Protein AF-0000000075451440 (afdb_homodimer)

Solvent-accessible surface area (backbone atoms only — not comparable to full-atom values): 28466 Å² total; per-residue (Å²): 116,48,69,48,60,56,72,84,57,55,41,34,73,87,39,55,70,14,28,35,45,35,38,30,69,31,52,37,37,34,33,29,46,93,91,36,79,46,77,48,39,52,34,24,33,35,48,33,70,54,26,49,61,50,36,77,77,39,72,43,95,71,46,38,40,44,34,38,32,35,49,36,70,63,54,57,70,44,51,62,97,44,70,56,54,53,53,49,43,33,53,30,50,71,45,36,69,41,84,43,51,73,69,53,34,51,53,52,49,52,44,47,49,50,50,53,60,56,57,69,38,64,91,70,43,78,40,41,70,61,31,52,41,20,50,52,33,30,42,49,36,52,49,47,33,56,47,46,63,51,39,73,67,48,78,76,79,54,66,71,57,45,56,51,49,48,49,49,44,47,41,53,50,27,51,32,47,56,50,80,50,62,59,58,54,13,55,77,67,72,47,49,46,67,53,46,38,48,49,33,26,68,36,46,71,40,54,52,61,55,56,46,43,63,55,24,48,60,34,49,50,16,48,56,57,32,70,70,47,47,67,61,53,46,18,51,55,35,56,39,96,36,56,67,58,35,35,51,50,33,23,71,74,68,72,39,41,53,66,53,48,40,43,69,46,26,73,85,71,80,84,123,118,46,70,49,59,55,72,86,56,54,40,34,74,86,39,55,70,15,27,34,46,35,38,29,69,29,53,37,37,34,33,30,46,92,92,35,80,45,78,49,35,52,35,24,35,33,49,33,70,56,26,50,62,51,37,76,77,40,72,45,94,71,46,36,40,44,34,39,33,35,48,35,70,62,55,57,70,44,49,62,97,46,68,55,54,54,53,48,42,32,54,30,50,71,45,35,70,42,84,44,50,72,68,53,33,51,52,52,49,52,42,47,50,50,50,53,60,56,56,69,38,63,92,70,42,79,41,40,68,61,31,52,40,20,51,50,33,30,43,48,37,53,50,48,34,57,48,47,62,50,39,75,68,49,78,76,79,55,66,70,56,44,56,50,48,48,49,48,50,46,42,56,52,33,51,33,52,55,51,79,50,62,58,59,55,13,55,75,66,72,45,49,45,68,53,45,38,49,51,32,26,68,38,48,71,41,55,52,60,56,55,47,42,64,55,24,48,61,40,48,50,15,47,57,54,28,62,66,48,47,68,61,52,46,18,53,60,35,58,39,95,37,54,69,57,35,36,51,51,33,23,69,75,67,72,40,40,54,66,51,48,40,42,70,41,23,66,87,72,78,83,124

InterPro domains:
  IPR009057 Homedomain-like superfamily [SSF46689] (222-265)
  IPR018060 AraC-like, DNA binding HTH domain [PF12833] (185-263)
  IPR018060 AraC-like, DNA binding HTH domain [PS01124] (165-264)
  IPR018060 AraC-like, DNA binding HTH domain [SM00342] (179-262)

Foldseek 3Di:
DDKDFDPVCQQPPVLAQKKKKKAKQAAWKWWAAPNDIDIDGHQKIFIGRGSNRIHDIGDDPPITMIMDMDHNVLLLVLDDPDLLVQLVLLVCLVPRIQRFDPVLSVVLVVLRVVLVVLVVCPPPDPCSSVVSSVSSNVNVVSVSVSVCVVVVVVVDPDPLSVLSSVLLVCLLVVVLLADQDLCVSCVVSVHHSVVSQVSCCSRRVDGPNVSSLSSHVVVVVVLLCPPVDDLQNSCVRSNHPGSVRSQVVCCVNVVHGSVVSSVVVPDPDDDD/DDKDFDPVCQQPPVLAQKKKKKAWQAAKKWWAAPNDIDIDGHQKIFIGRGSNRIHDIGDDPPITMIMDMDHNVLLLVLDDPDPLVQLVLLVCLVPRIQRFDPVLSVVLVVLRVVLVVLVVCPPPDPCSSVVSSVSSNVNVVSVSVSVCVVVVVVVDPDPLSVLSSVLLVCLLVVVLLADQDLCVSCVVSVHHSVVSQVSCCSRRVDGPNVSSLSSHVVVVVVLLCPPVDDLQNSCVSSNHPGSVRSQVVCCVNVVHGSVVVSCVVPDPDDDD

Organism: Prevotella dentalis (strain ATCC 49559 / DSM 3688 / JCM 13448 / NCTC 12043 / ES 2772) (NCBI:txid908937)

pLDDT: mean 83.05, std 14.93, range [23.64, 98.62]

Secondary structure (DSSP, 8-state):
-EEES-GGGTT-GGGTTEEEEEEEEESEEEEEETTEEEEEETTEEEEES-GGG-EEEEE-TT-EEEEEEEEHHHHHTTS-SSHHHHHHHHHHHH--EEE--HHHHHHHHHHHHHHHHHHTTTTTSTTHHHHHHHHHHHHHHHHHHHHHHHHSS-----HHHHHHHHHHHHHHTTGGGT---HHHHHHHTTS-HHHHHHHHHHHHSS-HHHHHHHHHHHHHHHHHT-TTS-HHHHHHHTT-S-HHHHHHHHHHHHSS-HHHHHHHTS------/-EEES-GGGTT-GGGTTEEEEEEEEESEEEEEETTEEEEEETTEEEEES-GGG-EEEEE-TT-EEEEEEEEHHHHHTTS-SSHHHHHHHHHHHH--EEE--HHHHHHHHHHHHHHHHHHTTTTTSTTHHHHHHHHHHHHHHHHHHHHHHHHSS-----HHHHHHHHHHHHHHTTGGGT---HHHHHHHTTS-HHHHHHHHHHHHSS-HHHHHHHHHHHHHHHHHT-TTS-HHHHHHHTT-S-HHHHHHHHHHHHSS-HHHHHHHSS------

Nearest PDB structures (foldseek):
  6swi-assembly1_A  TM=7.761E-01  e=3.011E-04  Geobacillus stearothermophilus
  3oio-assembly1_A  TM=7.410E-01  e=1.279E-03  Chromobacterium violaceum
  3w6v-assembly1_A  TM=6.916E-01  e=1.486E-03  Streptomyces griseus
  1sq4-assembly1_A  TM=7.205E-01  e=6.922E-02  Pseudomonas aeruginosa
  1sq4-assembly1_B  TM=7.138E-01  e=7.648E-02  Pseudomonas aeruginosa

Structure (mmCIF, N/CA/C/O backbone):
data_AF-0000000075451440-model_v1
#
loop_
_entity.id
_entity.type
_entity.pdbx_description
1 polymer 'DNA-binding domain-containing protein, AraC-type'
#
loop_
_atom_site.group_PDB
_atom_site.id
_atom_site.type_symbol
_atom_site.label_atom_id
_atom_site.label_alt_id
_atom_site.label_comp_id
_atom_site.label_asym_id
_atom_site.label_entity_id
_atom_site.label_seq_id
_atom_site.pdbx_PDB_ins_code
_atom_site.Cartn_x
_atom_site.Cartn_y
_atom_site.Cartn_z
_atom_site.occupancy
_atom_site.B_iso_or_equiv
_atom_site.auth_seq_id
_atom_site.auth_comp_id
_atom_site.auth_asym_id
_atom_site.auth_atom_id
_atom_site.pdbx_PDB_model_num
ATOM 1 N N . MET A 1 1 ? -11.086 -13.219 5.102 1 92.38 1 MET A N 1
ATOM 2 C CA . MET A 1 1 ? -9.68 -13.414 5.434 1 92.38 1 MET A CA 1
ATOM 3 C C . MET A 1 1 ? -9.531 -14.344 6.633 1 92.38 1 MET A C 1
ATOM 5 O O . MET A 1 1 ? -10.32 -14.281 7.578 1 92.38 1 MET A O 1
ATOM 9 N N . VAL A 1 2 ? -8.531 -15.305 6.535 1 93.62 2 VAL A N 1
ATOM 10 C CA . VAL A 1 2 ? -8.422 -16.344 7.559 1 93.62 2 VAL A CA 1
ATOM 11 C C . VAL A 1 2 ? -6.965 -16.484 8 1 93.62 2 VAL A C 1
ATOM 13 O O . VAL A 1 2 ? -6.051 -16.422 7.176 1 93.62 2 VAL A O 1
ATOM 16 N N . TYR A 1 3 ? -6.785 -16.547 9.305 1 97.06 3 TYR A N 1
ATOM 17 C CA . TYR A 1 3 ? -5.551 -17.047 9.914 1 97.06 3 TYR A CA 1
ATOM 18 C C . TYR A 1 3 ? -5.766 -18.406 10.555 1 97.06 3 TYR A C 1
ATOM 20 O O . TYR A 1 3 ? -6.773 -18.641 11.227 1 97.06 3 TYR A O 1
ATOM 28 N N . SER A 1 4 ? -4.848 -19.344 10.312 1 97.06 4 SER A N 1
ATOM 29 C CA . SER A 1 4 ? -5.027 -20.672 10.875 1 97.06 4 SER A CA 1
ATOM 30 C C . SER A 1 4 ? -3.686 -21.359 11.125 1 97.06 4 SER A C 1
ATOM 32 O O . SER A 1 4 ? -2.664 -20.953 10.562 1 97.06 4 SER A O 1
ATOM 34 N N . THR A 1 5 ? -3.699 -22.281 12.016 1 97 5 THR A N 1
ATOM 35 C CA . THR A 1 5 ? -2.543 -23.125 12.297 1 97 5 THR A CA 1
ATOM 36 C C . THR A 1 5 ? -2.822 -24.578 11.906 1 97 5 THR A C 1
ATOM 38 O O . THR A 1 5 ? -2.016 -25.469 12.18 1 97 5 THR A O 1
ATOM 41 N N . ASP A 1 6 ? -3.979 -24.797 11.305 1 95.56 6 ASP A N 1
ATOM 42 C CA . ASP A 1 6 ? -4.398 -26.125 10.906 1 95.56 6 ASP A CA 1
ATOM 43 C C . ASP A 1 6 ? -4.133 -26.375 9.422 1 95.56 6 ASP A C 1
ATOM 45 O O . ASP A 1 6 ? -4.938 -25.984 8.57 1 95.56 6 ASP A O 1
ATOM 49 N N . PHE A 1 7 ? -3.105 -27.188 9.148 1 95.5 7 PHE A N 1
ATOM 50 C CA . PHE A 1 7 ? -2.721 -27.469 7.77 1 95.5 7 PHE A CA 1
ATOM 51 C C . PHE A 1 7 ? -3.838 -28.203 7.035 1 95.5 7 PHE A C 1
ATOM 53 O O . PHE A 1 7 ? -4.047 -28 5.84 1 95.5 7 PHE A O 1
ATOM 60 N N . GLN A 1 8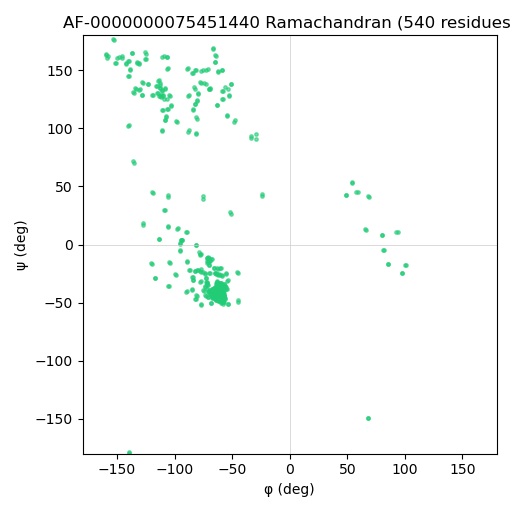 ? -4.547 -28.984 7.711 1 93.44 8 GLN A N 1
ATOM 61 C CA . GLN A 1 8 ? -5.566 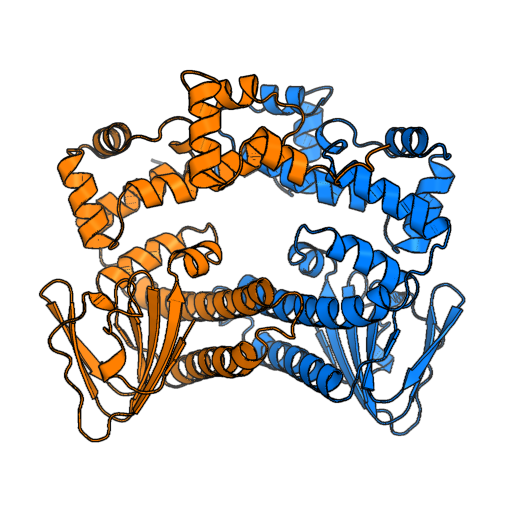-29.812 7.086 1 93.44 8 GLN A CA 1
ATOM 62 C C . GLN A 1 8 ? -6.746 -28.984 6.602 1 93.44 8 GLN A C 1
ATOM 64 O O . GLN A 1 8 ? -7.547 -29.438 5.789 1 93.44 8 GLN A O 1
ATOM 69 N N . SER A 1 9 ? -6.805 -27.781 7.047 1 93.62 9 SER A N 1
ATOM 70 C CA . SER A 1 9 ? -7.926 -26.938 6.664 1 93.62 9 SER A CA 1
ATOM 71 C C . SER A 1 9 ? -7.57 -26.078 5.453 1 93.62 9 SER A C 1
ATOM 73 O O . SER A 1 9 ? -8.398 -25.281 4.984 1 93.62 9 SER A O 1
ATOM 75 N N . ILE A 1 10 ? -6.398 -26.266 4.891 1 93.38 10 ILE A N 1
ATOM 76 C CA . ILE A 1 10 ? -5.867 -25.328 3.91 1 93.38 10 ILE A CA 1
ATOM 77 C C . ILE A 1 10 ? -6.625 -25.469 2.592 1 93.38 10 ILE A C 1
ATOM 79 O O . ILE A 1 10 ? -6.715 -24.516 1.813 1 93.38 10 ILE A O 1
ATOM 83 N N . ASN A 1 11 ? -7.137 -26.656 2.303 1 89.31 11 ASN A N 1
ATOM 84 C CA . ASN A 1 11 ? -7.848 -26.844 1.043 1 89.31 11 ASN A CA 1
ATOM 85 C C . ASN A 1 11 ? -9.359 -26.922 1.256 1 89.31 11 ASN A C 1
ATOM 87 O O . ASN A 1 11 ? -10.086 -27.438 0.406 1 89.31 11 ASN A O 1
ATOM 91 N N . HIS A 1 12 ? -9.797 -26.516 2.41 1 89.94 12 HIS A N 1
ATOM 92 C CA . HIS A 1 12 ? -11.227 -26.484 2.691 1 89.94 12 HIS A CA 1
ATOM 93 C C . HIS A 1 12 ? -11.969 -25.594 1.697 1 89.94 12 HIS A C 1
ATOM 95 O O . HIS A 1 12 ? -11.422 -24.594 1.229 1 89.94 12 HIS A O 1
ATOM 101 N N . ALA A 1 13 ? -13.219 -25.938 1.447 1 85.25 13 ALA A N 1
ATOM 102 C CA . ALA A 1 13 ? -14.055 -25.281 0.45 1 85.25 13 ALA A CA 1
ATOM 103 C C . ALA A 1 13 ? -14.242 -23.797 0.79 1 85.25 13 ALA A C 1
ATOM 105 O O . ALA A 1 13 ? -14.422 -22.969 -0.103 1 85.25 13 ALA A O 1
ATOM 106 N N . ARG A 1 14 ? -14.125 -23.484 2.027 1 85.44 14 ARG A N 1
ATOM 107 C CA . ARG A 1 14 ? -14.305 -22.094 2.467 1 85.44 14 ARG A CA 1
ATOM 108 C C . ARG A 1 14 ? -13.211 -21.203 1.91 1 85.44 14 ARG A C 1
ATOM 110 O O . ARG A 1 14 ? -13.367 -19.969 1.86 1 85.44 14 ARG A O 1
ATOM 117 N N . LEU A 1 15 ? -12.094 -21.812 1.508 1 89.69 15 LEU A N 1
ATOM 118 C CA . LEU A 1 15 ? -10.992 -21.016 0.987 1 89.69 15 LEU A CA 1
ATOM 119 C C . LEU A 1 15 ? -11.016 -20.984 -0.538 1 89.69 15 LEU A C 1
ATOM 121 O O . LEU A 1 15 ? -10.031 -20.594 -1.171 1 89.69 15 LEU A O 1
ATOM 125 N N . HIS A 1 16 ? -12.172 -21.422 -1.059 1 85.25 16 HIS A N 1
ATOM 126 C CA . HIS A 1 16 ? -12.336 -21.312 -2.504 1 85.25 16 HIS A CA 1
ATOM 127 C C . HIS A 1 16 ? -12.203 -19.859 -2.967 1 85.25 16 HIS A C 1
ATOM 129 O O . HIS A 1 16 ? -12.805 -18.969 -2.371 1 85.25 16 HIS A O 1
ATOM 135 N N . GLY A 1 17 ? -11.398 -19.625 -4.031 1 83.94 17 GLY A N 1
ATOM 136 C CA . GLY A 1 17 ? -11.195 -18.297 -4.562 1 83.94 17 GLY A CA 1
ATOM 137 C C . GLY A 1 17 ? -10.188 -17.484 -3.77 1 83.94 17 GLY A C 1
ATOM 138 O O . GLY A 1 17 ? -10.031 -16.281 -4.004 1 83.94 17 GLY A O 1
ATOM 139 N N . SER A 1 18 ? -9.547 -18.156 -2.838 1 90.12 18 SER A N 1
ATOM 140 C CA . SER A 1 18 ? -8.562 -17.469 -2.004 1 90.12 18 SER A CA 1
ATOM 141 C C . SER A 1 18 ? -7.141 -17.859 -2.383 1 90.12 18 SER A C 1
ATOM 143 O O . SER A 1 18 ? -6.938 -18.766 -3.186 1 90.12 18 SER A O 1
ATOM 145 N N . CYS A 1 19 ? -6.223 -17.078 -2.004 1 91.69 19 CYS A N 1
ATOM 146 C CA . CYS A 1 19 ? -4.805 -17.406 -1.999 1 91.69 19 CYS A CA 1
ATOM 147 C C . CYS A 1 19 ? -4.277 -17.531 -0.574 1 91.69 19 CYS A C 1
ATOM 149 O O . CYS A 1 19 ? -4.617 -16.719 0.29 1 91.69 19 CYS A O 1
ATOM 151 N N . ALA A 1 20 ? -3.549 -18.609 -0.349 1 94.94 20 ALA A N 1
ATOM 152 C CA . ALA A 1 20 ? -3.021 -18.844 0.993 1 94.94 20 ALA A CA 1
ATOM 153 C C . ALA A 1 20 ? -1.501 -18.719 1.015 1 94.94 20 ALA A C 1
ATOM 155 O O . ALA A 1 20 ? -0.822 -19.141 0.08 1 94.94 20 ALA A O 1
ATOM 156 N N . HIS A 1 21 ? -0.993 -18.031 1.996 1 96.75 21 HIS A N 1
ATOM 157 C CA . HIS A 1 21 ? 0.432 -17.938 2.289 1 96.75 21 HIS A CA 1
ATOM 158 C C . HIS A 1 21 ? 0.783 -18.656 3.58 1 96.75 21 HIS A C 1
ATOM 160 O O . HIS A 1 21 ? 0.363 -18.25 4.664 1 96.75 21 HIS A O 1
ATOM 166 N N . LEU A 1 22 ? 1.605 -19.734 3.434 1 97.56 22 LEU A N 1
ATOM 167 C CA . LEU A 1 22 ? 1.82 -20.656 4.547 1 97.56 22 LEU A CA 1
ATOM 168 C C . LEU A 1 22 ? 3.303 -20.766 4.879 1 97.56 22 LEU A C 1
ATOM 170 O O . LEU A 1 22 ? 4.141 -20.844 3.98 1 97.56 22 LEU A O 1
ATOM 174 N N . LEU A 1 23 ? 3.6 -20.781 6.203 1 98.62 23 LEU A N 1
ATOM 175 C CA . LEU A 1 23 ? 4.934 -21.109 6.695 1 98.62 23 LEU A CA 1
ATOM 176 C C . LEU A 1 23 ? 4.922 -22.422 7.461 1 98.62 23 LEU A C 1
ATOM 178 O O . LEU A 1 23 ? 4.094 -22.625 8.352 1 98.62 23 LEU A O 1
ATOM 182 N N . CYS A 1 24 ? 5.801 -23.328 7.09 1 98.5 24 CYS A N 1
ATOM 183 C CA . CYS A 1 24 ? 6.027 -24.531 7.891 1 98.5 24 CYS A CA 1
ATOM 184 C C . CYS A 1 24 ? 7.016 -24.266 9.016 1 98.5 24 CYS A C 1
ATOM 186 O O . CYS A 1 24 ? 8.188 -23.984 8.758 1 98.5 24 CYS A O 1
ATOM 188 N N . LEU A 1 25 ? 6.539 -24.375 10.227 1 98.06 25 LEU A N 1
ATOM 189 C CA . LEU A 1 25 ? 7.355 -24.031 11.383 1 98.06 25 LEU A CA 1
ATOM 190 C C . LEU A 1 25 ? 8.141 -25.234 11.875 1 98.06 25 LEU A C 1
ATOM 192 O O . LEU A 1 25 ? 9.273 -25.094 12.352 1 98.06 25 LEU A O 1
ATOM 196 N N . GLU A 1 26 ? 7.488 -26.359 11.859 1 97.31 26 GLU A N 1
ATOM 197 C CA . GLU A 1 26 ? 8.102 -27.578 12.352 1 97.31 26 GLU A CA 1
ATOM 198 C C . GLU A 1 26 ? 7.738 -28.766 11.461 1 97.31 26 GLU A C 1
ATOM 200 O O . GLU A 1 26 ? 6.633 -28.844 10.93 1 97.31 26 GLU A O 1
ATOM 205 N N . SER A 1 27 ? 8.688 -29.672 11.312 1 95.81 27 SER A N 1
ATOM 206 C CA . SER A 1 27 ? 8.516 -30.969 10.648 1 95.81 27 SER A CA 1
ATOM 207 C C . SER A 1 27 ? 8.289 -30.781 9.148 1 95.81 27 SER A C 1
ATOM 209 O O . SER A 1 27 ? 8.938 -29.938 8.516 1 95.81 27 SER A O 1
ATOM 211 N N . GLU A 1 28 ? 7.52 -31.688 8.531 1 96.19 28 GLU A N 1
ATOM 212 C CA . GLU A 1 28 ? 7.422 -31.703 7.074 1 96.19 28 GLU A CA 1
ATOM 213 C C . GLU A 1 28 ? 6.031 -32.125 6.617 1 96.19 28 GLU A C 1
ATOM 215 O O . GLU A 1 28 ? 5.246 -32.656 7.406 1 96.19 28 GLU A O 1
ATOM 220 N N . GLY A 1 29 ? 5.758 -31.781 5.379 1 96.75 29 GLY A N 1
ATOM 221 C CA . GLY A 1 29 ? 4.496 -32.156 4.758 1 96.75 29 GLY A CA 1
ATOM 222 C C . GLY A 1 29 ? 4.586 -32.281 3.25 1 96.75 29 GLY A C 1
ATOM 223 O O . GLY A 1 29 ? 5.672 -32.188 2.678 1 96.75 29 GLY A O 1
ATOM 224 N N . SER A 1 30 ? 3.508 -32.688 2.686 1 95.56 30 SER A N 1
ATOM 225 C CA . SER A 1 30 ? 3.43 -32.844 1.238 1 95.56 30 SER A CA 1
ATOM 226 C C . SER A 1 30 ? 2.018 -32.562 0.727 1 95.56 30 SER A C 1
ATOM 228 O O . SER A 1 30 ? 1.066 -32.531 1.51 1 95.56 30 SER A O 1
ATOM 230 N N . PHE A 1 31 ? 1.943 -32.312 -0.5 1 94.69 31 PHE A N 1
ATOM 231 C CA . PHE A 1 31 ? 0.66 -32.156 -1.178 1 94.69 31 PHE A CA 1
ATOM 232 C C . PHE A 1 31 ? 0.812 -32.375 -2.678 1 94.69 31 PHE A C 1
ATOM 234 O O . PHE A 1 31 ? 1.932 -32.438 -3.191 1 94.69 31 PHE A O 1
ATOM 241 N N . VAL A 1 32 ? -0.264 -32.656 -3.322 1 91.06 32 VAL A N 1
ATOM 242 C CA . VAL A 1 32 ? -0.302 -32.781 -4.777 1 91.06 32 VAL A CA 1
ATOM 243 C C . VAL A 1 32 ? -1.011 -31.562 -5.383 1 91.06 32 VAL A C 1
ATOM 245 O O . VAL A 1 32 ? -2.08 -31.156 -4.914 1 91.06 32 VAL A O 1
ATOM 248 N N . PHE A 1 33 ? -0.328 -30.953 -6.25 1 85.06 33 PHE A N 1
ATOM 249 C CA . PHE A 1 33 ? -0.854 -29.812 -6.977 1 85.06 33 PHE A CA 1
ATOM 250 C C . PHE A 1 33 ? -0.532 -29.906 -8.461 1 85.06 33 PHE A C 1
ATOM 252 O O . PHE A 1 33 ? 0.616 -30.156 -8.836 1 85.06 33 PHE A O 1
ATOM 259 N N . ASN A 1 34 ? -1.524 -29.719 -9.266 1 75.44 34 ASN A N 1
ATOM 260 C CA . ASN A 1 34 ? -1.361 -29.859 -10.711 1 75.44 34 ASN A CA 1
ATOM 261 C C . ASN A 1 34 ? -0.651 -31.172 -11.07 1 75.44 34 ASN A C 1
ATOM 263 O O . ASN A 1 34 ? 0.321 -31.156 -11.828 1 75.44 34 ASN A O 1
ATOM 267 N N . ASP A 1 35 ? -1.035 -32.219 -10.414 1 77.94 35 ASP A N 1
ATOM 268 C CA . ASP A 1 35 ? -0.586 -33.594 -10.664 1 77.94 35 ASP A CA 1
ATOM 269 C C . ASP A 1 35 ? 0.9 -33.75 -10.352 1 77.94 35 ASP A C 1
ATOM 271 O O . ASP A 1 35 ? 1.548 -34.656 -10.828 1 77.94 35 ASP A O 1
ATOM 275 N N . LYS A 1 36 ? 1.438 -32.812 -9.727 1 82.88 36 LYS A N 1
ATOM 276 C CA . LYS A 1 36 ? 2.807 -32.906 -9.227 1 82.88 36 LYS A CA 1
ATOM 277 C C . LYS A 1 36 ? 2.834 -32.938 -7.699 1 82.88 36 LYS A C 1
ATOM 279 O O . LYS A 1 36 ? 2.062 -32.219 -7.043 1 82.88 36 LYS A O 1
ATOM 284 N N . CYS A 1 37 ? 3.68 -33.781 -7.238 1 89.5 37 CYS A N 1
ATOM 285 C CA . CYS A 1 37 ? 3.826 -33.906 -5.789 1 89.5 37 CYS A CA 1
ATOM 286 C C . CYS A 1 37 ? 4.863 -32.906 -5.273 1 89.5 37 CYS A C 1
ATOM 288 O O . CYS A 1 37 ? 5.977 -32.844 -5.797 1 89.5 37 CYS A O 1
ATOM 290 N N . PHE A 1 38 ? 4.488 -32.156 -4.297 1 92.38 38 PHE A N 1
ATOM 291 C CA . PHE A 1 38 ? 5.395 -31.203 -3.664 1 92.38 38 PHE A CA 1
ATOM 292 C C . PHE A 1 38 ? 5.645 -31.578 -2.209 1 92.38 38 PHE A C 1
ATOM 294 O O . PHE A 1 38 ? 4.727 -32 -1.506 1 92.38 38 PHE A O 1
ATOM 301 N N . HIS A 1 39 ? 6.902 -31.484 -1.854 1 94.5 39 HIS A N 1
ATOM 302 C CA . HIS A 1 39 ? 7.32 -31.703 -0.472 1 94.5 39 HIS A CA 1
ATOM 303 C C . HIS A 1 39 ? 7.871 -30.422 0.143 1 94.5 39 HIS A C 1
ATOM 305 O O . HIS A 1 39 ? 8.508 -29.625 -0.546 1 94.5 39 HIS A O 1
ATOM 311 N N . PHE A 1 40 ? 7.527 -30.234 1.418 1 96.38 40 PHE A N 1
ATOM 312 C CA . PHE A 1 40 ? 8.055 -29.062 2.113 1 96.38 40 PHE A CA 1
ATOM 313 C C . PHE A 1 40 ? 8.453 -29.422 3.541 1 96.38 40 PHE A C 1
ATOM 315 O O . PHE A 1 40 ? 8.039 -30.453 4.066 1 96.38 40 PHE A O 1
ATOM 322 N N . CYS A 1 41 ? 9.336 -28.609 4.129 1 96.56 41 CYS A N 1
ATOM 323 C CA . CYS A 1 41 ? 9.82 -28.828 5.484 1 96.56 41 CYS A CA 1
ATOM 324 C C . CYS A 1 41 ? 9.938 -27.516 6.246 1 96.56 41 CYS A C 1
ATOM 326 O O . CYS A 1 41 ? 9.562 -26.453 5.734 1 96.56 41 CYS A O 1
ATOM 328 N N . ALA A 1 42 ? 10.398 -27.641 7.52 1 96.94 42 ALA A N 1
ATOM 329 C CA . ALA A 1 42 ? 10.523 -26.469 8.383 1 96.94 42 ALA A CA 1
ATOM 330 C C . ALA A 1 42 ? 11.336 -25.375 7.695 1 96.94 42 ALA A C 1
ATOM 332 O O . ALA A 1 42 ? 12.414 -25.625 7.156 1 96.94 42 ALA A O 1
ATOM 333 N N . GLY A 1 43 ? 10.719 -24.188 7.684 1 96.44 43 GLY A N 1
ATOM 334 C CA . GLY A 1 43 ? 11.383 -23.047 7.059 1 96.44 43 GLY A CA 1
ATOM 335 C C . GLY A 1 43 ? 10.859 -22.734 5.668 1 96.44 43 GLY A C 1
ATOM 336 O O . GLY A 1 43 ? 11.094 -21.656 5.141 1 96.44 43 GLY A O 1
ATOM 337 N N . ASP A 1 44 ? 10.164 -23.672 5.043 1 96.81 44 ASP A N 1
ATOM 338 C CA . ASP A 1 44 ? 9.641 -23.469 3.695 1 96.81 44 ASP A CA 1
ATOM 339 C C . ASP A 1 44 ? 8.391 -22.594 3.719 1 96.81 44 ASP A C 1
ATOM 341 O O . ASP A 1 44 ? 7.555 -22.719 4.621 1 96.81 44 ASP A O 1
ATOM 345 N N . ILE A 1 45 ? 8.328 -21.703 2.738 1 97.12 45 ILE A N 1
ATOM 346 C CA . ILE A 1 45 ? 7.168 -20.844 2.51 1 97.12 45 ILE A CA 1
ATOM 347 C C . ILE A 1 45 ? 6.375 -21.359 1.312 1 97.12 45 ILE A C 1
ATOM 349 O O . ILE A 1 45 ? 6.953 -21.672 0.266 1 97.12 45 ILE A O 1
ATOM 353 N N . LEU A 1 46 ? 5.098 -21.547 1.526 1 95.12 46 LEU A N 1
ATOM 354 C CA . LEU A 1 46 ? 4.234 -21.969 0.429 1 95.12 46 LEU A CA 1
ATOM 355 C C . LEU A 1 46 ? 3.291 -20.844 0.017 1 95.12 46 LEU A C 1
ATOM 357 O O . LEU A 1 46 ? 2.648 -20.219 0.868 1 95.12 46 LEU A O 1
ATOM 361 N N . ILE A 1 47 ? 3.264 -20.547 -1.239 1 92.75 47 ILE A N 1
ATOM 362 C CA . ILE A 1 47 ? 2.293 -19.625 -1.819 1 92.75 47 ILE A CA 1
ATOM 363 C C . ILE A 1 47 ? 1.285 -20.391 -2.664 1 92.75 47 ILE A C 1
ATOM 365 O O . ILE A 1 47 ? 1.594 -20.812 -3.783 1 92.75 47 ILE A O 1
ATOM 369 N N . LEU A 1 48 ? 0.106 -20.484 -2.139 1 89.75 48 LEU A N 1
ATOM 370 C CA . LEU A 1 48 ? -0.895 -21.375 -2.727 1 89.75 48 LEU A CA 1
ATOM 371 C C . LEU A 1 48 ? -2.029 -20.562 -3.354 1 89.75 48 LEU A C 1
ATOM 373 O O . LEU A 1 48 ? -2.945 -20.125 -2.654 1 89.75 48 LEU A O 1
ATOM 377 N N . THR A 1 49 ? -2.045 -20.328 -4.609 1 80.81 49 THR A N 1
ATOM 378 C CA . THR A 1 49 ? -2.992 -19.469 -5.328 1 80.81 49 THR A CA 1
ATOM 379 C C . THR A 1 49 ? -4.332 -20.188 -5.496 1 80.81 49 THR A C 1
ATOM 381 O O . THR A 1 49 ? -5.371 -19.531 -5.641 1 80.81 49 THR A O 1
ATOM 384 N N . LEU A 1 50 ? -4.43 -21.484 -5.465 1 79.19 50 LEU A N 1
ATOM 385 C CA . LEU A 1 50 ? -5.641 -22.281 -5.57 1 79.19 50 LEU A CA 1
ATOM 386 C C . LEU A 1 50 ? -5.633 -23.406 -4.539 1 79.19 50 LEU A C 1
ATOM 388 O O . LEU A 1 50 ? -5.594 -24.594 -4.902 1 79.19 50 LEU A O 1
ATOM 392 N N . PRO A 1 51 ? -5.816 -22.906 -3.303 1 86.56 51 PRO A N 1
ATOM 393 C CA . PRO A 1 51 ? -5.656 -23.906 -2.25 1 86.56 51 PRO A CA 1
ATOM 394 C C . PRO A 1 51 ? -6.699 -25.016 -2.332 1 86.56 51 PRO A C 1
ATOM 396 O O . PRO A 1 51 ? -6.441 -26.141 -1.891 1 86.56 51 PRO A O 1
ATOM 399 N N . ASP A 1 52 ? -7.816 -24.719 -2.898 1 82.19 52 ASP A N 1
ATOM 400 C CA . ASP A 1 52 ? -8.875 -25.703 -3.021 1 82.19 52 ASP A CA 1
ATOM 401 C C . ASP A 1 52 ? -8.484 -26.812 -3.996 1 82.19 52 ASP A C 1
ATOM 403 O O . ASP A 1 52 ? -9.109 -27.875 -4.027 1 82.19 52 ASP A O 1
ATOM 407 N N . ARG A 1 53 ? -7.434 -26.688 -4.781 1 82.19 53 ARG A N 1
ATOM 408 C CA . ARG A 1 53 ? -6.988 -27.672 -5.766 1 82.19 53 ARG A CA 1
ATOM 409 C C . ARG A 1 53 ? -5.906 -28.578 -5.184 1 82.19 53 ARG A C 1
ATOM 411 O O . ARG A 1 53 ? -5.441 -29.5 -5.852 1 82.19 53 ARG A O 1
ATOM 418 N N . LEU A 1 54 ? -5.516 -28.25 -4.012 1 90 54 LEU A N 1
ATOM 419 C CA . LEU A 1 54 ? -4.539 -29.125 -3.361 1 90 54 LEU A CA 1
ATOM 420 C C . LEU A 1 54 ? -5.168 -30.469 -2.996 1 90 54 LEU A C 1
ATOM 422 O O . LEU A 1 54 ? -6.305 -30.516 -2.523 1 90 54 LEU A O 1
ATOM 426 N N . LYS A 1 55 ? -4.426 -31.5 -3.322 1 91.38 55 LYS A N 1
ATOM 427 C CA . LYS A 1 55 ? -4.891 -32.844 -3.035 1 91.38 55 LYS A CA 1
ATOM 428 C C . LYS A 1 55 ? -3.855 -33.625 -2.221 1 91.38 55 LYS A C 1
ATOM 430 O O . LYS A 1 55 ? -2.697 -33.219 -2.127 1 91.38 55 LYS A O 1
ATOM 435 N N . ASN A 1 56 ? -4.355 -34.688 -1.552 1 93.88 56 ASN A N 1
ATOM 436 C CA . ASN A 1 56 ? -3.516 -35.656 -0.845 1 93.88 56 ASN A CA 1
ATOM 437 C C . ASN A 1 56 ? -2.594 -34.938 0.157 1 93.88 56 ASN A C 1
ATOM 439 O O . ASN A 1 56 ? -1.379 -35.156 0.131 1 93.88 56 ASN A O 1
ATOM 443 N N . LEU A 1 57 ? -3.182 -34.156 0.995 1 95.62 57 LEU A N 1
ATOM 444 C CA . LEU A 1 57 ? -2.402 -33.469 2.012 1 95.62 57 LEU A CA 1
ATOM 445 C C . LEU A 1 57 ? -1.751 -34.469 2.971 1 95.62 57 LEU A C 1
ATOM 447 O O . LEU A 1 57 ? -2.436 -35.281 3.568 1 95.62 57 LEU A O 1
ATOM 451 N N . GLY A 1 58 ? -0.49 -34.406 2.992 1 96.19 58 GLY A N 1
ATOM 452 C CA . GLY A 1 58 ? 0.283 -35.188 3.943 1 96.19 58 GLY A CA 1
ATOM 453 C C . GLY A 1 58 ? 0.973 -34.344 4.992 1 96.19 58 GLY A C 1
ATOM 454 O O . GLY A 1 58 ? 1.618 -33.344 4.664 1 96.19 58 GLY A O 1
ATOM 455 N N . ALA A 1 59 ? 0.754 -34.688 6.297 1 95.12 59 ALA A N 1
ATOM 456 C CA . ALA A 1 59 ? 1.393 -33.969 7.391 1 95.12 59 ALA A CA 1
ATOM 457 C C . ALA A 1 59 ? 2.066 -34.938 8.367 1 95.12 59 ALA A C 1
ATOM 459 O O . ALA A 1 59 ? 1.472 -35.938 8.773 1 95.12 59 ALA A O 1
ATOM 460 N N . SER A 1 60 ? 3.242 -34.594 8.703 1 94.19 60 SER A N 1
ATOM 461 C CA . SER A 1 60 ? 3.912 -35.344 9.758 1 94.19 60 SER A CA 1
ATOM 462 C C . SER A 1 60 ? 3.307 -35.031 11.125 1 94.19 60 SER A C 1
ATOM 464 O O . SER A 1 60 ? 2.74 -33.969 11.328 1 94.19 60 SER A O 1
ATOM 466 N N . PRO A 1 61 ? 3.297 -35.969 12.133 1 91.56 61 PRO A N 1
ATOM 467 C CA . PRO A 1 61 ? 2.627 -35.812 13.422 1 91.56 61 PRO A CA 1
ATOM 468 C C . PRO A 1 61 ? 3.031 -34.531 14.156 1 91.56 61 PRO A C 1
ATOM 470 O O . PRO A 1 61 ? 2.203 -33.906 14.82 1 91.56 61 PRO A O 1
ATOM 473 N N . ASN A 1 62 ? 4.227 -33.969 14.039 1 93.62 62 ASN A N 1
ATOM 474 C CA . ASN A 1 62 ? 4.672 -32.812 14.797 1 93.62 62 ASN A CA 1
ATOM 475 C C . ASN A 1 62 ? 4.773 -31.578 13.914 1 93.62 62 ASN A C 1
ATOM 477 O O . ASN A 1 62 ? 5.473 -30.625 14.25 1 93.62 62 ASN A O 1
ATOM 481 N N . MET A 1 63 ? 3.881 -31.656 12.938 1 95.75 63 MET A N 1
ATOM 482 C CA . MET A 1 63 ? 3.967 -30.531 12.016 1 95.75 63 MET A CA 1
ATOM 483 C C . MET A 1 63 ? 3.262 -29.312 12.594 1 95.75 63 MET A C 1
ATOM 485 O O . MET A 1 63 ? 2.176 -29.422 13.164 1 95.75 63 MET A O 1
ATOM 489 N N . LYS A 1 64 ? 3.926 -28.188 12.594 1 97.88 64 LYS A N 1
ATOM 490 C CA . LYS A 1 64 ? 3.322 -26.891 12.93 1 97.88 64 LYS A CA 1
ATOM 491 C C . LYS A 1 64 ? 3.406 -25.922 11.758 1 97.88 64 LYS A C 1
ATOM 493 O O . LYS A 1 64 ? 4.461 -25.781 11.133 1 97.88 64 LYS A O 1
ATOM 498 N N . VAL A 1 65 ? 2.268 -25.359 11.438 1 98.19 65 VAL A N 1
ATOM 499 C CA . VAL A 1 65 ? 2.232 -24.375 10.359 1 98.19 65 VAL A CA 1
ATOM 500 C C . VAL A 1 65 ? 1.447 -23.141 10.805 1 98.19 65 VAL A C 1
ATOM 502 O O . VAL A 1 65 ? 0.693 -23.203 11.781 1 98.19 65 VAL A O 1
ATOM 505 N N . GLU A 1 66 ? 1.666 -22.031 10.242 1 98.5 66 GLU A N 1
ATOM 506 C CA . GLU A 1 66 ? 0.824 -20.828 10.281 1 98.5 66 GLU A CA 1
ATOM 507 C C . GLU A 1 66 ? 0.541 -20.312 8.883 1 98.5 66 GLU A C 1
ATOM 509 O O . GLU A 1 66 ? 1.427 -20.312 8.023 1 98.5 66 GLU A O 1
ATOM 514 N N . TYR A 1 67 ? -0.672 -20.094 8.602 1 97.56 67 TYR A N 1
ATOM 515 C CA . TYR A 1 67 ? -0.924 -19.547 7.273 1 97.56 67 TYR A CA 1
ATOM 516 C C . TYR A 1 67 ? -1.995 -18.453 7.324 1 97.56 67 TYR A C 1
ATOM 518 O O . TYR A 1 67 ? -2.781 -18.406 8.273 1 97.56 67 TYR A O 1
ATOM 526 N N . PHE A 1 68 ? -1.904 -17.516 6.398 1 97.69 68 PHE A N 1
ATOM 527 C CA . PHE A 1 68 ? -2.869 -16.453 6.117 1 97.69 68 PHE A CA 1
ATOM 528 C C . PHE A 1 68 ? -3.473 -16.625 4.73 1 97.69 68 PHE A C 1
ATOM 530 O O . PHE A 1 68 ? -2.762 -16.922 3.771 1 97.69 68 PHE A O 1
ATOM 537 N N . ALA A 1 69 ? -4.805 -16.562 4.68 1 96.19 69 ALA A N 1
ATOM 538 C CA . ALA A 1 69 ? -5.504 -16.656 3.398 1 96.19 69 ALA A CA 1
ATOM 539 C C . ALA A 1 69 ? -6.48 -15.492 3.227 1 96.19 69 ALA A C 1
ATOM 541 O O . ALA A 1 69 ? -7.121 -15.062 4.191 1 96.19 69 ALA A O 1
ATOM 542 N N . ALA A 1 70 ? -6.559 -14.961 2.088 1 94.44 70 ALA A N 1
ATOM 543 C CA . ALA A 1 70 ? -7.488 -13.898 1.716 1 94.44 70 ALA A CA 1
ATOM 544 C C . ALA A 1 70 ? -8.008 -14.094 0.293 1 94.44 70 ALA A C 1
ATOM 546 O O . ALA A 1 70 ? -7.395 -14.812 -0.502 1 94.44 70 ALA A O 1
ATOM 547 N N . PRO A 1 71 ? -9.188 -13.531 -0.003 1 87.88 71 PRO A N 1
ATOM 548 C CA . PRO A 1 71 ? -9.695 -13.633 -1.374 1 87.88 71 PRO A CA 1
ATOM 549 C C . PRO A 1 71 ? -8.672 -13.195 -2.416 1 87.88 71 PRO A C 1
ATOM 551 O O . PRO A 1 71 ? -7.969 -12.195 -2.217 1 87.88 71 PRO A O 1
ATOM 554 N N . TYR A 1 72 ? -8.594 -13.922 -3.459 1 81.56 72 TYR A N 1
ATOM 555 C CA . TYR A 1 72 ? -7.602 -13.688 -4.504 1 81.56 72 TYR A CA 1
ATOM 556 C C . TYR A 1 72 ? -7.719 -12.273 -5.059 1 81.56 72 TYR A C 1
ATOM 558 O O . TYR A 1 72 ? -6.707 -11.594 -5.262 1 81.56 72 TYR A O 1
ATOM 566 N N . ASN A 1 73 ? -8.922 -11.883 -5.277 1 74.12 73 ASN A N 1
ATOM 567 C CA . ASN A 1 73 ? -9.141 -10.555 -5.848 1 74.12 73 ASN A CA 1
ATOM 568 C C . ASN A 1 73 ? -8.617 -9.453 -4.93 1 74.12 73 ASN A C 1
ATOM 570 O O . ASN A 1 73 ? -8.062 -8.461 -5.398 1 74.12 73 ASN A O 1
ATOM 574 N N . PHE A 1 74 ? -8.766 -9.625 -3.666 1 84.38 74 PHE A N 1
ATOM 575 C CA . PHE A 1 74 ? -8.266 -8.672 -2.684 1 84.38 74 PHE A CA 1
ATOM 576 C C . PHE A 1 74 ? -6.742 -8.594 -2.738 1 84.38 74 PHE A C 1
ATOM 578 O O . PHE A 1 74 ? -6.172 -7.5 -2.799 1 84.38 74 PHE A O 1
ATOM 585 N N . LEU A 1 75 ? -6.086 -9.703 -2.756 1 86.31 75 LEU A N 1
ATOM 586 C CA . LEU A 1 75 ? -4.629 -9.758 -2.771 1 86.31 75 LEU A CA 1
ATOM 587 C C . LEU A 1 75 ? -4.078 -9.234 -4.094 1 86.31 75 LEU A C 1
ATOM 589 O O . LEU A 1 75 ? -3.078 -8.516 -4.117 1 86.31 75 LEU A O 1
ATOM 593 N N . ASN A 1 76 ? -4.746 -9.609 -5.117 1 74.25 76 ASN A N 1
ATOM 594 C CA . ASN A 1 76 ? -4.32 -9.172 -6.441 1 74.25 76 ASN A CA 1
ATOM 595 C C . ASN A 1 76 ? -4.336 -7.648 -6.559 1 74.25 76 ASN A C 1
ATOM 597 O O . ASN A 1 76 ? -3.496 -7.07 -7.25 1 74.25 76 ASN A O 1
ATOM 601 N N . ASN A 1 77 ? -5.23 -7.066 -5.934 1 72 77 ASN A N 1
ATOM 602 C CA . ASN A 1 77 ? -5.363 -5.613 -5.953 1 72 77 ASN A CA 1
ATOM 603 C C . ASN A 1 77 ? -4.227 -4.941 -5.188 1 72 77 ASN A C 1
ATOM 605 O O . ASN A 1 77 ? -3.996 -3.738 -5.344 1 72 77 ASN A O 1
ATOM 609 N N . GLN A 1 78 ? -3.574 -5.715 -4.367 1 78.88 78 GLN A N 1
ATOM 610 C CA . GLN A 1 78 ? -2.467 -5.16 -3.596 1 78.88 78 GLN A CA 1
ATOM 611 C C . GLN A 1 78 ? -1.151 -5.281 -4.359 1 78.88 78 GLN A C 1
ATOM 613 O O . GLN A 1 78 ? -0.162 -4.633 -4.008 1 78.88 78 GLN A O 1
ATOM 618 N N . LEU A 1 79 ? -1.139 -6.082 -5.395 1 74.12 79 LEU A N 1
ATOM 619 C CA . LEU A 1 79 ? 0.089 -6.324 -6.145 1 74.12 79 LEU A CA 1
ATOM 620 C C . LEU A 1 79 ? 0.504 -5.082 -6.926 1 74.12 79 LEU A C 1
ATOM 622 O O . LEU A 1 79 ? -0.344 -4.383 -7.484 1 74.12 79 LEU A O 1
ATOM 626 N N . PRO A 1 80 ? 1.78 -4.832 -6.773 1 59.75 80 PRO A N 1
ATOM 627 C CA . PRO A 1 80 ? 2.238 -3.738 -7.637 1 59.75 80 PRO A CA 1
ATOM 628 C C . PRO A 1 80 ? 2.078 -4.051 -9.125 1 59.75 80 PRO A C 1
ATOM 630 O O . PRO A 1 80 ? 2.072 -5.223 -9.516 1 59.75 80 PRO A O 1
ATOM 633 N N . SER A 1 81 ? 1.861 -3.062 -9.797 1 50.06 81 SER A N 1
ATOM 634 C CA . SER A 1 81 ? 1.737 -3.209 -11.242 1 50.06 81 SER A CA 1
ATOM 635 C C . SER A 1 81 ? 3.102 -3.408 -11.898 1 50.06 81 SER A C 1
ATOM 637 O O . SER A 1 81 ? 3.43 -2.736 -12.875 1 50.06 81 SER A O 1
ATOM 639 N N . ASN A 1 82 ? 3.932 -4.234 -11.219 1 50.91 82 ASN A N 1
ATOM 640 C CA . ASN A 1 82 ? 5.25 -4.414 -11.82 1 50.91 82 ASN A CA 1
ATOM 641 C C . ASN A 1 82 ? 5.426 -5.832 -12.367 1 50.91 82 ASN A C 1
ATOM 643 O O . ASN A 1 82 ? 4.625 -6.719 -12.078 1 50.91 82 ASN A O 1
ATOM 647 N N . SER A 1 83 ? 6.375 -5.984 -13.219 1 49.91 83 SER A N 1
ATOM 648 C CA . SER A 1 83 ? 6.68 -7.219 -13.93 1 49.91 83 SER A CA 1
ATOM 649 C C . SER A 1 83 ? 6.984 -8.359 -12.969 1 49.91 83 SER A C 1
ATOM 651 O O . SER A 1 83 ? 6.73 -9.523 -13.273 1 49.91 83 SER A O 1
ATOM 653 N N . PHE A 1 84 ? 7.414 -7.973 -11.891 1 53.91 84 PHE A N 1
ATOM 654 C CA . PHE A 1 84 ? 7.797 -9.023 -10.961 1 53.91 84 PHE A CA 1
ATOM 655 C C . PHE A 1 84 ? 6.57 -9.75 -10.43 1 53.91 84 PHE A C 1
ATOM 657 O O . PHE A 1 84 ? 6.586 -10.977 -10.266 1 53.91 84 PHE A O 1
ATOM 664 N N . ALA A 1 85 ? 5.602 -8.898 -10.164 1 59.47 85 ALA A N 1
ATOM 665 C CA . ALA A 1 85 ? 4.387 -9.531 -9.656 1 59.47 85 ALA A CA 1
ATOM 666 C 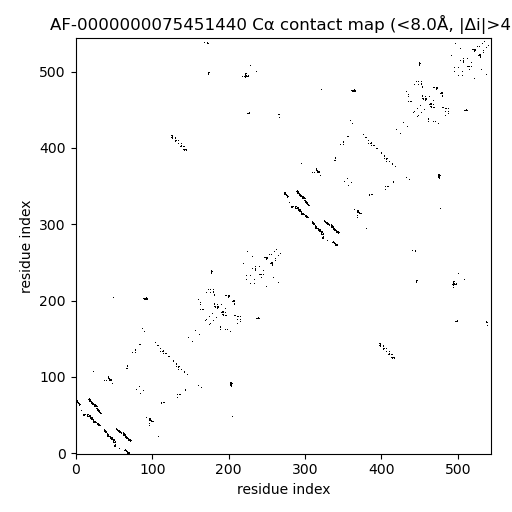C . ALA A 1 85 ? 3.863 -10.586 -10.625 1 59.47 85 ALA A C 1
ATOM 668 O O . ALA A 1 85 ? 3.449 -11.664 -10.211 1 59.47 85 ALA A O 1
ATOM 669 N N . ILE A 1 86 ? 4.039 -10.266 -11.773 1 56.16 86 ILE A N 1
ATOM 670 C CA . ILE A 1 86 ? 3.531 -11.164 -12.797 1 56.16 86 ILE A CA 1
ATOM 671 C C . ILE A 1 86 ? 4.465 -12.367 -12.938 1 56.16 86 ILE A C 1
ATOM 673 O O . ILE A 1 86 ? 4.016 -13.516 -12.906 1 56.16 86 ILE A O 1
ATOM 677 N N . GLY A 1 87 ? 5.773 -12.062 -13.125 1 60.94 87 GLY A N 1
ATOM 678 C CA . GLY A 1 87 ? 6.738 -13.141 -13.227 1 60.94 87 GLY A CA 1
ATOM 679 C C . GLY A 1 87 ? 6.75 -14.047 -12.016 1 60.94 87 GLY A C 1
ATOM 680 O O . GLY A 1 87 ? 6.82 -15.273 -12.148 1 60.94 87 GLY A O 1
ATOM 681 N N . GLY A 1 88 ? 6.68 -13.383 -10.906 1 64.75 88 GLY A N 1
ATOM 682 C CA . GLY A 1 88 ? 6.621 -14.141 -9.664 1 64.75 88 GLY A CA 1
ATOM 683 C C . GLY A 1 88 ? 5.41 -15.047 -9.578 1 64.75 88 GLY A C 1
ATOM 684 O O . GLY A 1 88 ? 5.516 -16.188 -9.125 1 64.75 88 GLY A O 1
ATOM 685 N N . GLY A 1 89 ? 4.352 -14.508 -10.031 1 65.31 89 GLY A N 1
ATOM 686 C CA . GLY A 1 89 ? 3.139 -15.312 -10.039 1 65.31 89 GLY A CA 1
ATOM 687 C C . GLY A 1 89 ? 3.264 -16.578 -10.867 1 65.31 89 GLY A C 1
ATOM 688 O O . GLY A 1 89 ? 2.822 -17.641 -10.453 1 65.31 89 GLY A O 1
ATOM 689 N N . ILE A 1 90 ? 3.936 -16.438 -11.922 1 59.06 90 ILE A N 1
ATOM 690 C CA . ILE A 1 90 ? 4.145 -17.562 -12.828 1 59.06 90 ILE A CA 1
ATOM 691 C C . ILE A 1 90 ? 5.043 -18.594 -12.156 1 59.06 90 ILE A C 1
ATOM 693 O O . ILE A 1 90 ? 4.73 -19.797 -12.164 1 59.06 90 ILE A O 1
ATOM 697 N N . SER A 1 91 ? 6.113 -18.109 -11.664 1 65.69 91 SER A N 1
ATOM 698 C CA . SER A 1 91 ? 7.078 -19 -11.023 1 65.69 91 SER A CA 1
ATOM 699 C C . SER A 1 91 ? 6.453 -19.734 -9.844 1 65.69 91 SER A C 1
ATOM 701 O O . SER A 1 91 ? 6.691 -20.922 -9.648 1 65.69 91 SER A O 1
ATOM 703 N N . LEU A 1 92 ? 5.574 -19.031 -9.234 1 69.25 92 LEU A N 1
ATOM 704 C CA . LEU A 1 92 ? 5 -19.594 -8.008 1 69.25 92 LEU A CA 1
ATOM 705 C C . LEU A 1 92 ? 3.879 -20.562 -8.328 1 69.25 92 LEU A C 1
ATOM 707 O O . LEU A 1 92 ? 3.588 -21.469 -7.531 1 69.25 92 LEU A O 1
ATOM 711 N N . TYR A 1 93 ? 3.336 -20.375 -9.484 1 65 93 TYR A N 1
ATOM 712 C CA . TYR A 1 93 ? 2.342 -21.359 -9.93 1 65 93 TYR A CA 1
ATOM 713 C C . TYR A 1 93 ? 3 -22.688 -10.289 1 65 93 TYR A C 1
ATOM 715 O O . TYR A 1 93 ? 2.451 -23.75 -10.008 1 65 93 TYR A O 1
ATOM 723 N N . ALA A 1 94 ? 4.191 -22.531 -10.82 1 66.81 94 ALA A N 1
ATOM 724 C CA . ALA A 1 94 ? 4.934 -23.734 -11.195 1 66.81 94 ALA A CA 1
ATOM 725 C C . ALA A 1 94 ? 5.5 -24.438 -9.961 1 66.81 94 ALA A C 1
ATOM 727 O O . ALA A 1 94 ? 5.512 -25.672 -9.883 1 66.81 94 ALA A O 1
ATOM 728 N N . ASP A 1 95 ? 5.941 -23.672 -9.094 1 78.06 95 ASP A N 1
ATOM 729 C CA . ASP A 1 95 ? 6.508 -24.172 -7.848 1 78.06 95 ASP A CA 1
ATOM 730 C C . ASP A 1 95 ? 6.094 -23.297 -6.668 1 78.06 95 ASP A C 1
ATOM 732 O O . ASP A 1 95 ? 6.707 -22.25 -6.418 1 78.06 95 ASP A O 1
ATOM 736 N N . PRO A 1 96 ? 5.113 -23.828 -5.922 1 87.81 96 PRO A N 1
ATOM 737 C CA . PRO A 1 96 ? 4.559 -23 -4.848 1 87.81 96 PRO A CA 1
ATOM 738 C C . PRO A 1 96 ? 5.418 -23.016 -3.586 1 87.81 96 PRO A C 1
ATOM 740 O O . PRO A 1 96 ? 5.07 -22.391 -2.586 1 87.81 96 PRO A O 1
ATOM 743 N N . VAL A 1 97 ? 6.547 -23.781 -3.602 1 91.19 97 VAL A N 1
ATOM 744 C CA . VAL A 1 97 ? 7.379 -23.922 -2.412 1 91.19 97 VAL A CA 1
ATOM 745 C C . VAL A 1 97 ? 8.625 -23.047 -2.539 1 91.19 97 VAL A C 1
ATOM 747 O O . VAL A 1 97 ? 9.398 -23.188 -3.488 1 91.19 97 VAL A O 1
ATOM 750 N N . VAL A 1 98 ? 8.773 -22.156 -1.662 1 91.19 98 VAL A N 1
ATOM 751 C CA . VAL A 1 98 ? 9.961 -21.297 -1.58 1 91.19 98 VAL A CA 1
ATOM 752 C C . VAL A 1 98 ? 10.828 -21.734 -0.397 1 91.19 98 VAL A C 1
ATOM 754 O O . VAL A 1 98 ? 10.391 -21.672 0.754 1 91.19 98 VAL A O 1
ATOM 757 N N . HIS A 1 99 ? 12.023 -22.188 -0.654 1 91.5 99 HIS A N 1
ATOM 758 C CA . HIS A 1 99 ? 12.953 -22.578 0.399 1 91.5 99 HIS A CA 1
ATOM 759 C C . HIS A 1 99 ? 13.664 -21.359 0.99 1 91.5 99 HIS A C 1
ATOM 761 O O . HIS A 1 99 ? 14.719 -20.953 0.499 1 91.5 99 HIS A O 1
ATOM 767 N N . ALA A 1 100 ? 13.164 -20.875 2.043 1 93.44 100 ALA A N 1
ATOM 768 C CA . ALA A 1 100 ? 13.664 -19.641 2.641 1 93.44 100 ALA A CA 1
ATOM 769 C C . ALA A 1 100 ? 14.789 -19.922 3.629 1 93.44 100 ALA A C 1
ATOM 771 O O . ALA A 1 100 ? 14.875 -21.031 4.184 1 93.44 100 ALA A O 1
ATOM 772 N N . THR A 1 101 ? 15.703 -18.984 3.791 1 93.12 101 THR A N 1
ATOM 773 C CA . THR A 1 101 ? 16.656 -19.031 4.898 1 93.12 101 THR A CA 1
ATOM 774 C C . THR A 1 101 ? 15.938 -18.844 6.234 1 93.12 101 THR A C 1
ATOM 776 O O . THR A 1 101 ? 14.758 -18.469 6.266 1 93.12 101 THR A O 1
ATOM 779 N N . THR A 1 102 ? 16.641 -19.094 7.301 1 94.56 102 THR A N 1
ATOM 780 C CA . THR A 1 102 ? 16.062 -18.922 8.625 1 94.56 102 THR A CA 1
ATOM 781 C C . THR A 1 102 ? 15.578 -17.484 8.828 1 94.56 102 THR A C 1
ATOM 783 O O . THR A 1 102 ? 14.477 -17.25 9.336 1 94.56 102 THR A O 1
ATOM 786 N N . HIS A 1 103 ? 16.391 -16.562 8.398 1 94.31 103 HIS A N 1
ATOM 787 C CA . HIS A 1 103 ? 16.047 -15.148 8.531 1 94.31 103 HIS A CA 1
ATOM 788 C C . HIS A 1 103 ? 14.82 -14.797 7.703 1 94.31 103 HIS A C 1
ATOM 790 O O . HIS A 1 103 ? 13.914 -14.117 8.188 1 94.31 103 HIS A O 1
ATOM 796 N N . GLU A 1 104 ? 14.766 -15.305 6.523 1 94.75 104 GLU A N 1
ATOM 797 C CA . GLU A 1 104 ? 13.641 -15.039 5.629 1 94.75 104 GLU A CA 1
ATOM 798 C C . GLU A 1 104 ? 12.352 -15.641 6.172 1 94.75 104 GLU A C 1
ATOM 800 O O . GLU A 1 104 ? 11.289 -15.008 6.117 1 94.75 104 GLU A O 1
ATOM 805 N N . ALA A 1 105 ? 12.484 -16.781 6.711 1 96.81 105 ALA A N 1
ATOM 806 C CA . ALA A 1 105 ? 11.32 -17.438 7.312 1 96.81 105 ALA A CA 1
ATOM 807 C C . ALA A 1 105 ? 10.797 -16.641 8.5 1 96.81 105 ALA A C 1
ATOM 809 O O . ALA A 1 105 ? 9.578 -16.531 8.688 1 96.81 105 ALA A O 1
ATOM 810 N N . GLN A 1 106 ? 11.68 -16.109 9.266 1 96.75 106 GLN A N 1
ATOM 811 C CA . GLN A 1 106 ? 11.281 -15.312 10.43 1 96.75 106 GLN A CA 1
ATOM 812 C C . GLN A 1 106 ? 10.594 -14.023 9.992 1 96.75 106 GLN A C 1
ATOM 814 O O . GLN A 1 106 ? 9.633 -13.586 10.633 1 96.75 106 GLN A O 1
ATOM 819 N N . LEU A 1 107 ? 11.094 -13.453 8.938 1 96.25 107 LEU A N 1
ATOM 820 C CA . LEU A 1 107 ? 10.477 -12.25 8.391 1 96.25 107 LEU A CA 1
ATOM 821 C C . LEU A 1 107 ? 9.055 -12.539 7.922 1 96.25 107 LEU A C 1
ATOM 823 O O . LEU A 1 107 ? 8.133 -11.773 8.219 1 96.25 107 LEU A O 1
ATOM 827 N N . PHE A 1 108 ? 8.914 -13.586 7.207 1 97.5 108 PHE A N 1
ATOM 828 C CA . PHE A 1 108 ? 7.602 -13.977 6.715 1 97.5 108 PHE A CA 1
ATOM 829 C C . PHE A 1 108 ? 6.664 -14.305 7.867 1 97.5 108 PHE A C 1
ATOM 831 O O . PHE A 1 108 ? 5.488 -13.938 7.844 1 97.5 108 PHE A O 1
ATOM 838 N N . LEU A 1 109 ? 7.176 -14.953 8.891 1 98.12 109 LEU A N 1
ATOM 839 C CA . LEU A 1 109 ? 6.383 -15.266 10.07 1 98.12 109 LEU A CA 1
ATOM 840 C C . LEU A 1 109 ? 5.891 -13.984 10.742 1 98.12 109 LEU A C 1
ATOM 842 O O . LEU A 1 109 ? 4.734 -13.914 11.172 1 98.12 109 LEU A O 1
ATOM 846 N N . ALA A 1 110 ? 6.762 -13.047 10.852 1 97.69 110 ALA A N 1
ATOM 847 C CA . ALA A 1 110 ? 6.391 -11.766 11.445 1 97.69 110 ALA A CA 1
ATOM 848 C C . ALA A 1 110 ? 5.254 -11.109 10.664 1 97.69 110 ALA A C 1
ATOM 850 O O . ALA A 1 110 ? 4.34 -10.523 11.258 1 97.69 110 ALA A O 1
ATOM 851 N N . ASP A 1 111 ? 5.285 -11.195 9.336 1 97.88 111 ASP A N 1
ATOM 852 C CA . ASP A 1 111 ? 4.219 -10.648 8.5 1 97.88 111 ASP A CA 1
ATOM 853 C C . ASP A 1 111 ? 2.887 -11.344 8.781 1 97.88 111 ASP A C 1
ATOM 855 O O . ASP A 1 111 ? 1.863 -10.688 8.969 1 97.88 111 ASP A O 1
ATOM 859 N N . ILE A 1 112 ? 2.922 -12.641 8.859 1 97.94 112 ILE A N 1
ATOM 860 C CA . ILE A 1 112 ? 1.716 -13.43 9.078 1 97.94 112 ILE A CA 1
ATOM 861 C C . ILE A 1 112 ? 1.122 -13.094 10.445 1 97.94 112 ILE A C 1
ATOM 863 O O . ILE A 1 112 ? -0.092 -12.93 10.578 1 97.94 112 ILE A O 1
ATOM 867 N N . ARG A 1 113 ? 1.909 -12.992 11.328 1 97.88 113 ARG A N 1
ATOM 868 C CA . ARG A 1 113 ? 1.423 -12.758 12.688 1 97.88 113 ARG A CA 1
ATOM 869 C C . ARG A 1 113 ? 0.928 -11.32 12.852 1 97.88 113 ARG A C 1
ATOM 871 O O . ARG A 1 113 ? -0.021 -11.07 13.594 1 97.88 113 ARG A O 1
ATOM 878 N N . LEU A 1 114 ? 1.611 -10.422 12.18 1 97.81 114 LEU A N 1
ATOM 879 C CA . LEU A 1 114 ? 1.075 -9.07 12.133 1 97.81 114 LEU A CA 1
ATOM 880 C C . LEU A 1 114 ? -0.332 -9.062 11.547 1 97.81 114 LEU A C 1
ATOM 882 O O . LEU A 1 114 ? -1.233 -8.422 12.094 1 97.81 114 LEU A O 1
ATOM 886 N N . LEU A 1 115 ? -0.545 -9.766 10.453 1 97.81 115 LEU A N 1
ATOM 887 C CA . LEU A 1 115 ? -1.861 -9.883 9.836 1 97.81 115 LEU A CA 1
ATOM 888 C C . LEU A 1 115 ? -2.865 -10.492 10.812 1 97.81 115 LEU A C 1
ATOM 890 O O . LEU A 1 115 ? -3.973 -9.977 10.969 1 97.81 115 LEU A O 1
ATOM 894 N N . SER A 1 116 ? -2.424 -11.547 11.469 1 97.5 116 SER A N 1
ATOM 895 C CA . SER A 1 116 ? -3.283 -12.219 12.438 1 97.5 116 SER A CA 1
ATOM 896 C C . SER A 1 116 ? -3.736 -11.25 13.531 1 97.5 116 SER A C 1
ATOM 898 O O . SER A 1 116 ? -4.918 -11.203 13.875 1 97.5 116 SER A O 1
ATOM 900 N N . ASP A 1 117 ? -2.842 -10.516 14.031 1 97 117 ASP A N 1
ATOM 901 C CA . ASP A 1 117 ? -3.135 -9.594 15.125 1 97 117 ASP A CA 1
ATOM 902 C C . ASP A 1 117 ? -4.07 -8.477 14.664 1 97 117 ASP A C 1
ATOM 904 O O . ASP A 1 117 ? -5.043 -8.156 15.344 1 97 117 ASP A O 1
ATOM 908 N N . ARG A 1 118 ? -3.791 -7.969 13.523 1 96.81 118 ARG A N 1
ATOM 909 C CA . ARG A 1 118 ? -4.512 -6.785 13.062 1 96.81 118 ARG A CA 1
ATOM 910 C C . ARG A 1 118 ? -5.879 -7.16 12.5 1 96.81 118 ARG A C 1
ATOM 912 O O . ARG A 1 118 ? -6.781 -6.32 12.445 1 96.81 118 ARG A O 1
ATOM 919 N N . MET A 1 119 ? -6.059 -8.383 12.102 1 95.38 119 MET A N 1
ATOM 920 C CA . MET A 1 119 ? -7.355 -8.836 11.617 1 95.38 119 MET A CA 1
ATOM 921 C C . MET A 1 119 ? -8.414 -8.758 12.711 1 95.38 119 MET A C 1
ATOM 923 O O . MET A 1 119 ? -9.609 -8.68 12.43 1 95.38 119 MET A O 1
ATOM 927 N N . LYS A 1 120 ? -7.949 -8.719 13.93 1 94.38 120 LYS A N 1
ATOM 928 C CA . LYS A 1 120 ? -8.867 -8.648 15.062 1 94.38 120 LYS A CA 1
ATOM 929 C C . LYS A 1 120 ? -9.516 -7.273 15.148 1 94.38 120 LYS A C 1
ATOM 931 O O . LYS A 1 120 ? -10.5 -7.09 15.875 1 94.38 120 LYS A O 1
ATOM 936 N N . GLU A 1 121 ? -9.008 -6.379 14.414 1 93 121 GLU A N 1
ATOM 937 C CA . GLU A 1 121 ? -9.516 -5.008 14.453 1 93 121 GLU A CA 1
ATOM 938 C C . GLU A 1 121 ? -10.641 -4.809 13.438 1 93 121 GLU A C 1
ATOM 940 O O . GLU A 1 121 ? -11.062 -3.678 13.188 1 93 121 GLU A O 1
ATOM 945 N N . ALA A 1 122 ? -11.094 -5.949 12.898 1 88.38 122 ALA A N 1
ATOM 946 C CA . ALA A 1 122 ? -12.234 -5.879 11.992 1 88.38 122 ALA A CA 1
ATOM 947 C C . ALA A 1 122 ? -13.445 -5.254 12.68 1 88.38 122 ALA A C 1
ATOM 949 O O . ALA A 1 122 ? -13.805 -5.637 13.797 1 88.38 122 ALA A O 1
ATOM 950 N N . GLY A 1 123 ? -14.055 -4.168 12.109 1 82.38 123 GLY A N 1
ATOM 951 C CA . GLY A 1 123 ? -15.219 -3.512 12.68 1 82.38 123 GLY A CA 1
ATOM 952 C C . GLY A 1 123 ? -14.867 -2.281 13.492 1 82.38 123 GLY A C 1
ATOM 953 O O . GLY A 1 123 ? -15.703 -1.394 13.68 1 82.38 123 GLY A O 1
ATOM 954 N N . SER A 1 124 ? -13.656 -2.193 14.008 1 86.56 124 SER A N 1
ATOM 955 C CA . SER A 1 124 ? -13.273 -1.064 14.852 1 86.56 124 SER A CA 1
ATOM 956 C C . SER A 1 124 ? -12.367 -0.098 14.102 1 86.56 124 SER A C 1
ATOM 958 O O . SER A 1 124 ? -12.445 1.116 14.297 1 86.56 124 SER A O 1
ATOM 960 N N . HIS A 1 125 ? -11.555 -0.628 13.297 1 89.62 125 HIS A N 1
ATOM 961 C CA . HIS A 1 125 ? -10.664 0.22 12.508 1 89.62 125 HIS A CA 1
ATOM 962 C C . HIS A 1 125 ? -11.383 0.8 11.297 1 89.62 125 HIS A C 1
ATOM 964 O O . HIS A 1 125 ? -11.844 0.056 10.43 1 89.62 125 HIS A O 1
ATOM 970 N N . LEU A 1 126 ? -11.398 2.062 11.156 1 83 126 LEU A N 1
ATOM 971 C CA . LEU A 1 126 ? -12.211 2.74 10.156 1 83 126 LEU A CA 1
ATOM 972 C C . LEU A 1 126 ? -11.688 2.463 8.75 1 83 126 LEU A C 1
ATOM 974 O O . LEU A 1 126 ? -12.438 2.549 7.773 1 83 126 LEU A O 1
ATOM 978 N N . PHE A 1 127 ? -10.461 2.143 8.586 1 86.31 127 PHE A N 1
ATOM 979 C CA . PHE A 1 127 ? -9.828 1.833 7.309 1 86.31 127 PHE A CA 1
ATOM 980 C C . PHE A 1 127 ? -9.266 0.414 7.312 1 86.31 127 PHE A C 1
ATOM 982 O O . PHE A 1 127 ? -8.148 0.182 6.859 1 86.31 127 PHE A O 1
ATOM 989 N N . PHE A 1 128 ? -10.078 -0.485 7.816 1 89.94 128 PHE A N 1
ATOM 990 C CA . PHE A 1 128 ? -9.633 -1.853 8.062 1 89.94 128 PHE A CA 1
ATOM 991 C C . PHE A 1 128 ? -9.133 -2.496 6.773 1 89.94 128 PHE A C 1
ATOM 993 O O . PHE A 1 128 ? -8.039 -3.064 6.742 1 89.94 128 PHE A O 1
ATOM 1000 N N . GLN A 1 129 ? -9.875 -2.412 5.719 1 88.06 129 GLN A N 1
ATOM 1001 C CA . GLN A 1 129 ? -9.516 -3.0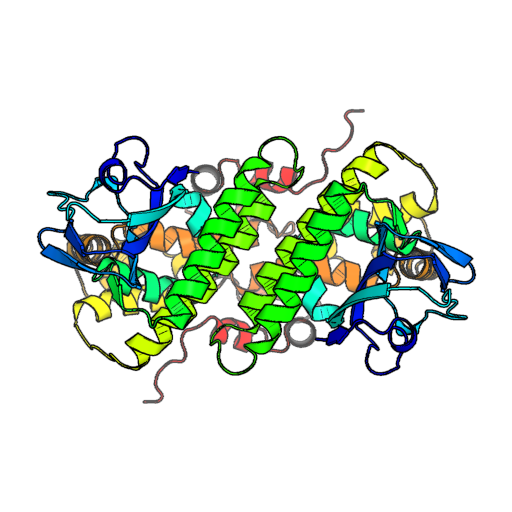72 4.469 1 88.06 129 GLN A CA 1
ATOM 1002 C C . GLN A 1 129 ? -8.219 -2.504 3.9 1 88.06 129 GLN A C 1
ATOM 1004 O O . GLN A 1 129 ? -7.348 -3.256 3.463 1 88.06 129 GLN A O 1
ATOM 1009 N N . GLU A 1 130 ? -8.133 -1.214 3.949 1 87.38 130 GLU A N 1
ATOM 1010 C CA . GLU A 1 130 ? -6.941 -0.55 3.43 1 87.38 130 GLU A CA 1
ATOM 1011 C C . GLU A 1 130 ? -5.723 -0.854 4.293 1 87.38 130 GLU A C 1
ATOM 1013 O O . GLU A 1 130 ? -4.629 -1.087 3.773 1 87.38 130 GLU A O 1
ATOM 1018 N N . MET A 1 131 ? -5.977 -0.86 5.555 1 92.44 131 MET A N 1
ATOM 1019 C CA . MET A 1 131 ? -4.91 -1.165 6.504 1 92.44 131 MET A CA 1
ATOM 1020 C C . MET A 1 131 ? -4.402 -2.59 6.309 1 92.44 131 MET A C 1
ATOM 1022 O O . MET A 1 131 ? -3.195 -2.812 6.191 1 92.44 131 MET A O 1
ATOM 1026 N N . ILE A 1 132 ? -5.289 -3.51 6.203 1 94.94 132 ILE A N 1
ATOM 1027 C CA . ILE A 1 132 ? -4.918 -4.898 5.965 1 94.94 132 ILE A CA 1
ATOM 1028 C C . ILE A 1 132 ? -4.215 -5.023 4.613 1 94.94 132 ILE A C 1
ATOM 1030 O O . ILE A 1 132 ? -3.238 -5.762 4.48 1 94.94 132 ILE A O 1
ATOM 1034 N N . GLY A 1 133 ? -4.711 -4.316 3.656 1 93.69 133 GLY A N 1
ATOM 1035 C CA . GLY A 1 133 ? -4.07 -4.285 2.352 1 93.69 133 GLY A CA 1
ATOM 1036 C C . GLY A 1 133 ? -2.621 -3.842 2.406 1 93.69 133 GLY A C 1
ATOM 1037 O O . GLY A 1 133 ? -1.773 -4.383 1.694 1 93.69 133 GLY A O 1
ATOM 1038 N N . SER A 1 134 ? -2.332 -2.914 3.225 1 93.94 134 SER A N 1
ATOM 1039 C CA . SER A 1 134 ? -0.964 -2.432 3.377 1 93.94 134 SER A CA 1
ATOM 1040 C C . SER A 1 134 ? -0.056 -3.514 3.949 1 93.94 134 SER A C 1
ATOM 1042 O O . SER A 1 134 ? 1.101 -3.641 3.543 1 93.94 134 SER A O 1
ATOM 1044 N N . ILE A 1 135 ? -0.563 -4.25 4.859 1 96.69 135 ILE A N 1
ATOM 1045 C CA . ILE A 1 135 ? 0.216 -5.332 5.453 1 96.69 135 ILE A CA 1
ATOM 1046 C C . ILE A 1 135 ? 0.418 -6.445 4.426 1 96.69 135 ILE A C 1
ATOM 1048 O O . ILE A 1 135 ? 1.504 -7.023 4.332 1 96.69 135 ILE A O 1
ATOM 1052 N N . CYS A 1 136 ? -0.637 -6.719 3.672 1 95.44 136 CYS A N 1
ATOM 1053 C CA . CYS A 1 136 ? -0.498 -7.699 2.602 1 95.44 136 CYS A CA 1
ATOM 1054 C C . CYS A 1 136 ? 0.574 -7.273 1.606 1 95.44 136 CYS A C 1
ATOM 1056 O O . CYS A 1 136 ? 1.375 -8.094 1.158 1 95.44 136 CYS A O 1
ATOM 1058 N N . ARG A 1 137 ? 0.582 -6.035 1.287 1 92.88 137 ARG A N 1
ATOM 1059 C CA . ARG A 1 137 ? 1.612 -5.516 0.394 1 92.88 137 ARG A CA 1
ATOM 1060 C C . ARG A 1 137 ? 3.002 -5.711 0.991 1 92.88 137 ARG A C 1
ATOM 1062 O O . ARG A 1 137 ? 3.939 -6.09 0.284 1 92.88 137 ARG A O 1
ATOM 1069 N N . LEU A 1 138 ? 3.094 -5.379 2.262 1 95 138 LEU A N 1
ATOM 1070 C CA . LEU A 1 138 ? 4.352 -5.605 2.967 1 95 138 LEU A CA 1
ATOM 1071 C C . LEU A 1 138 ? 4.793 -7.059 2.826 1 95 138 LEU A C 1
ATOM 1073 O O . LEU A 1 138 ? 5.934 -7.328 2.438 1 95 138 LEU A O 1
ATOM 1077 N N . MET A 1 139 ? 3.912 -7.93 3.119 1 95.19 139 MET A N 1
ATOM 1078 C CA . MET A 1 139 ? 4.184 -9.359 3.023 1 95.19 139 MET A CA 1
ATOM 1079 C C . MET A 1 139 ? 4.617 -9.734 1.61 1 95.19 139 MET A C 1
ATOM 1081 O O . MET A 1 139 ? 5.578 -10.492 1.431 1 95.19 139 MET A O 1
ATOM 1085 N N . MET A 1 140 ? 3.951 -9.242 0.608 1 91.25 140 MET A N 1
ATOM 1086 C CA . MET A 1 140 ? 4.223 -9.586 -0.786 1 91.25 140 MET A CA 1
ATOM 1087 C C . MET A 1 140 ? 5.594 -9.062 -1.213 1 91.25 140 MET A C 1
ATOM 1089 O O . MET A 1 140 ? 6.336 -9.766 -1.904 1 91.25 140 MET A O 1
ATOM 1093 N N . TYR A 1 141 ? 5.93 -7.898 -0.799 1 90.56 141 TYR A N 1
ATOM 1094 C CA . TYR A 1 141 ? 7.246 -7.379 -1.155 1 90.56 141 TYR A CA 1
ATOM 1095 C C . TYR A 1 141 ? 8.352 -8.203 -0.501 1 90.56 141 TYR A C 1
ATOM 1097 O O . TYR A 1 141 ? 9.422 -8.391 -1.085 1 90.56 141 TYR A O 1
ATOM 1105 N N . ASP A 1 142 ? 8.109 -8.625 0.715 1 92.69 142 ASP A N 1
ATOM 1106 C CA . ASP A 1 142 ? 9.062 -9.531 1.356 1 92.69 142 ASP A CA 1
ATOM 1107 C C . ASP A 1 142 ? 9.211 -10.828 0.564 1 92.69 142 ASP A C 1
ATOM 1109 O O . ASP A 1 142 ? 10.328 -11.273 0.297 1 92.69 142 ASP A O 1
ATOM 1113 N N . LEU A 1 143 ? 8.102 -11.336 0.177 1 91 143 LEU A N 1
ATOM 1114 C CA . LEU A 1 143 ? 8.102 -12.578 -0.586 1 91 143 LEU A CA 1
ATOM 1115 C C . LEU A 1 143 ? 8.773 -12.383 -1.944 1 91 143 LEU A C 1
ATOM 1117 O O . LEU A 1 143 ? 9.508 -13.25 -2.412 1 91 143 LEU A O 1
ATOM 1121 N N . PHE A 1 144 ? 8.523 -11.242 -2.572 1 84.81 144 PHE A N 1
ATOM 1122 C CA . PHE A 1 144 ? 9.156 -10.93 -3.848 1 84.81 144 PHE A CA 1
ATOM 1123 C C . PHE A 1 144 ? 10.672 -10.867 -3.699 1 84.81 144 PHE A C 1
ATOM 1125 O O . PHE A 1 144 ? 11.406 -11.375 -4.551 1 84.81 144 PHE A O 1
ATOM 1132 N N . SER A 1 145 ? 11.047 -10.227 -2.664 1 87.19 145 SER A N 1
ATOM 1133 C CA . SER A 1 145 ? 12.477 -10.109 -2.418 1 87.19 145 SER A CA 1
ATOM 1134 C C . SER A 1 145 ? 13.117 -11.484 -2.229 1 87.19 145 SER A C 1
ATOM 1136 O O . SER A 1 145 ? 14.195 -11.75 -2.77 1 87.19 145 SER A O 1
ATOM 1138 N N . ILE A 1 146 ? 12.492 -12.383 -1.509 1 87.88 146 ILE A N 1
ATOM 1139 C CA . ILE A 1 146 ? 12.977 -13.734 -1.248 1 87.88 146 ILE A CA 1
ATOM 1140 C C . ILE A 1 146 ? 13.047 -14.516 -2.555 1 87.88 146 ILE A C 1
ATOM 1142 O O . ILE A 1 146 ? 14.047 -15.172 -2.844 1 87.88 146 ILE A O 1
ATOM 1146 N N . HIS A 1 147 ? 12 -14.398 -3.285 1 82.62 147 HIS A N 1
ATOM 1147 C CA . HIS A 1 147 ? 11.891 -15.141 -4.535 1 82.62 147 HIS A CA 1
ATOM 1148 C C . HIS A 1 147 ? 12.898 -14.641 -5.566 1 82.62 147 HIS A C 1
ATOM 1150 O O . HIS A 1 147 ? 13.523 -15.438 -6.266 1 82.62 147 HIS A O 1
ATOM 1156 N N . ALA A 1 148 ? 12.984 -13.383 -5.68 1 74.69 148 ALA A N 1
ATOM 1157 C CA . ALA A 1 148 ? 13.883 -12.773 -6.652 1 74.69 148 ALA A CA 1
ATOM 1158 C C . ALA A 1 148 ? 15.328 -13.18 -6.383 1 74.69 148 ALA A C 1
ATOM 1160 O O . ALA A 1 148 ? 16.109 -13.398 -7.32 1 74.69 148 ALA A O 1
ATOM 1161 N N . ARG A 1 149 ? 15.68 -13.227 -5.266 1 75.75 149 ARG A N 1
ATOM 1162 C CA . ARG A 1 149 ? 17.047 -13.602 -4.902 1 75.75 149 ARG A CA 1
ATOM 1163 C C . ARG A 1 149 ? 17.344 -15.039 -5.328 1 75.75 149 ARG A C 1
ATOM 1165 O O . ARG A 1 149 ? 18.469 -15.344 -5.754 1 75.75 149 ARG A O 1
ATOM 1172 N N . ARG A 1 150 ? 16.391 -15.797 -5.281 1 73.06 150 ARG A N 1
ATOM 1173 C CA . ARG A 1 150 ? 16.547 -17.2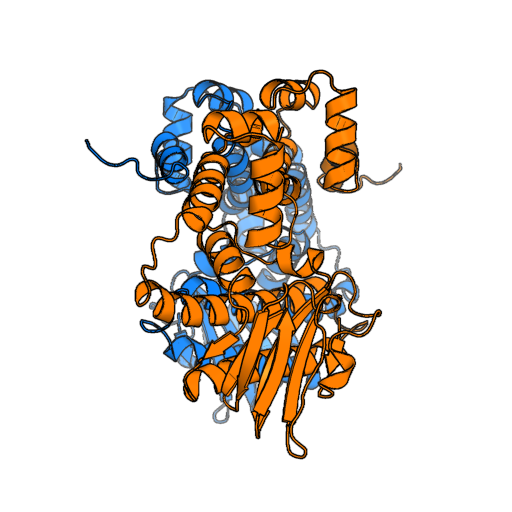03 -5.621 1 73.06 150 ARG A CA 1
ATOM 1174 C C . ARG A 1 150 ? 16.5 -17.406 -7.133 1 73.06 150 ARG A C 1
ATOM 1176 O O . ARG A 1 150 ? 17.25 -18.234 -7.672 1 73.06 150 ARG A O 1
ATOM 1183 N N . ASN A 1 151 ? 15.523 -16.781 -7.766 1 64.5 151 ASN A N 1
ATOM 1184 C CA . ASN A 1 151 ? 15.367 -16.953 -9.203 1 64.5 151 ASN A CA 1
ATOM 1185 C C . ASN A 1 151 ? 16.438 -16.203 -9.984 1 64.5 151 ASN A C 1
ATOM 1187 O O . ASN A 1 151 ? 16.75 -16.547 -11.125 1 64.5 151 ASN A O 1
ATOM 1191 N N . GLN A 1 152 ? 16.703 -15.023 -9.602 1 54.88 152 GLN A N 1
ATOM 1192 C CA . GLN A 1 152 ? 17.906 -14.484 -10.211 1 54.88 152 GLN A CA 1
ATOM 1193 C C . GLN A 1 152 ? 19.047 -15.5 -10.18 1 54.88 152 GLN A C 1
ATOM 1195 O O . GLN A 1 152 ? 19.844 -15.57 -11.117 1 54.88 152 GLN A O 1
ATOM 1200 N N . ALA A 1 153 ? 18.844 -16.312 -9.258 1 48.19 153 ALA A N 1
ATOM 1201 C CA . ALA A 1 153 ? 19.859 -17.359 -9.164 1 48.19 153 ALA A CA 1
ATOM 1202 C C . ALA A 1 153 ? 19.547 -18.516 -10.117 1 48.19 153 ALA A C 1
ATOM 1204 O O . ALA A 1 153 ? 20.453 -19.219 -10.57 1 48.19 153 ALA A O 1
ATOM 1205 N N . GLN A 1 154 ? 18.109 -18.672 -10.391 1 48.5 154 GLN A N 1
ATOM 1206 C CA . GLN A 1 154 ? 17.719 -19.797 -11.234 1 48.5 154 GLN A CA 1
ATOM 1207 C C . GLN A 1 154 ? 17.328 -19.344 -12.633 1 48.5 154 GLN A C 1
ATOM 1209 O O . GLN A 1 154 ? 16.234 -18.828 -12.836 1 48.5 154 GLN A O 1
ATOM 1214 N N . HIS A 1 155 ? 17.781 -18.547 -13.445 1 44.84 155 HIS A N 1
ATOM 1215 C CA . HIS A 1 155 ? 17.5 -18.219 -14.836 1 44.84 155 HIS A CA 1
ATOM 1216 C C . HIS A 1 155 ? 16.859 -19.406 -15.555 1 44.84 155 HIS A C 1
ATOM 1218 O O . HIS A 1 155 ? 17.562 -20.172 -16.234 1 44.84 155 HIS A O 1
ATOM 1224 N N . SER A 1 156 ? 15.922 -20.141 -15.062 1 40.44 156 SER A N 1
ATOM 1225 C CA . SER A 1 156 ? 15.57 -21.297 -15.875 1 40.44 156 SER A CA 1
ATOM 1226 C C . SER A 1 156 ? 14.648 -20.906 -17.016 1 40.44 156 SER A C 1
ATOM 1228 O O . SER A 1 156 ? 13.648 -20.219 -16.812 1 40.44 156 SER A O 1
ATOM 1230 N N . THR A 1 157 ? 15 -20.859 -18.312 1 42.22 157 THR A N 1
ATOM 1231 C CA . THR A 1 157 ? 14.688 -20.734 -19.734 1 42.22 157 THR A CA 1
ATOM 1232 C C . THR A 1 157 ? 13.586 -21.703 -20.125 1 42.22 157 THR A C 1
ATOM 1234 O O . THR A 1 157 ? 13.43 -22.031 -21.312 1 42.22 157 THR A O 1
ATOM 1237 N N . ASP A 1 158 ? 12.688 -22.172 -19.344 1 47.91 158 ASP A N 1
ATOM 1238 C CA . ASP A 1 158 ? 11.812 -23.141 -20.016 1 47.91 158 ASP A CA 1
ATOM 1239 C C . ASP A 1 158 ? 10.836 -22.422 -20.953 1 47.91 158 ASP A C 1
ATOM 1241 O O . ASP A 1 158 ? 10.492 -21.266 -20.75 1 47.91 158 ASP A O 1
ATOM 1245 N N . ARG A 1 159 ? 10.617 -22.984 -22.109 1 51.94 159 ARG A N 1
ATOM 1246 C CA . ARG A 1 159 ? 9.828 -22.531 -23.25 1 51.94 159 ARG A CA 1
ATOM 1247 C C . ARG A 1 159 ? 8.477 -21.984 -22.797 1 51.94 159 ARG A C 1
ATOM 1249 O O . ARG A 1 159 ? 8.016 -20.953 -23.297 1 51.94 159 ARG A O 1
ATOM 1256 N N . ARG A 1 160 ? 7.707 -22.688 -21.922 1 54.66 160 ARG A N 1
ATOM 1257 C CA . ARG A 1 160 ? 6.387 -22.281 -21.438 1 54.66 160 ARG A CA 1
ATOM 1258 C C . ARG A 1 160 ? 6.453 -20.953 -20.688 1 54.66 160 ARG A C 1
ATOM 1260 O O . ARG A 1 160 ? 5.594 -20.094 -20.859 1 54.66 160 ARG A O 1
ATOM 1267 N N . SER A 1 161 ? 7.484 -20.859 -20.109 1 61.72 161 SER A N 1
ATOM 1268 C CA . SER A 1 161 ? 7.73 -19.625 -19.375 1 61.72 161 SER A CA 1
ATOM 1269 C C . SER A 1 161 ? 7.996 -18.453 -20.312 1 61.72 161 SER A C 1
ATOM 1271 O O . SER A 1 161 ? 7.586 -17.328 -20.047 1 61.72 161 SER A O 1
ATOM 1273 N N . HIS A 1 162 ? 8.266 -18.969 -21.516 1 70.75 162 HIS A N 1
ATOM 1274 C CA . HIS A 1 162 ? 8.594 -17.938 -22.5 1 70.75 162 HIS A CA 1
ATOM 1275 C C . HIS A 1 162 ? 7.332 -17.281 -23.047 1 70.75 162 HIS A C 1
ATOM 1277 O O . HIS A 1 162 ? 7.262 -16.062 -23.172 1 70.75 162 HIS A O 1
ATOM 1283 N N . VAL A 1 163 ? 6.328 -18.188 -23.359 1 79.62 163 VAL A N 1
ATOM 1284 C CA . VAL A 1 163 ? 5.082 -17.672 -23.922 1 79.62 163 VAL A CA 1
ATOM 1285 C C . VAL A 1 163 ? 4.406 -16.734 -22.938 1 79.62 163 VAL A C 1
ATOM 1287 O O . VAL A 1 163 ? 3.963 -15.641 -23.312 1 79.62 163 VAL A O 1
ATOM 1290 N N . VAL A 1 164 ? 4.34 -17.141 -21.766 1 78.56 164 VAL A N 1
ATOM 1291 C CA . VAL A 1 164 ? 3.674 -16.328 -20.75 1 78.56 164 VAL A CA 1
ATOM 1292 C C . VAL A 1 164 ? 4.469 -15.047 -20.5 1 78.56 164 VAL A C 1
ATOM 1294 O O . VAL A 1 164 ? 3.891 -13.969 -20.359 1 78.56 164 VAL A O 1
ATOM 1297 N N . LYS A 1 165 ? 5.742 -15.219 -20.516 1 72 165 LYS A N 1
ATOM 1298 C CA . LYS A 1 165 ? 6.594 -14.047 -20.359 1 72 165 LYS A CA 1
ATOM 1299 C C . LYS A 1 165 ? 6.363 -13.055 -21.5 1 72 165 LYS A C 1
ATOM 1301 O O . LYS A 1 165 ? 6.297 -11.844 -21.266 1 72 165 LYS A O 1
ATOM 1306 N N . GLU A 1 166 ? 6.234 -13.609 -22.594 1 79.5 166 GLU A N 1
ATOM 1307 C CA . GLU A 1 166 ? 5.996 -12.758 -23.766 1 79.5 166 GLU A CA 1
ATOM 1308 C C . GLU A 1 166 ? 4.613 -12.117 -23.703 1 79.5 166 GLU A C 1
ATOM 1310 O O . GLU A 1 166 ? 4.445 -10.961 -24.094 1 79.5 166 GLU A O 1
ATOM 1315 N N . LEU A 1 167 ? 3.67 -12.922 -23.281 1 85.06 167 LEU A N 1
ATOM 1316 C CA . LEU A 1 167 ? 2.332 -12.367 -23.109 1 85.06 167 LEU A CA 1
ATOM 1317 C C . LEU A 1 167 ? 2.363 -11.172 -22.156 1 85.06 167 LEU A C 1
ATOM 1319 O O . LEU A 1 167 ? 1.817 -10.117 -22.469 1 85.06 167 LEU A O 1
ATOM 1323 N N . ILE A 1 168 ? 3.008 -11.367 -21.141 1 77.56 168 ILE A N 1
ATOM 1324 C CA . ILE A 1 168 ? 3.107 -10.32 -20.125 1 77.56 168 ILE A CA 1
ATOM 1325 C C . ILE A 1 168 ? 3.785 -9.086 -20.719 1 77.56 168 ILE A C 1
ATOM 1327 O O . ILE A 1 168 ? 3.354 -7.957 -20.484 1 77.56 168 ILE A O 1
ATOM 1331 N N . SER A 1 169 ? 4.762 -9.367 -21.438 1 74.56 169 SER A N 1
ATOM 1332 C CA . SER A 1 169 ? 5.461 -8.266 -22.094 1 74.56 169 SER A CA 1
ATOM 1333 C C . SER A 1 169 ? 4.523 -7.488 -23.016 1 74.56 169 SER A C 1
ATOM 1335 O O . SER A 1 169 ? 4.551 -6.254 -23.031 1 74.56 169 SER A O 1
ATOM 1337 N N . LEU A 1 170 ? 3.73 -8.188 -23.703 1 81.31 170 LEU A N 1
ATOM 1338 C CA . LEU A 1 170 ? 2.775 -7.555 -24.609 1 81.31 170 LEU A CA 1
ATOM 1339 C C . LEU A 1 170 ? 1.742 -6.746 -23.844 1 81.31 170 LEU A C 1
ATOM 1341 O O . LEU A 1 170 ? 1.396 -5.629 -24.234 1 81.31 170 LEU A O 1
ATOM 1345 N N . LEU A 1 171 ? 1.287 -7.277 -22.781 1 82.31 171 LEU A N 1
ATOM 1346 C CA . LEU A 1 171 ? 0.28 -6.605 -21.969 1 82.31 171 LEU A CA 1
ATOM 1347 C C . LEU A 1 171 ? 0.867 -5.379 -21.281 1 82.31 171 LEU A C 1
ATOM 1349 O O . LEU A 1 171 ? 0.241 -4.316 -21.25 1 82.31 171 LEU A O 1
ATOM 1353 N N . ALA A 1 172 ? 2.004 -5.555 -20.844 1 72.44 172 ALA A N 1
ATOM 1354 C CA . ALA A 1 172 ? 2.684 -4.457 -20.156 1 72.44 172 ALA A CA 1
ATOM 1355 C C . ALA A 1 172 ? 2.949 -3.297 -21.109 1 72.44 172 ALA A C 1
ATOM 1357 O O . ALA A 1 172 ? 3.006 -2.139 -20.688 1 72.44 172 ALA A O 1
ATOM 1358 N N . ALA A 1 173 ? 3.004 -3.641 -22.328 1 72 173 ALA A N 1
ATOM 1359 C CA . ALA A 1 173 ? 3.242 -2.631 -23.359 1 72 173 ALA A CA 1
ATOM 1360 C C . ALA A 1 173 ? 1.97 -1.843 -23.656 1 72 173 ALA A C 1
ATOM 1362 O O . ALA A 1 173 ? 2.002 -0.858 -24.406 1 72 173 ALA A O 1
ATOM 1363 N N . GLY A 1 174 ? 0.813 -2.271 -23.094 1 77.88 174 GLY A N 1
ATOM 1364 C CA . GLY A 1 174 ? -0.424 -1.513 -23.188 1 77.88 174 GLY A CA 1
ATOM 1365 C C . GLY A 1 174 ? -1.283 -1.919 -24.375 1 77.88 174 GLY A C 1
ATOM 1366 O O . GLY A 1 174 ? -2.246 -1.229 -24.719 1 77.88 174 GLY A O 1
ATOM 1367 N N . ARG A 1 175 ? -0.94 -2.998 -25 1 80.5 175 ARG A N 1
ATOM 1368 C CA . ARG A 1 175 ? -1.7 -3.463 -26.156 1 80.5 175 ARG A CA 1
ATOM 1369 C C . ARG A 1 175 ? -3.148 -3.752 -25.781 1 80.5 175 ARG A C 1
ATOM 1371 O O . ARG A 1 175 ? -4.051 -3.609 -26.609 1 80.5 175 ARG A O 1
ATOM 1378 N N . CYS A 1 176 ? -3.342 -3.941 -24.547 1 87.5 176 CYS A N 1
ATOM 1379 C CA . CYS A 1 176 ? -4.66 -4.348 -24.062 1 87.5 176 CYS A CA 1
ATOM 1380 C C . CYS A 1 176 ? -5.613 -3.16 -24.031 1 87.5 176 CYS A C 1
ATOM 1382 O O . CYS A 1 176 ? -6.816 -3.332 -23.828 1 87.5 176 CYS A O 1
ATOM 1384 N N . ARG A 1 177 ? -5.168 -2.035 -24.25 1 87.69 177 ARG A N 1
ATOM 1385 C CA . ARG A 1 177 ? -6.031 -0.864 -24.375 1 87.69 177 ARG A CA 1
ATOM 1386 C C . ARG A 1 177 ? -7.055 -1.054 -25.484 1 87.69 177 ARG A C 1
ATOM 1388 O O . ARG A 1 177 ? -8.219 -0.697 -25.328 1 87.69 177 ARG A O 1
ATOM 1395 N N . THR A 1 178 ? -6.527 -1.619 -26.531 1 90.81 178 THR A N 1
ATOM 1396 C CA . THR A 1 178 ? -7.402 -1.77 -27.688 1 90.81 178 THR A CA 1
ATOM 1397 C C . THR A 1 178 ? -7.609 -3.244 -28.016 1 90.81 178 THR A C 1
ATOM 1399 O O . THR A 1 178 ? -8.562 -3.602 -28.703 1 90.81 178 THR A O 1
ATOM 1402 N N . GLU A 1 179 ? -6.707 -4.016 -27.719 1 92.75 179 GLU A N 1
ATOM 1403 C CA . GLU A 1 179 ? -6.77 -5.441 -28.016 1 92.75 179 GLU A CA 1
ATOM 1404 C C . GLU A 1 179 ? -7 -6.266 -26.75 1 92.75 179 GLU A C 1
ATOM 1406 O O . GLU A 1 179 ? -6.086 -6.441 -25.938 1 92.75 179 GLU A O 1
ATOM 1411 N N . ARG A 1 180 ? -8.195 -6.82 -26.672 1 92.06 180 ARG A N 1
ATOM 1412 C CA . ARG A 1 180 ? -8.531 -7.434 -25.391 1 92.06 180 ARG A CA 1
ATOM 1413 C C . ARG A 1 180 ? -8.992 -8.875 -25.578 1 92.06 180 ARG A C 1
ATOM 1415 O O . ARG A 1 180 ? -9.641 -9.445 -24.688 1 92.06 180 ARG A O 1
ATOM 1422 N N . THR A 1 181 ? -8.672 -9.422 -26.766 1 91.75 181 THR A N 1
ATOM 1423 C CA . THR A 1 181 ? -9.094 -10.797 -27.016 1 91.75 181 THR A CA 1
ATOM 1424 C C . THR A 1 181 ? -7.914 -11.75 -26.922 1 91.75 181 THR A C 1
ATOM 1426 O O . THR A 1 181 ? -6.777 -11.383 -27.234 1 91.75 181 THR A O 1
ATOM 1429 N N . VAL A 1 182 ? -8.227 -12.93 -26.562 1 93.56 182 VAL A N 1
ATOM 1430 C CA . VAL A 1 182 ? -7.215 -13.977 -26.484 1 93.56 182 VAL A CA 1
ATOM 1431 C C . VAL A 1 182 ? -6.637 -14.25 -27.875 1 93.56 182 VAL A C 1
ATOM 1433 O O . VAL A 1 182 ? -5.438 -14.492 -28.016 1 93.56 182 VAL A O 1
ATOM 1436 N N . GLU A 1 183 ? -7.52 -14.133 -28.891 1 94 183 GLU A N 1
ATOM 1437 C CA . GLU A 1 183 ? -7.129 -14.406 -30.266 1 94 183 GLU A CA 1
ATOM 1438 C C . GLU A 1 183 ? -6.008 -13.469 -30.719 1 94 183 GLU A C 1
ATOM 1440 O O . GLU A 1 183 ? -5.066 -13.898 -31.375 1 94 183 GLU A O 1
ATOM 1445 N N . TYR A 1 184 ? -6.078 -12.258 -30.359 1 94.62 184 TYR A N 1
ATOM 1446 C CA . TYR A 1 184 ? -5.059 -11.289 -30.734 1 94.62 184 TYR A CA 1
ATOM 1447 C C . TYR A 1 184 ? -3.697 -11.672 -30.172 1 94.62 184 TYR A C 1
ATOM 1449 O O . TYR A 1 184 ? -2.707 -11.719 -30.906 1 94.62 184 TYR A O 1
ATOM 1457 N N . TYR A 1 185 ? -3.652 -12 -28.891 1 94.06 185 TYR A N 1
ATOM 1458 C CA . TYR A 1 185 ? -2.379 -12.281 -28.25 1 94.06 185 TYR A CA 1
ATOM 1459 C C . TYR A 1 185 ? -1.819 -13.625 -28.688 1 94.06 185 TYR A C 1
ATOM 1461 O O . TYR A 1 185 ? -0.603 -13.789 -28.797 1 94.06 185 TYR A O 1
ATOM 1469 N N . ALA A 1 186 ? -2.699 -14.516 -28.953 1 93.25 186 ALA A N 1
ATOM 1470 C CA . ALA A 1 186 ? -2.254 -15.797 -29.5 1 93.25 186 ALA A CA 1
ATOM 1471 C C . ALA A 1 186 ? -1.556 -15.609 -30.844 1 93.25 186 ALA A C 1
ATOM 1473 O O . ALA A 1 186 ? -0.501 -16.203 -31.078 1 93.25 186 ALA A O 1
ATOM 1474 N N . ARG A 1 187 ? -2.123 -14.789 -31.656 1 92.75 187 ARG A N 1
ATOM 1475 C CA . ARG A 1 187 ? -1.535 -14.492 -32.969 1 92.75 187 ARG A CA 1
ATOM 1476 C C . ARG A 1 187 ? -0.173 -13.82 -32.812 1 92.75 187 ARG A C 1
ATOM 1478 O O . ARG A 1 187 ? 0.792 -14.203 -33.469 1 92.75 187 ARG A O 1
ATOM 1485 N N . GLU A 1 188 ? -0.081 -12.898 -31.938 1 92.12 188 GLU A N 1
ATOM 1486 C CA . GLU A 1 188 ? 1.171 -12.18 -31.703 1 92.12 188 GLU A CA 1
ATOM 1487 C C . GLU A 1 188 ? 2.26 -13.125 -31.203 1 92.12 188 GLU A C 1
ATOM 1489 O O . GLU A 1 188 ? 3.443 -12.914 -31.469 1 92.12 188 GLU A O 1
ATOM 1494 N N . LEU A 1 189 ? 1.83 -14.109 -30.484 1 89.62 189 LEU A N 1
ATOM 1495 C CA . LEU A 1 189 ? 2.771 -15.039 -29.875 1 89.62 189 LEU A CA 1
ATOM 1496 C C . LEU A 1 189 ? 2.971 -16.266 -30.75 1 89.62 189 LEU A C 1
ATOM 1498 O O . LEU A 1 189 ? 3.723 -17.172 -30.391 1 89.62 189 LEU A O 1
ATOM 1502 N N . ASN A 1 190 ? 2.287 -16.266 -31.906 1 91.94 190 ASN A N 1
ATOM 1503 C CA . ASN A 1 190 ? 2.369 -17.344 -32.875 1 91.94 190 ASN A CA 1
ATOM 1504 C C . ASN A 1 190 ? 1.974 -18.688 -32.281 1 91.94 190 ASN A C 1
ATOM 1506 O O . ASN A 1 190 ? 2.686 -19.672 -32.438 1 91.94 190 ASN A O 1
ATOM 1510 N N . VAL A 1 191 ? 0.847 -18.656 -31.531 1 92.31 191 VAL A N 1
ATOM 1511 C CA . VAL A 1 191 ? 0.255 -19.859 -30.953 1 92.31 191 VAL A CA 1
ATOM 1512 C C . VAL A 1 191 ? -1.26 -19.828 -31.141 1 92.31 191 VAL A C 1
ATOM 1514 O O . VAL A 1 191 ? -1.82 -18.812 -31.578 1 92.31 191 VAL A O 1
ATOM 1517 N N . SER A 1 192 ? -1.901 -20.969 -30.953 1 92 192 SER A N 1
ATOM 1518 C CA . SER A 1 192 ? -3.359 -21 -31.031 1 92 192 SER A CA 1
ATOM 1519 C C . SER A 1 192 ? -3.984 -20.422 -29.766 1 92 192 SER A C 1
ATOM 1521 O O . SER A 1 192 ? -3.385 -20.469 -28.688 1 92 192 SER A O 1
ATOM 1523 N N . PRO A 1 193 ? -5.176 -19.797 -29.859 1 93.81 193 PRO A N 1
ATOM 1524 C CA . PRO A 1 193 ? -5.871 -19.312 -28.656 1 93.81 193 PRO A CA 1
ATOM 1525 C C . PRO A 1 193 ? -6.07 -20.391 -27.609 1 93.81 193 PRO A C 1
ATOM 1527 O O . PRO A 1 193 ? -5.949 -20.125 -26.406 1 93.81 193 PRO A O 1
ATOM 1530 N N . LYS A 1 194 ? -6.367 -21.562 -28.141 1 91.81 194 LYS A N 1
ATOM 1531 C CA . LYS A 1 194 ? -6.543 -22.688 -27.219 1 91.81 194 LYS A CA 1
ATOM 1532 C C . LYS A 1 194 ? -5.25 -22.984 -26.469 1 91.81 194 LYS A C 1
ATOM 1534 O O . LYS A 1 194 ? -5.27 -23.203 -25.25 1 91.81 194 LYS A O 1
ATOM 1539 N N . TYR A 1 195 ? -4.168 -23.031 -27.172 1 89.88 195 TYR A N 1
ATOM 1540 C CA . TYR A 1 195 ? -2.867 -23.266 -26.562 1 89.88 195 TYR A CA 1
ATOM 1541 C C . TYR A 1 195 ? -2.51 -22.172 -25.562 1 89.88 195 TYR A C 1
ATOM 1543 O O . TYR A 1 195 ? -2.057 -22.438 -24.453 1 89.88 195 TYR A O 1
ATOM 1551 N N . LEU A 1 196 ? -2.686 -20.953 -25.938 1 91.06 196 LEU A N 1
ATOM 1552 C CA . LEU A 1 196 ? -2.391 -19.828 -25.062 1 91.06 196 LEU A CA 1
ATOM 1553 C C . LEU A 1 196 ? -3.188 -19.922 -23.766 1 91.06 196 LEU A C 1
ATOM 1555 O O . LEU A 1 196 ? -2.629 -19.781 -22.672 1 91.06 196 LEU A O 1
ATOM 1559 N N . SER A 1 197 ? -4.457 -20.141 -23.922 1 89.56 197 SER A N 1
ATOM 1560 C CA . SER A 1 197 ? -5.32 -20.281 -22.766 1 89.56 197 SER A CA 1
ATOM 1561 C C . SER A 1 197 ? -4.859 -21.406 -21.844 1 89.56 197 SER A C 1
ATOM 1563 O O . SER A 1 197 ? -4.809 -21.25 -20.625 1 89.56 197 SER A O 1
ATOM 1565 N N . LYS A 1 198 ? -4.516 -22.516 -22.5 1 84.56 198 LYS A N 1
ATOM 1566 C CA . LYS A 1 198 ? -4.066 -23.688 -21.75 1 84.56 198 LYS A CA 1
ATOM 1567 C C . LYS A 1 198 ? -2.754 -23.406 -21.031 1 84.56 198 LYS A C 1
ATOM 1569 O O . LYS A 1 198 ? -2.615 -23.719 -19.844 1 84.56 198 LYS A O 1
ATOM 1574 N N . VAL A 1 199 ? -1.833 -22.828 -21.75 1 80.5 199 VAL A N 1
ATOM 1575 C CA . VAL A 1 199 ? -0.502 -22.578 -21.203 1 80.5 199 VAL A CA 1
ATOM 1576 C C . VAL A 1 199 ? -0.59 -21.578 -20.062 1 80.5 199 VAL A C 1
ATOM 1578 O O . VAL A 1 199 ? 0.072 -21.734 -19.031 1 80.5 199 VAL A O 1
ATOM 1581 N N . VAL A 1 200 ? -1.355 -20.516 -20.266 1 81.31 200 VAL A N 1
ATOM 1582 C CA . VAL A 1 200 ? -1.518 -19.5 -19.234 1 81.31 200 VAL A CA 1
ATOM 1583 C C . VAL A 1 200 ? -2.156 -20.125 -18 1 81.31 200 VAL A C 1
ATOM 1585 O O . VAL A 1 200 ? -1.667 -19.938 -16.875 1 81.31 200 VAL A O 1
ATOM 1588 N N . LYS A 1 201 ? -3.195 -20.875 -18.234 1 75.69 201 LYS A N 1
ATOM 1589 C CA . LYS A 1 201 ? -3.885 -21.516 -17.109 1 75.69 201 LYS A CA 1
ATOM 1590 C C . LYS A 1 201 ? -2.961 -22.484 -16.375 1 75.69 201 LYS A C 1
ATOM 1592 O O . LYS A 1 201 ? -2.934 -22.516 -15.141 1 75.69 201 LYS A O 1
ATOM 1597 N N . ARG A 1 202 ? -2.279 -23.25 -17.141 1 67.19 202 ARG A N 1
ATOM 1598 C CA . ARG A 1 202 ? -1.381 -24.25 -16.578 1 67.19 202 ARG A CA 1
ATOM 1599 C C . ARG A 1 202 ? -0.235 -23.594 -15.812 1 67.19 202 ARG A C 1
ATOM 1601 O O . ARG A 1 202 ? 0.192 -24.094 -14.766 1 67.19 202 ARG A O 1
ATOM 1608 N N . THR A 1 203 ? 0.266 -22.484 -16.406 1 65.69 203 THR A N 1
ATOM 1609 C CA . THR A 1 203 ? 1.467 -21.844 -15.891 1 65.69 203 THR A CA 1
ATOM 1610 C C . THR A 1 203 ? 1.12 -20.891 -14.742 1 65.69 203 THR A C 1
ATOM 1612 O O . THR A 1 203 ? 1.929 -20.688 -13.836 1 65.69 203 THR A O 1
ATOM 1615 N N . THR A 1 204 ? -0.081 -20.328 -14.82 1 67.12 204 THR A N 1
ATOM 1616 C CA . THR A 1 204 ? -0.358 -19.234 -13.883 1 67.12 204 THR A CA 1
ATOM 1617 C C . THR A 1 204 ? -1.551 -19.578 -13 1 67.12 204 THR A C 1
ATOM 1619 O O . THR A 1 204 ? -1.784 -18.922 -11.984 1 67.12 204 THR A O 1
ATOM 1622 N N . GLY A 1 205 ? -2.361 -20.594 -13.367 1 63.75 205 GLY A N 1
ATOM 1623 C CA . GLY A 1 205 ? -3.555 -20.969 -12.633 1 63.75 205 GLY A CA 1
ATOM 1624 C C . GLY A 1 205 ? -4.754 -20.094 -12.945 1 63.75 205 GLY A C 1
ATOM 1625 O O . GLY A 1 205 ? -5.848 -20.328 -12.422 1 63.75 205 GLY A O 1
ATOM 1626 N N . THR A 1 206 ? -4.551 -19.156 -13.688 1 71.06 206 THR A N 1
ATOM 1627 C CA . THR A 1 206 ? -5.656 -18.25 -14.008 1 71.06 206 THR A CA 1
ATOM 1628 C C . THR A 1 206 ? -5.844 -18.141 -15.516 1 71.06 206 THR A C 1
ATOM 1630 O O . THR A 1 206 ? -5.004 -18.609 -16.281 1 71.06 206 THR A O 1
ATOM 1633 N N . ASN A 1 207 ? -6.949 -17.656 -15.812 1 79.75 207 ASN A N 1
ATOM 1634 C CA . ASN A 1 207 ? -7.258 -17.578 -17.234 1 79.75 207 ASN A CA 1
ATOM 1635 C C . ASN A 1 207 ? -6.609 -16.344 -17.875 1 79.75 207 ASN A C 1
ATOM 1637 O O . ASN A 1 207 ? -6.301 -15.375 -17.188 1 79.75 207 ASN A O 1
ATOM 1641 N N . VAL A 1 208 ? -6.301 -16.516 -19.141 1 85.75 208 VAL A N 1
ATOM 1642 C CA . VAL A 1 208 ? -5.633 -15.477 -19.938 1 85.75 208 VAL A CA 1
ATOM 1643 C C . VAL A 1 208 ? -6.438 -14.18 -19.875 1 85.75 208 VAL A C 1
ATOM 1645 O O . VAL A 1 208 ? -5.867 -13.094 -19.844 1 85.75 208 VAL A O 1
ATOM 1648 N N . PHE A 1 209 ? -7.672 -14.227 -19.625 1 84.88 209 PHE A N 1
ATOM 1649 C CA . PHE A 1 209 ? -8.523 -13.039 -19.578 1 84.88 209 PHE A CA 1
ATOM 1650 C C . PHE A 1 209 ? -8.211 -12.211 -18.328 1 84.88 209 PHE A C 1
ATOM 1652 O O . PHE A 1 209 ? -8.211 -10.977 -18.391 1 84.88 209 PHE A O 1
ATOM 1659 N N . SER A 1 210 ? -7.988 -12.938 -17.359 1 79 210 SER A N 1
ATOM 1660 C CA . SER A 1 210 ? -7.676 -12.242 -16.125 1 79 210 SER A CA 1
ATOM 1661 C C . SER A 1 210 ? -6.43 -11.375 -16.266 1 79 210 SER A C 1
ATOM 1663 O O . SER A 1 210 ? -6.371 -10.266 -15.742 1 79 210 SER A O 1
ATOM 1665 N N . PHE A 1 211 ? -5.48 -11.93 -16.969 1 78.5 211 PHE A N 1
ATOM 1666 C CA . PHE A 1 211 ? -4.266 -11.164 -17.219 1 78.5 211 PHE A CA 1
ATOM 1667 C C . PHE A 1 211 ? -4.562 -9.945 -18.078 1 78.5 211 PHE A C 1
ATOM 1669 O O . PHE A 1 211 ? -4.094 -8.844 -17.781 1 78.5 211 PHE A O 1
ATOM 1676 N N . ILE A 1 212 ? -5.316 -10.172 -19.062 1 85.88 212 ILE A N 1
ATOM 1677 C CA . ILE A 1 212 ? -5.668 -9.07 -19.938 1 85.88 212 ILE A CA 1
ATOM 1678 C C . ILE A 1 212 ? -6.406 -7.988 -19.156 1 85.88 212 ILE A C 1
ATOM 1680 O O . ILE A 1 212 ? -6.078 -6.805 -19.266 1 85.88 212 ILE A O 1
ATOM 1684 N N . ASP A 1 213 ? -7.238 -8.414 -18.266 1 80.81 213 ASP A N 1
ATOM 1685 C CA . ASP A 1 213 ? -8.031 -7.477 -17.469 1 80.81 213 ASP A CA 1
ATOM 1686 C C . ASP A 1 213 ? -7.145 -6.707 -16.484 1 80.81 213 ASP A C 1
ATOM 1688 O O . ASP A 1 213 ? -7.32 -5.504 -16.297 1 80.81 213 ASP A O 1
ATOM 1692 N N . ARG A 1 214 ? -6.328 -7.43 -15.945 1 75.44 214 ARG A N 1
ATOM 1693 C CA . ARG A 1 214 ? -5.457 -6.848 -14.93 1 75.44 214 ARG A CA 1
ATOM 1694 C C . ARG A 1 214 ? -4.652 -5.684 -15.5 1 75.44 214 ARG A C 1
ATOM 1696 O O . ARG A 1 214 ? -4.375 -4.711 -14.789 1 75.44 214 ARG A O 1
ATOM 1703 N N . TYR A 1 215 ? -4.312 -5.863 -16.703 1 77 215 TYR A N 1
ATOM 1704 C CA . TYR A 1 215 ? -3.543 -4.797 -17.328 1 77 215 TYR A CA 1
ATOM 1705 C C . TYR A 1 215 ? -4.461 -3.744 -17.938 1 77 215 TYR A C 1
ATOM 1707 O O . TYR A 1 215 ? -4.094 -2.572 -18.047 1 77 215 TYR A O 1
ATOM 1715 N N . THR A 1 216 ? -5.719 -4.121 -18.234 1 84.25 216 THR A N 1
ATOM 1716 C CA . THR A 1 216 ? -6.637 -3.229 -18.938 1 84.25 216 THR A CA 1
ATOM 1717 C C . THR A 1 216 ? -7.336 -2.299 -17.938 1 84.25 216 THR A C 1
ATOM 1719 O O . THR A 1 216 ? -7.547 -1.119 -18.234 1 84.25 216 THR A O 1
ATOM 1722 N N . VAL A 1 217 ? -7.688 -2.793 -16.828 1 80.25 217 VAL A N 1
ATOM 1723 C CA . VAL A 1 217 ? -8.555 -2.086 -15.883 1 80.25 217 VAL A CA 1
ATOM 1724 C C . VAL A 1 217 ? -7.863 -0.81 -15.406 1 80.25 217 VAL A C 1
ATOM 1726 O O . VAL A 1 217 ? -8.477 0.26 -15.375 1 80.25 217 VAL A O 1
ATOM 1729 N N . PRO A 1 218 ? -6.672 -0.943 -15.055 1 72.38 218 PRO A N 1
ATOM 1730 C CA . PRO A 1 218 ? -6.012 0.314 -14.695 1 72.38 218 PRO A CA 1
ATOM 1731 C C . PRO A 1 218 ? -6.051 1.346 -15.82 1 72.38 218 PRO A C 1
ATOM 1733 O O . PRO A 1 218 ? -6.23 2.539 -15.562 1 72.38 218 PRO A O 1
ATOM 1736 N N . ILE A 1 219 ? -5.984 0.869 -17 1 77.38 219 ILE A N 1
ATOM 1737 C CA . ILE A 1 219 ? -6.066 1.748 -18.172 1 77.38 219 ILE A CA 1
ATOM 1738 C C . ILE A 1 219 ? -7.465 2.346 -18.266 1 77.38 219 ILE A C 1
ATOM 1740 O O . ILE A 1 219 ? -7.621 3.551 -18.484 1 77.38 219 ILE A O 1
ATOM 1744 N N . LEU A 1 220 ? -8.406 1.511 -18.047 1 82.94 220 LEU A N 1
ATOM 1745 C CA . LEU A 1 220 ? -9.805 1.916 -18.062 1 82.94 220 LEU A CA 1
ATOM 1746 C C . LEU A 1 220 ? -10.062 2.996 -17 1 82.94 220 LEU A C 1
ATOM 1748 O O . LEU A 1 220 ? -10.672 4.023 -17.312 1 82.94 220 LEU A O 1
ATOM 1752 N N . LYS A 1 221 ? -9.641 2.719 -15.875 1 77.19 221 LYS A N 1
ATOM 1753 C CA . LYS A 1 221 ? -9.828 3.666 -14.781 1 77.19 221 LYS A CA 1
ATOM 1754 C C . LYS A 1 221 ? -9.148 5 -15.078 1 77.19 221 LYS A C 1
ATOM 1756 O O . LYS A 1 221 ? -9.695 6.062 -14.789 1 77.19 221 LYS A O 1
ATOM 1761 N N . ASP A 1 222 ? -8.133 4.812 -15.703 1 71.19 222 ASP A N 1
ATOM 1762 C CA . ASP A 1 222 ? -7.406 6.02 -16.094 1 71.19 222 ASP A CA 1
ATOM 1763 C C . ASP A 1 222 ? -8.227 6.879 -17.047 1 71.19 222 ASP A C 1
ATOM 1765 O O 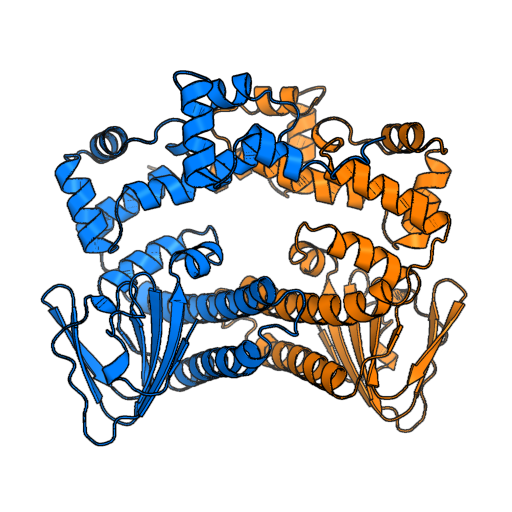. ASP A 1 222 ? -8.305 8.094 -16.891 1 71.19 222 ASP A O 1
ATOM 1769 N N . TYR A 1 223 ? -8.82 6.215 -17.938 1 79.56 223 TYR A N 1
ATOM 1770 C CA . TYR A 1 223 ? -9.68 6.906 -18.891 1 79.56 223 TYR A CA 1
ATOM 1771 C C . TYR A 1 223 ? -10.891 7.52 -18.188 1 79.56 223 TYR A C 1
ATOM 1773 O O . TYR A 1 223 ? -11.25 8.672 -18.453 1 79.56 223 TYR A O 1
ATOM 1781 N N . LEU A 1 224 ? -11.445 6.84 -17.297 1 79.06 224 LEU A N 1
ATOM 1782 C CA . LEU A 1 224 ? -12.664 7.285 -16.625 1 79.06 224 LEU A CA 1
ATOM 1783 C C . LEU A 1 224 ? -12.367 8.438 -15.672 1 79.06 224 LEU A C 1
ATOM 1785 O O . LEU A 1 224 ? -13.227 9.281 -15.43 1 79.06 224 LEU A O 1
ATOM 1789 N N . ASN A 1 225 ? -11.305 8.336 -15.219 1 67.44 225 ASN A N 1
ATOM 1790 C CA . ASN A 1 225 ? -10.891 9.391 -14.312 1 67.44 225 ASN A CA 1
ATOM 1791 C C . ASN A 1 225 ? -10.648 10.703 -15.055 1 67.44 225 ASN A C 1
ATOM 1793 O O . ASN A 1 225 ? -10.586 11.773 -14.43 1 67.44 225 ASN A O 1
ATOM 1797 N N . ASP A 1 226 ? -10.57 10.523 -16.375 1 67.25 226 ASP A N 1
ATOM 1798 C CA . ASP A 1 226 ? -10.383 11.695 -17.219 1 67.25 226 ASP A CA 1
ATOM 1799 C C . ASP A 1 226 ? -11.727 12.312 -17.594 1 67.25 226 ASP A C 1
ATOM 1801 O O . ASP A 1 226 ? -12.375 11.867 -18.547 1 67.25 226 ASP A O 1
ATOM 1805 N N . SER A 1 227 ? -12.102 13.352 -16.875 1 63.94 227 SER A N 1
ATOM 1806 C CA . SER A 1 227 ? -13.43 13.938 -17.047 1 63.94 227 SER A CA 1
ATOM 1807 C C . SER A 1 227 ? -13.539 14.672 -18.375 1 63.94 227 SER A C 1
ATOM 1809 O O . SER A 1 227 ? -14.641 15.031 -18.797 1 63.94 227 SER A O 1
ATOM 1811 N N . ARG A 1 228 ? -12.617 14.914 -19.078 1 67.88 228 ARG A N 1
ATOM 1812 C CA . ARG A 1 228 ? -12.648 15.609 -20.359 1 67.88 228 ARG A CA 1
ATOM 1813 C C . ARG A 1 228 ? -13.133 14.68 -21.469 1 67.88 228 ARG A C 1
ATOM 1815 O O . ARG A 1 228 ? -13.547 15.141 -22.547 1 67.88 228 ARG A O 1
ATOM 1822 N N . LEU A 1 229 ? -12.812 13.531 -21.281 1 80.62 229 LEU A N 1
ATOM 1823 C CA . LEU A 1 229 ? -13.266 12.555 -22.266 1 80.62 229 LEU A CA 1
ATOM 1824 C C . LEU A 1 229 ? -14.703 12.117 -21.984 1 80.62 229 LEU A C 1
ATOM 1826 O O . LEU A 1 229 ? -15.047 11.781 -20.844 1 80.62 229 LEU A O 1
ATOM 1830 N N . SER A 1 230 ? -15.406 12.367 -22.953 1 85.62 230 SER A N 1
ATOM 1831 C CA . SER A 1 230 ? -16.734 11.773 -22.812 1 85.62 230 SER A CA 1
ATOM 1832 C C . SER A 1 230 ? -16.672 10.25 -22.797 1 85.62 230 SER A C 1
ATOM 1834 O O . SER A 1 230 ? -15.656 9.664 -23.188 1 85.62 230 SER A O 1
ATOM 1836 N N . LEU A 1 231 ? -17.656 9.742 -22.375 1 89.88 231 LEU A N 1
ATOM 1837 C CA . LEU A 1 231 ? -17.719 8.281 -22.359 1 89.88 231 LEU A CA 1
ATOM 1838 C C . LEU A 1 231 ? -17.609 7.723 -23.766 1 89.88 231 LEU A C 1
ATOM 1840 O O . LEU A 1 231 ? -17 6.668 -23.984 1 89.88 231 LEU A O 1
ATOM 1844 N N . THR A 1 232 ? -18.172 8.539 -24.688 1 89.5 232 THR A N 1
ATOM 1845 C CA . THR A 1 232 ? -18.109 8.117 -26.078 1 89.5 232 THR A CA 1
ATOM 1846 C C . THR A 1 232 ? -16.656 8.164 -26.578 1 89.5 232 THR A C 1
ATOM 1848 O O . THR A 1 232 ? -16.219 7.266 -27.297 1 89.5 232 THR A O 1
ATOM 1851 N N . GLN A 1 233 ? -15.914 9.109 -26.219 1 88.94 233 GLN A N 1
ATOM 1852 C CA . GLN A 1 233 ? -14.516 9.25 -26.609 1 88.94 233 GLN A CA 1
ATOM 1853 C C . GLN A 1 233 ? -13.664 8.133 -26.016 1 88.94 233 GLN A C 1
ATOM 1855 O O . GLN A 1 233 ? -12.758 7.613 -26.672 1 88.94 233 GLN A O 1
ATOM 1860 N N . ILE A 1 234 ? -13.945 7.824 -24.781 1 91.19 234 ILE A N 1
ATOM 1861 C CA . ILE A 1 234 ? -13.227 6.742 -24.125 1 91.19 234 ILE A CA 1
ATOM 1862 C C . ILE A 1 234 ? -13.508 5.422 -24.844 1 91.19 234 ILE A C 1
ATOM 1864 O O . ILE A 1 234 ? -12.586 4.656 -25.125 1 91.19 234 ILE A O 1
ATOM 1868 N N . ALA A 1 235 ? -14.734 5.273 -25.125 1 92.56 235 ALA A N 1
ATOM 1869 C CA . ALA A 1 235 ? -15.125 4.055 -25.828 1 92.56 235 ALA A CA 1
ATOM 1870 C C . ALA A 1 235 ? -14.391 3.922 -27.156 1 92.56 235 ALA A C 1
ATOM 1872 O O . ALA A 1 235 ? -13.891 2.844 -27.484 1 92.56 235 ALA A O 1
ATOM 1873 N N . ASP A 1 236 ? -14.25 5 -27.844 1 89.19 236 ASP A N 1
ATOM 1874 C CA . ASP A 1 236 ? -13.57 5.016 -29.141 1 89.19 236 ASP A CA 1
ATOM 1875 C C . ASP A 1 236 ? -12.07 4.797 -28.969 1 89.19 236 ASP A C 1
ATOM 1877 O O . ASP A 1 236 ? -11.469 4.004 -29.703 1 89.19 236 ASP A O 1
ATOM 1881 N N . ALA A 1 237 ? -11.5 5.445 -28.047 1 88.75 237 ALA A N 1
ATOM 1882 C CA . ALA A 1 237 ? -10.062 5.367 -27.797 1 88.75 237 ALA A CA 1
ATOM 1883 C C . ALA A 1 237 ? -9.641 3.949 -27.438 1 88.75 237 ALA A C 1
ATOM 1885 O O . ALA A 1 237 ? -8.539 3.51 -27.781 1 88.75 237 ALA A O 1
ATOM 1886 N N . MET A 1 238 ? -10.531 3.301 -26.766 1 91.94 238 MET A N 1
ATOM 1887 C CA . MET A 1 238 ? -10.227 1.942 -26.328 1 91.94 238 MET A CA 1
ATOM 1888 C C . MET A 1 238 ? -10.75 0.917 -27.328 1 91.94 238 MET A C 1
ATOM 1890 O O . MET A 1 238 ? -10.695 -0.287 -27.062 1 91.94 238 MET A O 1
ATOM 1894 N N . ASN A 1 239 ? -11.266 1.396 -28.375 1 92.56 239 ASN A N 1
ATOM 1895 C CA . ASN A 1 239 ? -11.664 0.58 -29.516 1 92.56 239 ASN A CA 1
ATOM 1896 C C . ASN A 1 239 ? -12.859 -0.305 -29.188 1 92.56 239 ASN A C 1
ATOM 1898 O O . ASN A 1 239 ? -12.891 -1.484 -29.531 1 92.56 239 ASN A O 1
ATOM 1902 N N . PHE A 1 240 ? -13.734 0.303 -28.484 1 92.69 240 PHE A N 1
ATOM 1903 C CA . PHE A 1 240 ? -15.016 -0.378 -28.312 1 92.69 240 PHE A CA 1
ATOM 1904 C C . PHE A 1 240 ? -15.93 -0.109 -29.5 1 92.69 240 PHE A C 1
ATOM 1906 O O . PHE A 1 240 ? -15.938 0.994 -30.047 1 92.69 240 PHE A O 1
ATOM 1913 N N . SER A 1 241 ? -16.766 -1.116 -29.828 1 88.62 241 SER A N 1
ATOM 1914 C CA . SER A 1 241 ? -17.641 -1.018 -31 1 88.62 241 SER A CA 1
ATOM 1915 C C . SER A 1 241 ? -18.797 -0.06 -30.75 1 88.62 241 SER A C 1
ATOM 1917 O O . SER A 1 241 ? -19.391 0.461 -31.703 1 88.62 241 SER A O 1
ATOM 1919 N N . SER A 1 242 ? -19.141 0.115 -29.453 1 89.56 242 SER A N 1
ATOM 1920 C CA . SER A 1 242 ? -20.25 1.005 -29.109 1 89.56 242 SER A CA 1
ATOM 1921 C C . SER A 1 242 ? -20.156 1.441 -27.641 1 89.56 242 SER A C 1
ATOM 1923 O O . SER A 1 242 ? -19.453 0.818 -26.844 1 89.56 242 SER A O 1
ATOM 1925 N N . LEU A 1 243 ? -20.859 2.475 -27.312 1 89.62 243 LEU A N 1
ATOM 1926 C CA . LEU A 1 243 ? -20.922 2.957 -25.938 1 89.62 243 LEU A CA 1
ATOM 1927 C C . LEU A 1 243 ? -21.578 1.922 -25.031 1 89.62 243 LEU A C 1
ATOM 1929 O O . LEU A 1 243 ? -21.203 1.793 -23.859 1 89.62 243 LEU A O 1
ATOM 1933 N N . SER A 1 244 ? -22.578 1.271 -25.641 1 90.06 244 SER A N 1
ATOM 1934 C CA . SER A 1 244 ? -23.266 0.23 -24.875 1 90.06 244 SER A CA 1
ATOM 1935 C C . SER A 1 244 ? -22.281 -0.871 -24.453 1 90.06 244 SER A C 1
ATOM 1937 O O . SER A 1 244 ? -22.312 -1.326 -23.312 1 90.06 244 SER A O 1
ATOM 1939 N N . TYR A 1 245 ? -21.5 -1.252 -25.422 1 90.25 245 TYR A N 1
ATOM 1940 C CA . TYR A 1 245 ? -20.531 -2.301 -25.125 1 90.25 245 TYR A CA 1
ATOM 1941 C C . TYR A 1 245 ? -19.484 -1.811 -24.141 1 90.25 245 TYR A C 1
ATOM 1943 O O . TYR A 1 245 ? -19.062 -2.561 -23.25 1 90.25 245 TYR A O 1
ATOM 1951 N N . PHE A 1 246 ? -19.047 -0.611 -24.297 1 94.12 246 PHE A N 1
ATOM 1952 C CA . PHE A 1 246 ? -18.109 0.004 -23.359 1 94.12 246 PHE A CA 1
ATOM 1953 C C . PHE A 1 246 ? -18.703 0.034 -21.953 1 94.12 246 PHE A C 1
ATOM 1955 O O . PHE A 1 246 ? -18.031 -0.349 -21 1 94.12 246 PHE A O 1
ATOM 1962 N N . SER A 1 247 ? -19.891 0.462 -21.844 1 90.06 247 SER A N 1
ATOM 1963 C CA . SER A 1 247 ? -20.547 0.562 -20.531 1 90.06 247 SER A CA 1
ATOM 1964 C C . SER A 1 247 ? -20.672 -0.804 -19.875 1 90.06 247 SER A C 1
ATOM 1966 O O . SER A 1 247 ? -20.484 -0.927 -18.656 1 90.06 247 SER A O 1
ATOM 1968 N N . ARG A 1 248 ? -21.016 -1.784 -20.641 1 89.12 248 ARG A N 1
ATOM 1969 C CA . ARG A 1 248 ? -21.109 -3.141 -20.109 1 89.12 248 ARG A CA 1
ATOM 1970 C C . ARG A 1 248 ? -19.766 -3.637 -19.609 1 89.12 248 ARG A C 1
ATOM 1972 O O . ARG A 1 248 ? -19.688 -4.289 -18.562 1 89.12 248 ARG A O 1
ATOM 1979 N N . TYR A 1 249 ? -18.781 -3.342 -20.359 1 89.75 249 TYR A N 1
ATOM 1980 C CA . TYR A 1 249 ? -17.422 -3.736 -19.984 1 89.75 249 TYR A CA 1
ATOM 1981 C C . TYR A 1 249 ? -17.016 -3.092 -18.656 1 89.75 249 TYR A C 1
ATOM 1983 O O . TYR A 1 249 ? -16.469 -3.76 -17.781 1 89.75 249 TYR A O 1
ATOM 1991 N N . CYS A 1 250 ? -17.281 -1.849 -18.562 1 88.56 250 CYS A N 1
ATOM 1992 C CA . CYS A 1 250 ? -16.953 -1.108 -17.344 1 88.56 250 CYS A CA 1
ATOM 1993 C C . CYS A 1 250 ? -17.703 -1.677 -16.141 1 88.56 250 CYS A C 1
ATOM 1995 O O . CYS A 1 250 ? -17.109 -1.919 -15.094 1 88.56 250 CYS A O 1
ATOM 1997 N N . THR A 1 251 ? -18.922 -1.868 -16.359 1 84.88 251 THR A N 1
ATOM 1998 C CA . THR A 1 251 ? -19.734 -2.391 -15.281 1 84.88 251 THR A CA 1
ATOM 1999 C C . THR A 1 251 ? -19.25 -3.766 -14.836 1 84.88 251 THR A C 1
ATOM 2001 O O . THR A 1 251 ? -19.203 -4.059 -13.641 1 84.88 251 THR A O 1
ATOM 2004 N N . LYS A 1 252 ? -18.906 -4.5 -15.727 1 80.44 252 LYS A N 1
ATOM 2005 C CA . LYS A 1 252 ? -18.406 -5.848 -15.445 1 80.44 252 LYS A CA 1
ATOM 2006 C C . LYS A 1 252 ? -17.125 -5.805 -14.617 1 80.44 252 LYS A C 1
ATOM 2008 O O . LYS A 1 252 ? -16.969 -6.59 -13.68 1 80.44 252 LYS A O 1
ATOM 2013 N N . HIS A 1 253 ? -16.297 -4.895 -14.906 1 80.44 253 HIS A N 1
ATOM 2014 C CA . HIS A 1 253 ? -14.961 -4.941 -14.336 1 80.44 253 HIS A CA 1
ATOM 2015 C C . HIS A 1 253 ? -14.836 -4.016 -13.125 1 80.44 253 HIS A C 1
ATOM 2017 O O . HIS A 1 253 ? -14.047 -4.273 -12.219 1 80.44 253 HIS A O 1
ATOM 2023 N N . LEU A 1 254 ? -15.672 -3.004 -13.156 1 77.5 254 LEU A N 1
ATOM 2024 C CA . LEU A 1 254 ? -15.602 -2.039 -12.062 1 77.5 254 LEU A CA 1
ATOM 2025 C C . LEU A 1 254 ? -16.75 -2.244 -11.078 1 77.5 254 LEU A C 1
ATOM 2027 O O . LEU A 1 254 ? -16.703 -1.729 -9.961 1 77.5 254 LEU A O 1
ATOM 2031 N N . GLY A 1 255 ? -17.75 -2.973 -11.508 1 74.12 255 GLY A N 1
ATOM 2032 C CA . GLY A 1 255 ? -18.922 -3.215 -10.68 1 74.12 255 GLY A CA 1
ATOM 2033 C C . GLY A 1 255 ? -19.953 -2.113 -10.789 1 74.12 255 GLY A C 1
ATOM 2034 O O . GLY A 1 255 ? -21.094 -2.27 -10.312 1 74.12 255 GLY A O 1
ATOM 2035 N N . ILE A 1 256 ? -19.594 -0.963 -11.297 1 75.88 256 ILE A N 1
ATOM 2036 C CA . ILE A 1 256 ? -20.484 0.17 -11.5 1 75.88 256 ILE A CA 1
ATOM 2037 C C . ILE A 1 256 ? -20.328 0.706 -12.922 1 75.88 256 ILE A C 1
ATOM 2039 O O . ILE A 1 256 ? -19.312 0.462 -13.57 1 75.88 256 ILE A O 1
ATOM 2043 N N . SER A 1 257 ? -21.422 1.375 -13.367 1 84.12 257 SER A N 1
ATOM 2044 C CA . SER A 1 257 ? -21.375 1.935 -14.719 1 84.12 257 SER A CA 1
ATOM 2045 C C . SER A 1 257 ? -20.312 3.035 -14.82 1 84.12 257 SER A C 1
ATOM 2047 O O . SER A 1 257 ? -19.906 3.6 -13.805 1 84.12 257 SER A O 1
ATOM 2049 N N . PRO A 1 258 ? -19.906 3.205 -16.094 1 86.69 258 PRO A N 1
ATOM 2050 C CA . PRO A 1 258 ? -18.922 4.281 -16.25 1 86.69 258 PRO A CA 1
ATOM 2051 C C . PRO A 1 258 ? -19.438 5.625 -15.734 1 86.69 258 PRO A C 1
ATOM 2053 O O . PRO A 1 258 ? -18.672 6.391 -15.141 1 86.69 258 PRO A O 1
ATOM 2056 N N . SER A 1 259 ? -20.656 5.891 -15.898 1 83.19 259 SER A N 1
ATOM 2057 C CA . SER A 1 259 ? -21.219 7.137 -15.406 1 83.19 259 SER A CA 1
ATOM 2058 C C . SER A 1 259 ? -21.219 7.18 -13.875 1 83.19 259 SER A C 1
ATOM 2060 O O . SER A 1 259 ? -20.891 8.211 -13.281 1 83.19 259 SER A O 1
ATOM 2062 N N . GLU A 1 260 ? -21.625 6.07 -13.281 1 76.56 260 GLU A N 1
ATOM 2063 C CA . GLU A 1 260 ? -21.609 5.969 -11.828 1 76.56 260 GLU A CA 1
ATOM 2064 C C . GLU A 1 260 ? -20.188 6.105 -11.281 1 76.56 260 GLU A C 1
ATOM 2066 O O . GLU A 1 260 ? -19.969 6.742 -10.25 1 76.56 260 GLU A O 1
ATOM 2071 N N . TYR A 1 261 ? -19.359 5.414 -12.008 1 78.31 261 TYR A N 1
ATOM 2072 C CA . TYR A 1 261 ? -17.953 5.488 -11.586 1 78.31 261 TYR A CA 1
ATOM 2073 C C . TYR A 1 261 ? -17.469 6.934 -11.578 1 78.31 261 TYR A C 1
ATOM 2075 O O . TYR A 1 261 ? -16.859 7.379 -10.609 1 78.31 261 TYR A O 1
ATOM 2083 N N . ARG A 1 262 ? -17.859 7.586 -12.57 1 75.69 262 ARG A N 1
ATOM 2084 C CA . ARG A 1 262 ? -17.453 8.984 -12.68 1 75.69 262 ARG A CA 1
ATOM 2085 C C . ARG A 1 262 ? -18.125 9.836 -11.602 1 75.69 262 ARG A C 1
ATOM 2087 O O . ARG A 1 262 ? -17.5 10.727 -11.023 1 75.69 262 ARG A O 1
ATOM 2094 N N . ALA A 1 263 ? -19.375 9.508 -11.398 1 68.56 263 ALA A N 1
ATOM 2095 C CA . ALA A 1 263 ? -20.109 10.219 -10.359 1 68.56 263 ALA A CA 1
ATOM 2096 C C . ALA A 1 263 ? -19.484 10 -8.992 1 68.56 263 ALA A C 1
ATOM 2098 O O . ALA A 1 263 ? -19.469 10.898 -8.148 1 68.56 263 ALA A O 1
ATOM 2099 N N . SER A 1 264 ? -19.109 8.766 -8.875 1 60.31 264 SER A N 1
ATOM 2100 C CA . SER A 1 264 ? -18.531 8.406 -7.586 1 60.31 264 SER A CA 1
ATOM 2101 C C . SER A 1 264 ? -17.219 9.141 -7.344 1 60.31 264 SER A C 1
ATOM 2103 O O . SER A 1 264 ? -16.781 9.273 -6.203 1 60.31 264 SER A O 1
ATOM 2105 N N . LEU A 1 265 ? -16.922 9.352 -8.547 1 54.34 265 LEU A N 1
ATOM 2106 C CA . LEU A 1 265 ? -15.68 10.109 -8.461 1 54.34 265 LEU A CA 1
ATOM 2107 C C . LEU A 1 265 ? -15.945 11.562 -8.102 1 54.34 265 LEU A C 1
ATOM 2109 O O . LEU A 1 265 ? -15.055 12.266 -7.629 1 54.34 265 LEU A O 1
ATOM 2113 N N . GLN A 1 266 ? -17.453 11.867 -8.523 1 51.41 266 GLN A N 1
ATOM 2114 C CA . GLN A 1 266 ? -17.891 13.234 -8.266 1 51.41 266 GLN A CA 1
ATOM 2115 C C . GLN A 1 266 ? -18.312 13.414 -6.812 1 51.41 266 GLN A C 1
ATOM 2117 O O . GLN A 1 266 ? -18.797 12.477 -6.176 1 51.41 266 GLN A O 1
ATOM 2122 N N . PRO A 1 267 ? -18.016 14.266 -6.121 1 39.66 267 PRO A N 1
ATOM 2123 C CA . PRO A 1 267 ? -18.547 14.461 -4.773 1 39.66 267 PRO A CA 1
ATOM 2124 C C . PRO A 1 267 ? -20.078 14.508 -4.746 1 39.66 267 PRO A C 1
ATOM 2126 O O . PRO A 1 267 ? -20.703 14.93 -5.727 1 39.66 267 PRO A O 1
ATOM 2129 N N . GLN A 1 268 ? -20.984 13.516 -4.16 1 36.53 268 GLN A N 1
ATOM 2130 C CA . GLN A 1 268 ? -22.422 13.539 -3.98 1 36.53 268 GLN A CA 1
ATOM 2131 C C . GLN A 1 268 ? -22.938 14.961 -3.797 1 36.53 268 GLN A C 1
ATOM 2133 O O . GLN A 1 268 ? -22.547 15.656 -2.857 1 36.53 268 GLN A O 1
ATOM 2138 N N . GLY A 1 269 ? -23.297 15.656 -4.754 1 33.38 269 GLY A N 1
ATOM 2139 C CA . GLY A 1 269 ? -24.031 16.906 -4.609 1 33.38 269 GLY A CA 1
ATOM 2140 C C . GLY A 1 269 ? -25.297 16.766 -3.777 1 33.38 269 GLY A C 1
ATOM 2141 O O . GLY A 1 269 ? -25.891 15.68 -3.736 1 33.38 269 GLY A O 1
ATOM 2142 N N . ARG A 1 270 ? -25.625 17.719 -2.727 1 33.78 270 ARG A N 1
ATOM 2143 C CA . ARG A 1 270 ? -26.859 17.953 -1.985 1 33.78 270 ARG A CA 1
ATOM 2144 C C . ARG A 1 270 ? -28.062 18.047 -2.926 1 33.78 270 ARG A C 1
ATOM 2146 O O . ARG A 1 270 ? -27.984 18.719 -3.961 1 33.78 270 ARG A O 1
ATOM 2153 N N . GLN A 1 271 ? -28.984 17.031 -3.047 1 26.22 271 GLN A N 1
ATOM 2154 C CA . GLN A 1 271 ? -30.375 17.344 -3.342 1 26.22 271 GLN A CA 1
ATOM 2155 C C . GLN A 1 271 ? -30.781 18.672 -2.686 1 26.22 271 GLN A C 1
ATOM 2157 O O . GLN A 1 271 ? -30.75 18.797 -1.459 1 26.22 271 GLN A O 1
ATOM 2162 N N . SER A 1 272 ? -30.656 19.781 -3.357 1 24.16 272 SER A N 1
ATOM 2163 C CA . SER A 1 272 ? -31.766 20.703 -3.137 1 24.16 272 SER A CA 1
ATOM 2164 C C . SER A 1 272 ? -33.062 20.109 -3.613 1 24.16 272 SER A C 1
ATOM 2166 O O . SER A 1 272 ? -33.125 19.438 -4.645 1 24.16 272 SER A O 1
ATOM 2168 N N . MET B 1 1 ? 15.422 8.688 5.266 1 92.56 1 MET B N 1
ATOM 2169 C CA . MET B 1 1 ? 14.508 8.266 6.32 1 92.56 1 MET B CA 1
ATOM 2170 C C . MET B 1 1 ? 15.234 8.102 7.648 1 92.56 1 MET B C 1
ATOM 2172 O O . MET B 1 1 ? 16.375 7.621 7.68 1 92.56 1 MET B O 1
ATOM 2176 N N . VAL B 1 2 ? 14.586 8.617 8.773 1 93.62 2 VAL B N 1
ATOM 2177 C CA . VAL B 1 2 ? 15.289 8.656 10.047 1 93.62 2 VAL B CA 1
ATOM 2178 C C . VAL B 1 2 ? 14.375 8.133 11.156 1 93.62 2 VAL B C 1
ATOM 2180 O O . VAL B 1 2 ? 13.18 8.43 11.172 1 93.62 2 VAL B O 1
ATOM 2183 N N . TYR B 1 3 ? 14.945 7.285 11.984 1 97 3 TYR B N 1
ATOM 2184 C CA . TYR B 1 3 ? 14.375 6.949 13.289 1 97 3 TYR B CA 1
ATOM 2185 C C . TYR B 1 3 ? 15.203 7.555 14.414 1 97 3 TYR B C 1
ATOM 2187 O O . TYR B 1 3 ? 16.438 7.512 14.375 1 97 3 TYR B O 1
ATOM 2195 N N . SER B 1 4 ? 14.547 8.164 15.398 1 97.06 4 SER B N 1
ATOM 2196 C CA . SER B 1 4 ? 15.305 8.797 16.469 1 97.06 4 SER B CA 1
ATOM 2197 C C . SER B 1 4 ? 14.5 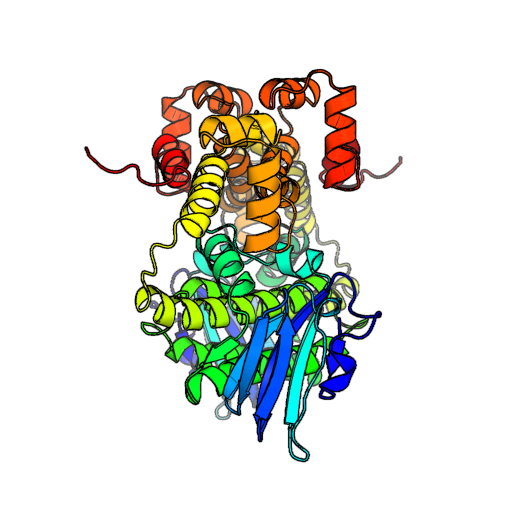8.805 17.766 1 97.06 4 SER B C 1
ATOM 2199 O O . SER B 1 4 ? 13.281 8.648 17.75 1 97.06 4 SER B O 1
ATOM 2201 N N . THR B 1 5 ? 15.203 8.883 18.844 1 97 5 THR B N 1
ATOM 2202 C CA . THR B 1 5 ? 14.609 9.039 20.156 1 97 5 THR B CA 1
ATOM 2203 C C . THR B 1 5 ? 14.961 10.398 20.766 1 97 5 THR B C 1
ATOM 2205 O O . THR B 1 5 ? 14.656 10.672 21.922 1 97 5 THR B O 1
ATOM 2208 N N . ASP B 1 6 ? 15.633 11.211 19.969 1 95.56 6 ASP B N 1
ATOM 2209 C CA . ASP B 1 6 ? 16.078 12.531 20.406 1 95.56 6 ASP B CA 1
ATOM 2210 C C . ASP B 1 6 ? 15.125 13.625 19.938 1 95.56 6 ASP B C 1
ATOM 2212 O O . ASP B 1 6 ? 15.234 14.094 18.797 1 95.56 6 ASP B O 1
ATOM 2216 N N . PHE B 1 7 ? 14.32 14.156 20.859 1 95.5 7 PHE B N 1
ATOM 2217 C CA . PHE B 1 7 ? 13.336 15.18 20.531 1 95.5 7 PHE B CA 1
ATOM 2218 C C . PHE B 1 7 ? 14.023 16.453 20.031 1 95.5 7 PHE B C 1
ATOM 2220 O O . PHE B 1 7 ? 13.5 17.125 19.141 1 95.5 7 PHE B O 1
ATOM 2227 N N . GLN B 1 8 ? 15.141 16.719 20.5 1 93.38 8 GLN B N 1
ATOM 2228 C CA . GLN B 1 8 ? 15.828 17.969 20.172 1 93.38 8 GLN B CA 1
ATOM 2229 C C . GLN B 1 8 ? 16.328 17.953 18.734 1 93.38 8 GLN B C 1
ATOM 2231 O O . GLN B 1 8 ? 16.656 19.016 18.172 1 93.38 8 GLN B O 1
ATOM 2236 N N . SER B 1 9 ? 16.344 16.812 18.156 1 93.69 9 SER B N 1
ATOM 2237 C CA . SER B 1 9 ? 16.844 16.719 16.797 1 93.69 9 SER B CA 1
ATOM 2238 C C . SER B 1 9 ? 15.719 16.828 15.781 1 93.69 9 SER B C 1
ATOM 2240 O O . SER B 1 9 ? 15.953 16.766 14.57 1 93.69 9 SER B O 1
ATOM 2242 N N . ILE B 1 10 ? 14.508 17.062 16.25 1 93.5 10 ILE B N 1
ATOM 2243 C CA . ILE B 1 10 ? 13.328 16.906 15.398 1 93.5 10 ILE B CA 1
ATOM 2244 C C . ILE B 1 10 ? 13.273 18.062 14.391 1 93.5 10 ILE B C 1
ATOM 2246 O O . ILE B 1 10 ? 12.703 17.906 13.305 1 93.5 10 ILE B O 1
ATOM 2250 N N . ASN B 1 11 ? 13.805 19.219 14.742 1 89.69 11 ASN B N 1
ATOM 2251 C CA . ASN B 1 11 ? 13.75 20.344 13.812 1 89.69 11 ASN B CA 1
ATOM 2252 C C . ASN B 1 11 ? 15.102 20.609 13.172 1 89.69 11 ASN B C 1
ATOM 2254 O O . ASN B 1 11 ? 15.359 21.703 12.672 1 89.69 11 ASN B O 1
ATOM 2258 N N . HIS B 1 12 ? 16 19.656 13.266 1 90 12 HIS B N 1
ATOM 2259 C CA . HIS B 1 12 ? 17.297 19.781 12.625 1 90 12 HIS B CA 1
ATOM 2260 C C . HIS B 1 12 ? 17.172 19.969 11.117 1 90 12 HIS B C 1
ATOM 2262 O O . HIS B 1 12 ? 16.234 19.438 10.508 1 90 12 HIS B O 1
ATOM 2268 N N . ALA B 1 13 ? 18.125 20.656 10.547 1 85.56 13 ALA B N 1
ATOM 2269 C CA . ALA B 1 13 ? 18.125 21.031 9.133 1 85.56 13 ALA B CA 1
ATOM 2270 C C . ALA B 1 13 ? 18.109 19.781 8.25 1 85.56 13 ALA B C 1
ATOM 2272 O O . ALA B 1 13 ? 17.594 19.812 7.133 1 85.56 13 ALA B O 1
ATOM 2273 N N . ARG B 1 14 ? 18.609 18.719 8.758 1 85.69 14 ARG B N 1
ATOM 2274 C CA . ARG B 1 14 ? 18.672 17.484 7.992 1 85.69 14 ARG B CA 1
ATOM 2275 C C . ARG B 1 14 ? 17.266 16.953 7.691 1 85.69 14 ARG B C 1
ATOM 2277 O O . ARG B 1 14 ? 17.094 16.141 6.777 1 85.69 14 ARG B O 1
ATOM 2284 N N . LEU B 1 15 ? 16.297 17.406 8.469 1 89.88 15 LEU B N 1
ATOM 2285 C CA . LEU B 1 15 ? 14.93 16.922 8.266 1 89.88 15 LEU B CA 1
ATOM 2286 C C . LEU B 1 15 ? 14.125 17.906 7.422 1 89.88 15 LEU B C 1
ATOM 2288 O O . LEU B 1 15 ? 12.898 17.828 7.359 1 89.88 15 LEU B O 1
ATOM 2292 N N . HIS B 1 16 ? 14.891 18.844 6.82 1 85.69 16 HIS B N 1
ATOM 2293 C CA . HIS B 1 16 ? 14.227 19.75 5.898 1 85.69 16 HIS B CA 1
ATOM 2294 C C . HIS B 1 16 ? 13.539 19 4.77 1 85.69 16 HIS B C 1
ATOM 2296 O O . HIS B 1 16 ? 14.133 18.094 4.168 1 85.69 16 HIS B O 1
ATOM 2302 N N . GLY B 1 17 ? 12.266 19.344 4.48 1 84.06 17 GLY B N 1
ATOM 2303 C CA . GLY B 1 17 ? 11.508 18.688 3.426 1 84.06 17 GLY B CA 1
ATOM 2304 C C . GLY B 1 17 ? 10.93 17.344 3.848 1 84.06 17 GLY B C 1
ATOM 2305 O O . GLY B 1 17 ? 10.391 16.609 3.02 1 84.06 17 GLY B O 1
ATOM 2306 N N . SER B 1 18 ? 11.055 17.062 5.133 1 90.31 18 SER B N 1
ATOM 2307 C CA . SER B 1 18 ? 10.547 15.805 5.648 1 90.31 18 SER B CA 1
ATOM 2308 C C . SER B 1 18 ? 9.273 16 6.465 1 90.31 18 SER B C 1
ATOM 2310 O O . SER B 1 18 ? 8.883 17.141 6.746 1 90.31 18 SER B O 1
ATOM 2312 N N . CYS B 1 19 ? 8.555 14.984 6.648 1 91.62 19 CYS B N 1
ATOM 2313 C CA . CYS B 1 19 ? 7.48 14.891 7.633 1 91.62 19 CYS B CA 1
ATOM 2314 C C . CYS B 1 19 ? 7.844 13.922 8.75 1 91.62 19 CYS B C 1
ATOM 2316 O O . CYS B 1 19 ? 8.398 12.852 8.492 1 91.62 19 CYS B O 1
ATOM 2318 N N . ALA B 1 20 ? 7.617 14.367 9.961 1 95 20 ALA B N 1
ATOM 2319 C CA . ALA B 1 20 ? 7.961 13.531 11.109 1 95 20 ALA B CA 1
ATOM 2320 C C . ALA B 1 20 ? 6.711 13.078 11.852 1 95 20 ALA B C 1
ATOM 2322 O O . ALA B 1 20 ? 5.758 13.844 12.008 1 95 20 ALA B O 1
ATOM 2323 N N . HIS B 1 21 ? 6.66 11.82 12.188 1 96.75 21 HIS B N 1
ATOM 2324 C CA . HIS B 1 21 ? 5.637 11.227 13.039 1 96.75 21 HIS B CA 1
ATOM 2325 C C . HIS B 1 21 ? 6.211 10.82 14.391 1 96.75 21 HIS B C 1
ATOM 2327 O O . HIS B 1 21 ? 7.039 9.914 14.477 1 96.75 21 HIS B O 1
ATOM 2333 N N . LEU B 1 22 ? 5.707 11.5 15.469 1 97.56 22 LEU B N 1
ATOM 2334 C CA . LEU B 1 22 ? 6.34 11.375 16.781 1 97.56 22 LEU B CA 1
ATOM 2335 C C . LEU B 1 22 ? 5.336 10.891 17.828 1 97.56 22 LEU B C 1
ATOM 2337 O O . LEU B 1 22 ? 4.191 11.352 17.844 1 97.56 22 LEU B O 1
ATOM 2341 N N . LEU B 1 23 ? 5.809 9.969 18.688 1 98.62 23 LEU B N 1
ATOM 2342 C CA . LEU B 1 23 ? 5.066 9.57 19.875 1 98.62 23 LEU B CA 1
ATOM 2343 C C . LEU B 1 23 ? 5.789 10.008 21.141 1 98.62 23 LEU B C 1
ATOM 2345 O O . LEU B 1 23 ? 6.984 9.758 21.297 1 98.62 23 LEU B O 1
ATOM 2349 N N . CYS B 1 24 ? 5.09 10.703 22.016 1 98.5 24 CYS B N 1
ATOM 2350 C CA . CYS B 1 24 ? 5.609 10.977 23.344 1 98.5 24 CYS B CA 1
ATOM 2351 C C . CYS B 1 24 ? 5.34 9.812 24.281 1 98.5 24 CYS B C 1
ATOM 2353 O O . CYS B 1 24 ? 4.188 9.508 24.594 1 98.5 24 CYS B O 1
ATOM 2355 N N . LEU B 1 25 ? 6.406 9.203 24.75 1 98.06 25 LEU B N 1
ATOM 2356 C CA . LEU B 1 25 ? 6.281 8 25.562 1 98.06 25 LEU B CA 1
ATOM 2357 C C . LEU B 1 25 ? 6.18 8.367 27.047 1 98.06 25 LEU B C 1
ATOM 2359 O O . LEU B 1 25 ? 5.48 7.695 27.812 1 98.06 25 LEU B O 1
ATOM 2363 N N . GLU B 1 26 ? 6.969 9.328 27.422 1 97.31 26 GLU B N 1
ATOM 2364 C CA . GLU B 1 26 ? 7.016 9.75 28.828 1 97.31 26 GLU B CA 1
ATOM 2365 C C . GLU B 1 26 ? 7.105 11.266 28.938 1 97.31 26 GLU B C 1
ATOM 2367 O O . GLU B 1 26 ? 7.754 11.922 28.125 1 97.31 26 GLU B O 1
ATOM 2372 N N . SER B 1 27 ? 6.457 11.789 29.969 1 95.88 27 SER B N 1
ATOM 2373 C CA . SER B 1 27 ? 6.539 13.195 30.375 1 95.88 27 SER B CA 1
ATOM 2374 C C . SER B 1 27 ? 5.879 14.102 29.344 1 95.88 27 SER B C 1
ATOM 2376 O O . SER B 1 27 ? 4.82 13.773 28.797 1 95.88 27 SER B O 1
ATOM 2378 N N . GLU B 1 28 ? 6.383 15.336 29.203 1 96.31 28 GLU B N 1
ATOM 2379 C CA . GLU B 1 28 ? 5.684 16.328 28.375 1 96.31 28 GLU B CA 1
ATOM 2380 C C . GLU B 1 28 ? 6.668 17.25 27.672 1 96.31 28 GLU B C 1
ATOM 2382 O O . GLU B 1 28 ? 7.852 17.281 28.016 1 96.31 28 GLU B O 1
ATOM 2387 N N . GLY B 1 29 ? 6.152 17.891 26.656 1 96.88 29 GLY B N 1
ATOM 2388 C CA . GLY B 1 29 ? 6.934 18.859 25.891 1 96.88 29 GLY B CA 1
ATOM 2389 C C . GLY B 1 29 ? 6.078 19.922 25.234 1 96.88 29 GLY B C 1
ATOM 2390 O O . GLY B 1 29 ? 4.863 19.969 25.438 1 96.88 29 GLY B O 1
ATOM 2391 N N . SER B 1 30 ? 6.746 20.828 24.609 1 95.75 30 SER B N 1
ATOM 2392 C CA . SER B 1 30 ? 6.07 21.906 23.906 1 95.75 30 SER B CA 1
ATOM 2393 C C . SER B 1 30 ? 6.887 22.391 22.703 1 95.75 30 SER B C 1
ATOM 2395 O O . SER B 1 30 ? 8.07 22.062 22.594 1 95.75 30 SER B O 1
ATOM 2397 N N . PHE B 1 31 ? 6.23 23.016 21.844 1 94.94 31 PHE B N 1
ATOM 2398 C CA . PHE B 1 31 ? 6.879 23.656 20.703 1 94.94 31 PHE B CA 1
ATOM 2399 C C . PHE B 1 31 ? 6 24.766 20.141 1 94.94 31 PHE B C 1
ATOM 2401 O O . PHE B 1 31 ? 4.828 24.875 20.5 1 94.94 31 PHE B O 1
ATOM 2408 N N . VAL B 1 32 ? 6.59 25.625 19.375 1 91.56 32 VAL B N 1
ATOM 2409 C CA . VAL B 1 32 ? 5.871 26.672 18.672 1 91.56 32 VAL B CA 1
ATOM 2410 C C . VAL B 1 32 ? 5.848 26.375 17.172 1 91.56 32 VAL B C 1
ATOM 2412 O O . VAL B 1 32 ? 6.875 26.031 16.594 1 91.56 32 VAL B O 1
ATOM 2415 N N . PHE B 1 33 ? 4.68 26.359 16.688 1 85.56 33 PHE B N 1
ATOM 2416 C CA . PHE B 1 33 ? 4.453 26.141 15.266 1 85.56 33 PHE B CA 1
ATOM 2417 C C . PHE B 1 33 ? 3.418 27.109 14.719 1 85.56 33 PHE B C 1
ATOM 2419 O O . PHE B 1 33 ? 2.342 27.266 15.305 1 85.56 33 PHE B O 1
ATOM 2426 N N . ASN B 1 34 ? 3.746 27.734 13.625 1 75.88 34 ASN B N 1
ATOM 2427 C CA . ASN B 1 34 ? 2.871 28.734 13.047 1 75.88 34 ASN B CA 1
ATOM 2428 C C . ASN B 1 34 ? 2.402 29.75 14.094 1 75.88 34 ASN B C 1
ATOM 2430 O O . ASN B 1 34 ? 1.206 30.016 14.211 1 75.88 34 ASN B O 1
ATOM 2434 N N . ASP B 1 35 ? 3.305 30.172 14.93 1 78.69 35 ASP B N 1
ATOM 2435 C CA . ASP B 1 35 ? 3.123 31.203 15.938 1 78.69 35 ASP B CA 1
ATOM 2436 C C . ASP B 1 35 ? 2.123 30.766 17 1 78.69 35 ASP B C 1
ATOM 2438 O O . ASP B 1 35 ? 1.554 31.609 17.703 1 78.69 35 ASP B O 1
ATOM 2442 N N . LYS B 1 36 ? 1.819 29.578 17.016 1 83.88 36 LYS B N 1
ATOM 2443 C CA . LYS B 1 36 ? 0.999 28.984 18.078 1 83.88 36 LYS B CA 1
ATOM 2444 C C . LYS B 1 36 ? 1.804 28 18.922 1 83.88 36 LYS B C 1
ATOM 2446 O O . LYS B 1 36 ? 2.615 27.25 18.391 1 83.88 36 LYS B O 1
ATOM 2451 N N . CYS B 1 37 ? 1.558 28.125 20.188 1 90.19 37 CYS B N 1
ATOM 2452 C CA . CYS B 1 37 ? 2.24 27.203 21.109 1 90.19 37 CYS B CA 1
ATOM 2453 C C . CYS B 1 37 ? 1.447 25.922 21.281 1 90.19 37 CYS B C 1
ATOM 2455 O O . CYS B 1 37 ? 0.246 25.953 21.562 1 90.19 37 CYS B O 1
ATOM 2457 N N . PHE B 1 38 ? 2.105 24.812 21.094 1 92.81 38 PHE B N 1
ATOM 2458 C CA . PHE B 1 38 ? 1.486 23.516 21.281 1 92.81 38 PHE B CA 1
ATOM 2459 C C . PHE B 1 38 ? 2.148 22.766 22.438 1 92.81 38 PHE B C 1
ATOM 2461 O O . PHE B 1 38 ? 3.369 22.812 22.609 1 92.81 38 PHE B O 1
ATOM 2468 N N . HIS B 1 39 ? 1.295 22.172 23.25 1 95.06 39 HIS B N 1
ATOM 2469 C CA . HIS B 1 39 ? 1.743 21.328 24.344 1 95.06 39 HIS B CA 1
ATOM 2470 C C . HIS B 1 39 ? 1.329 19.875 24.109 1 95.06 39 HIS B C 1
ATOM 2472 O O . HIS B 1 39 ? 0.257 19.609 23.562 1 95.06 39 HIS B O 1
ATOM 2478 N N . PHE B 1 40 ? 2.242 18.969 24.484 1 96.56 40 PHE B N 1
ATOM 2479 C CA . PHE B 1 40 ? 1.916 17.547 24.359 1 96.56 40 PHE B CA 1
ATOM 2480 C C . PHE B 1 40 ? 2.438 16.766 25.562 1 96.56 40 PHE B C 1
ATOM 2482 O O . PHE B 1 40 ? 3.299 17.25 26.297 1 96.56 40 PHE B O 1
ATOM 2489 N N . CYS B 1 41 ? 1.838 15.609 25.797 1 96.69 41 CYS B N 1
ATOM 2490 C CA . CYS B 1 41 ? 2.221 14.766 26.922 1 96.69 41 CYS B CA 1
ATOM 2491 C C . CYS B 1 41 ? 2.234 13.297 26.531 1 96.69 41 CYS B C 1
ATOM 2493 O O . CYS B 1 41 ? 2.025 12.961 25.359 1 96.69 41 CYS B O 1
ATOM 2495 N N . ALA B 1 42 ? 2.557 12.438 27.531 1 97.06 42 ALA B N 1
ATOM 2496 C CA . ALA B 1 42 ? 2.645 11 27.281 1 97.06 42 ALA B CA 1
ATOM 2497 C C . ALA B 1 42 ? 1.368 10.484 26.625 1 97.06 42 ALA B C 1
ATOM 2499 O O . ALA B 1 42 ? 0.263 10.773 27.078 1 97.06 42 ALA B O 1
ATOM 2500 N N . GLY B 1 43 ? 1.6 9.773 25.516 1 96.56 43 GLY B N 1
ATOM 2501 C CA . GLY B 1 43 ? 0.465 9.227 24.797 1 96.56 43 GLY B CA 1
ATOM 2502 C C . GLY B 1 43 ? 0.073 10.039 23.578 1 96.56 43 GLY B C 1
ATOM 2503 O O . GLY B 1 43 ? -0.646 9.555 22.703 1 96.56 43 GLY B O 1
ATOM 2504 N N . ASP B 1 44 ? 0.52 11.281 23.484 1 96.88 44 ASP B N 1
ATOM 2505 C CA . ASP B 1 44 ? 0.179 12.141 22.359 1 96.88 44 ASP B CA 1
ATOM 2506 C C . ASP B 1 44 ? 1.009 11.789 21.125 1 96.88 44 ASP B C 1
ATOM 2508 O O . ASP B 1 44 ? 2.195 11.477 21.234 1 96.88 44 ASP B O 1
ATOM 2512 N N . ILE B 1 45 ? 0.325 11.82 19.984 1 97.19 45 ILE B N 1
ATOM 2513 C CA . ILE B 1 45 ? 0.951 11.625 18.688 1 97.19 45 ILE B CA 1
ATOM 2514 C C . ILE B 1 45 ? 1.072 12.969 17.969 1 97.19 45 ILE B C 1
ATOM 2516 O O . ILE B 1 45 ? 0.116 13.75 17.922 1 97.19 45 ILE B O 1
ATOM 2520 N N . LEU B 1 46 ? 2.266 13.25 17.516 1 95.12 46 LEU B N 1
ATOM 2521 C CA . LEU B 1 46 ? 2.479 14.477 16.75 1 95.12 46 LEU B CA 1
ATOM 2522 C C . LEU B 1 46 ? 2.766 14.156 15.289 1 95.12 46 LEU B C 1
ATOM 2524 O O . LEU B 1 46 ? 3.602 13.297 14.984 1 95.12 46 LEU B O 1
ATOM 2528 N N . ILE B 1 47 ? 2.041 14.766 14.406 1 92.81 47 ILE B N 1
ATOM 2529 C CA . ILE B 1 47 ? 2.307 14.711 12.977 1 92.81 47 ILE B CA 1
ATOM 2530 C C . ILE B 1 47 ? 2.852 16.062 12.5 1 92.81 47 ILE B C 1
ATOM 2532 O O . ILE B 1 47 ? 2.098 17.016 12.336 1 92.81 47 ILE B O 1
ATOM 2536 N N . LEU B 1 48 ? 4.121 16.062 12.211 1 89.81 48 LEU B N 1
ATOM 2537 C CA . LEU B 1 48 ? 4.824 17.312 11.945 1 89.81 48 LEU B CA 1
ATOM 2538 C C . LEU B 1 48 ? 5.223 17.406 10.477 1 89.81 48 LEU B C 1
ATOM 2540 O O . LEU B 1 48 ? 6.246 16.844 10.07 1 89.81 48 LEU B O 1
ATOM 2544 N N . THR B 1 49 ? 4.504 18.062 9.648 1 81.25 49 THR B N 1
ATOM 2545 C CA . THR B 1 49 ? 4.691 18.141 8.203 1 81.25 49 THR B CA 1
ATOM 2546 C C . THR B 1 49 ? 5.855 19.062 7.855 1 81.25 49 THR B C 1
ATOM 2548 O O . THR B 1 49 ? 6.465 18.922 6.793 1 81.25 49 THR B O 1
ATOM 2551 N N . LEU B 1 50 ? 6.246 20 8.68 1 79.56 50 LEU B N 1
ATOM 2552 C CA . LEU B 1 50 ? 7.359 20.922 8.508 1 79.56 50 LEU B CA 1
ATOM 2553 C C . LEU B 1 50 ? 8.172 21.047 9.789 1 79.56 50 LEU B C 1
ATOM 2555 O O . LEU B 1 50 ? 8.211 22.109 10.398 1 79.56 50 LEU B O 1
ATOM 2559 N N . PRO B 1 51 ? 8.852 19.906 10.016 1 87.06 51 PRO B N 1
ATOM 2560 C CA . PRO B 1 51 ? 9.523 19.906 11.32 1 87.06 51 PRO B CA 1
ATOM 2561 C C . PRO B 1 51 ? 10.578 21 11.445 1 87.06 51 PRO B C 1
ATOM 2563 O O . PRO B 1 51 ? 10.867 21.453 12.555 1 87.06 51 PRO B O 1
ATOM 2566 N N . ASP B 1 52 ? 11.117 21.406 10.352 1 82.69 52 ASP B N 1
ATOM 2567 C CA . ASP B 1 52 ? 12.141 22.453 10.367 1 82.69 52 ASP B CA 1
ATOM 2568 C C . ASP B 1 52 ? 11.562 23.797 10.797 1 82.69 52 ASP B C 1
ATOM 2570 O O . ASP B 1 52 ? 12.297 24.719 11.141 1 82.69 52 ASP B O 1
ATOM 2574 N N . ARG B 1 53 ? 10.258 23.969 10.859 1 82.75 53 ARG B N 1
ATOM 2575 C CA . ARG B 1 53 ? 9.594 25.219 11.227 1 82.75 53 ARG B CA 1
ATOM 2576 C C . ARG B 1 53 ? 9.234 25.234 12.711 1 82.75 53 ARG B C 1
ATOM 2578 O O . ARG B 1 53 ? 8.719 26.234 13.219 1 82.75 53 ARG B O 1
ATOM 2585 N N . LEU B 1 54 ? 9.477 24.141 13.328 1 90.44 54 LEU B N 1
ATOM 2586 C CA . LEU B 1 54 ? 9.234 24.109 14.766 1 90.44 54 LEU B CA 1
ATOM 2587 C C . LEU B 1 54 ? 10.25 24.969 15.5 1 90.44 54 LEU B C 1
ATOM 2589 O O . LEU B 1 54 ? 11.438 24.969 15.18 1 90.44 54 LEU B O 1
ATOM 2593 N N . LYS B 1 55 ? 9.711 25.766 16.406 1 91.69 55 LYS B N 1
ATOM 2594 C CA . LYS B 1 55 ? 10.555 26.656 17.203 1 91.69 55 LYS B CA 1
ATOM 2595 C C . LYS B 1 55 ? 10.328 26.438 18.688 1 91.69 55 LYS B C 1
ATOM 2597 O O . LYS B 1 55 ? 9.352 25.812 19.094 1 91.69 55 LYS B O 1
ATOM 2602 N N . ASN B 1 56 ? 11.328 26.875 19.469 1 94.06 56 ASN B N 1
ATOM 2603 C CA . ASN B 1 56 ? 11.25 26.906 20.938 1 94.06 56 ASN B CA 1
ATOM 2604 C C . ASN B 1 56 ? 10.883 25.531 21.5 1 94.06 56 ASN B C 1
ATOM 2606 O O . ASN B 1 56 ? 9.922 25.406 22.266 1 94.06 56 ASN B O 1
ATOM 2610 N N . LEU B 1 57 ? 11.617 24.562 21.109 1 95.75 57 LEU B N 1
ATOM 2611 C CA . LEU B 1 57 ? 11.367 23.203 21.594 1 95.75 57 LEU B CA 1
ATOM 2612 C C . LEU B 1 57 ? 11.586 23.141 23.109 1 95.75 57 LEU B C 1
ATOM 2614 O O . LEU B 1 57 ? 12.656 23.516 23.609 1 95.75 57 LEU B O 1
ATOM 2618 N N . GLY B 1 58 ? 10.555 22.781 23.766 1 96.25 58 GLY B N 1
ATOM 2619 C CA . GLY B 1 58 ? 10.625 22.531 25.188 1 96.25 58 GLY B CA 1
ATOM 2620 C C . GLY B 1 58 ? 10.43 21.078 25.562 1 96.25 58 GLY B C 1
ATOM 2621 O O . GLY B 1 58 ? 9.5 20.438 25.062 1 96.25 58 GLY B O 1
ATOM 2622 N N . ALA B 1 59 ? 11.375 20.531 26.375 1 95.19 59 ALA B N 1
ATOM 2623 C CA . ALA B 1 59 ? 11.273 19.141 26.812 1 95.19 59 ALA B CA 1
ATOM 2624 C C . ALA B 1 59 ? 11.477 19.031 28.328 1 95.19 59 ALA B C 1
ATOM 2626 O O . ALA B 1 59 ? 12.406 19.625 28.875 1 95.19 59 ALA B O 1
ATOM 2627 N N . SER B 1 60 ? 10.625 18.312 28.922 1 94.31 60 SER B N 1
ATOM 2628 C CA . SER B 1 60 ? 10.828 18 30.328 1 94.31 60 SER B CA 1
ATOM 2629 C C . SER B 1 60 ? 11.984 17.016 30.516 1 94.31 60 SER B C 1
ATOM 2631 O O . SER B 1 60 ? 12.305 16.25 29.609 1 94.31 60 SER B O 1
ATOM 2633 N N . PRO B 1 61 ? 12.727 17.016 31.656 1 91.62 61 PRO B N 1
ATOM 2634 C CA . PRO B 1 61 ? 13.93 16.203 31.875 1 91.62 61 PRO B CA 1
ATOM 2635 C C . PRO B 1 61 ? 13.695 14.719 31.641 1 91.62 61 PRO B C 1
ATOM 2637 O O . PRO B 1 61 ? 14.586 14.023 31.125 1 91.62 61 PRO B O 1
ATOM 2640 N N . ASN B 1 62 ? 12.555 14.133 31.859 1 93.69 62 ASN B N 1
ATOM 2641 C CA . ASN B 1 62 ? 12.336 12.695 31.734 1 93.69 62 ASN B CA 1
ATOM 2642 C C . ASN B 1 62 ? 11.492 12.367 30.5 1 93.69 62 ASN B C 1
ATOM 2644 O O . ASN B 1 62 ? 10.883 11.297 30.438 1 93.69 62 ASN B O 1
ATOM 2648 N N . MET B 1 63 ? 11.703 13.266 29.562 1 95.81 63 MET B N 1
ATOM 2649 C CA . MET B 1 63 ? 10.875 13.039 28.375 1 95.81 63 MET B CA 1
ATOM 2650 C C . MET B 1 63 ? 11.477 11.945 27.5 1 95.81 63 MET B C 1
ATOM 2652 O O . MET B 1 63 ? 12.695 11.906 27.297 1 95.81 63 MET B O 1
ATOM 2656 N N . LYS B 1 64 ? 10.68 10.992 27.109 1 97.88 64 LYS B N 1
ATOM 2657 C CA . LYS B 1 64 ? 11.055 9.984 26.125 1 97.88 64 LYS B CA 1
ATOM 2658 C C . LYS B 1 64 ? 10.133 10.039 24.906 1 97.88 64 LYS B C 1
ATOM 2660 O O . LYS B 1 64 ? 8.914 10.102 25.047 1 97.88 64 LYS B O 1
ATOM 2665 N N . VAL B 1 65 ? 10.758 10.109 23.75 1 98.19 65 VAL B N 1
ATOM 2666 C CA . VAL B 1 65 ? 9.977 10.117 22.516 1 98.19 65 VAL B CA 1
ATOM 2667 C C . VAL B 1 65 ? 10.57 9.125 21.531 1 98.19 65 VAL B C 1
ATOM 2669 O O . VAL B 1 65 ? 11.719 8.695 21.672 1 98.19 65 VAL B O 1
ATOM 2672 N N . GLU B 1 66 ? 9.836 8.648 20.609 1 98.5 66 GLU B N 1
ATOM 2673 C CA . GLU B 1 66 ? 10.266 7.957 19.391 1 98.5 66 GLU B CA 1
ATOM 2674 C C . GLU B 1 66 ? 9.625 8.57 18.156 1 98.5 66 GLU B C 1
ATOM 2676 O O . GLU B 1 66 ? 8.445 8.93 18.172 1 98.5 66 GLU B O 1
ATOM 2681 N N . TYR B 1 67 ? 10.414 8.883 17.203 1 97.56 67 TYR B N 1
ATOM 2682 C CA . TYR B 1 67 ? 9.781 9.422 16.016 1 97.56 67 TYR B CA 1
ATOM 2683 C C . TYR B 1 67 ? 10.43 8.859 14.75 1 97.56 67 TYR B C 1
ATOM 2685 O O . TYR B 1 67 ? 11.562 8.367 14.797 1 97.56 67 TYR B O 1
ATOM 2693 N N . PHE B 1 68 ? 9.641 8.758 13.688 1 97.69 68 PHE B N 1
ATOM 2694 C CA . PHE B 1 68 ? 10.031 8.406 12.328 1 97.69 68 PHE B CA 1
ATOM 2695 C C . PHE B 1 68 ? 9.82 9.586 11.383 1 97.69 68 PHE B C 1
ATOM 2697 O O . PHE B 1 68 ? 8.797 10.266 11.453 1 97.69 68 PHE B O 1
ATOM 2704 N N . ALA B 1 69 ? 10.859 9.891 10.609 1 96.19 69 ALA B N 1
ATOM 2705 C CA . ALA B 1 69 ? 10.766 10.961 9.617 1 96.19 69 ALA B CA 1
ATOM 2706 C C . ALA B 1 69 ? 11.203 10.469 8.234 1 96.19 69 ALA B C 1
ATOM 2708 O O . ALA B 1 69 ? 12.141 9.672 8.125 1 96.19 69 ALA B O 1
ATOM 2709 N N . ALA B 1 70 ? 10.539 10.852 7.242 1 94.44 70 ALA B N 1
ATOM 2710 C CA . ALA B 1 70 ? 10.844 10.547 5.848 1 94.44 70 ALA B CA 1
ATOM 2711 C C . ALA B 1 70 ? 10.547 11.742 4.945 1 94.44 70 ALA B C 1
ATOM 2713 O O . ALA B 1 70 ? 9.797 12.641 5.324 1 94.44 70 ALA B O 1
ATOM 2714 N N . PRO B 1 71 ? 11.227 11.812 3.785 1 88.06 71 PRO B N 1
ATOM 2715 C CA . PRO B 1 71 ? 10.93 12.906 2.859 1 88.06 71 PRO B CA 1
ATOM 2716 C C . PRO B 1 71 ? 9.438 13.039 2.57 1 88.06 71 PRO B C 1
ATOM 2718 O O . PRO B 1 71 ? 8.742 12.039 2.393 1 88.06 71 PRO B O 1
ATOM 2721 N N . TYR B 1 72 ? 8.984 14.227 2.535 1 81.5 72 TYR B N 1
ATOM 2722 C CA . TYR B 1 72 ? 7.566 14.523 2.359 1 81.5 72 TYR B CA 1
ATOM 2723 C C . TYR B 1 72 ? 7.035 13.898 1.072 1 81.5 72 TYR B C 1
ATOM 2725 O O . TYR B 1 72 ? 5.949 13.32 1.058 1 81.5 72 TYR B O 1
ATOM 2733 N N . ASN B 1 73 ? 7.809 14.047 0.052 1 74.31 73 ASN B N 1
ATOM 2734 C CA . ASN B 1 73 ? 7.379 13.523 -1.239 1 74.31 73 ASN B CA 1
ATOM 2735 C C . ASN B 1 73 ? 7.188 12.008 -1.197 1 74.31 73 ASN B C 1
ATOM 2737 O O . ASN B 1 73 ? 6.254 11.484 -1.802 1 74.31 73 ASN B O 1
ATOM 2741 N N . PHE B 1 74 ? 8.008 11.32 -0.502 1 84.44 74 PHE B N 1
ATOM 2742 C CA . PHE B 1 74 ? 7.902 9.875 -0.338 1 84.44 74 PHE B CA 1
ATOM 2743 C C . PHE B 1 74 ? 6.621 9.508 0.398 1 84.44 74 PHE B C 1
ATOM 2745 O O . PHE B 1 74 ? 5.871 8.641 -0.047 1 84.44 74 PHE B O 1
ATOM 2752 N N . LEU B 1 75 ? 6.348 10.164 1.477 1 86.38 75 LEU B N 1
ATOM 2753 C CA . LEU B 1 75 ? 5.168 9.875 2.283 1 86.38 75 LEU B CA 1
ATOM 2754 C C . LEU B 1 75 ? 3.893 10.25 1.534 1 86.38 75 LEU B C 1
ATOM 2756 O O . LEU B 1 75 ? 2.9 9.516 1.583 1 86.38 75 LEU B O 1
ATOM 2760 N N . ASN B 1 76 ? 3.975 11.352 0.888 1 74.25 76 ASN B N 1
ATOM 2761 C CA . ASN B 1 76 ? 2.82 11.812 0.127 1 74.25 76 ASN B CA 1
ATOM 2762 C C . ASN B 1 76 ? 2.416 10.812 -0.948 1 74.25 76 ASN B C 1
ATOM 2764 O O . ASN B 1 76 ? 1.229 10.656 -1.245 1 74.25 76 ASN B O 1
ATOM 2768 N N . ASN B 1 77 ? 3.342 10.188 -1.488 1 72.12 77 ASN B N 1
ATOM 2769 C CA . ASN B 1 77 ? 3.102 9.195 -2.527 1 72.12 77 ASN B CA 1
ATOM 2770 C C . ASN B 1 77 ? 2.432 7.941 -1.962 1 72.12 77 ASN B C 1
ATOM 2772 O O . ASN B 1 77 ? 1.884 7.133 -2.713 1 72.12 77 ASN B O 1
ATOM 2776 N N . GLN B 1 78 ? 2.516 7.797 -0.674 1 79.31 78 GLN B N 1
ATOM 2777 C CA . GLN B 1 78 ? 1.9 6.637 -0.041 1 79.31 78 GLN B CA 1
ATOM 2778 C C . GLN B 1 78 ? 0.449 6.918 0.335 1 79.31 78 GLN B C 1
ATOM 2780 O O . GLN B 1 78 ? -0.315 5.996 0.623 1 79.31 78 GLN B O 1
ATOM 2785 N N . LEU B 1 79 ? 0.068 8.18 0.341 1 74.38 79 LEU B N 1
ATOM 2786 C CA . LEU B 1 79 ? -1.275 8.562 0.762 1 74.38 79 LEU B CA 1
ATOM 2787 C C . LEU B 1 79 ? -2.316 8.094 -0.252 1 74.38 79 LEU B C 1
ATOM 2789 O O . LEU B 1 79 ? -2.082 8.156 -1.461 1 74.38 79 LEU B O 1
ATOM 2793 N N . PRO B 1 80 ? -3.338 7.539 0.34 1 60 80 PRO B N 1
ATOM 2794 C CA . PRO B 1 80 ? -4.426 7.223 -0.591 1 60 80 PRO B CA 1
ATOM 2795 C C . PRO B 1 80 ? -5.008 8.469 -1.258 1 60 80 PRO B C 1
ATOM 2797 O O . PRO B 1 80 ? -4.938 9.562 -0.698 1 60 80 PRO B O 1
ATOM 2800 N N . SER B 1 81 ? -5.43 8.258 -2.385 1 50.66 81 SER B N 1
ATOM 2801 C CA . SER B 1 81 ? -6.062 9.344 -3.119 1 50.66 81 SER B CA 1
ATOM 2802 C C . SER B 1 81 ? -7.473 9.617 -2.604 1 50.66 81 SER B C 1
ATOM 2804 O O . SER B 1 81 ? -8.383 9.906 -3.385 1 50.66 81 SER B O 1
ATOM 2806 N N . ASN B 1 82 ? -7.594 9.531 -1.251 1 51.19 82 ASN B N 1
ATOM 2807 C CA . ASN B 1 82 ? -8.945 9.758 -0.746 1 51.19 82 ASN B CA 1
ATOM 2808 C C . ASN B 1 82 ? -9.055 11.086 -0.011 1 51.19 82 ASN B C 1
ATOM 2810 O O . ASN B 1 82 ? -8.039 11.711 0.307 1 51.19 82 ASN B O 1
ATOM 2814 N N . SER B 1 83 ? -10.227 11.547 0.157 1 50.09 83 SER B N 1
ATOM 2815 C CA . SER B 1 83 ? -10.57 12.828 0.753 1 50.09 83 SER B CA 1
ATOM 2816 C C . SER B 1 83 ? -10.039 12.938 2.178 1 50.09 83 SER B C 1
ATOM 2818 O O . SER B 1 83 ? -9.727 14.031 2.646 1 50.09 83 SER B O 1
ATOM 2820 N N . PHE B 1 84 ? -9.922 11.852 2.727 1 53.97 84 PHE B N 1
ATOM 2821 C CA . PHE B 1 84 ? -9.492 11.906 4.121 1 53.97 84 PHE B CA 1
ATOM 2822 C C . PHE B 1 84 ? -8.031 12.344 4.223 1 53.97 84 PHE B C 1
ATOM 2824 O O . PHE B 1 84 ? -7.672 13.109 5.113 1 53.97 84 PHE B O 1
ATOM 2831 N N . ALA B 1 85 ? -7.312 11.766 3.291 1 59.75 85 ALA B N 1
ATOM 2832 C CA . ALA B 1 85 ? -5.902 12.148 3.328 1 59.75 85 ALA B CA 1
ATOM 2833 C C . ALA B 1 85 ? -5.738 13.664 3.219 1 59.75 85 ALA B C 1
ATOM 2835 O O . ALA B 1 85 ? -4.926 14.258 3.932 1 59.75 85 ALA B O 1
ATOM 2836 N N . ILE B 1 86 ? -6.562 14.148 2.486 1 56.34 86 ILE B N 1
ATOM 2837 C CA . ILE B 1 86 ? -6.48 15.586 2.258 1 56.34 86 ILE B CA 1
ATOM 2838 C C . ILE B 1 86 ? -7.035 16.344 3.467 1 56.34 86 ILE B C 1
ATOM 2840 O O . ILE B 1 86 ? -6.387 17.25 3.994 1 56.34 86 ILE B O 1
ATOM 2844 N N . GLY B 1 87 ? -8.273 15.938 3.871 1 61 87 GLY B N 1
ATOM 2845 C CA . GLY B 1 87 ? -8.867 16.578 5.039 1 61 87 GLY B CA 1
ATOM 2846 C C . GLY B 1 87 ? -8.016 16.422 6.293 1 61 87 GLY B C 1
ATOM 2847 O O . GLY B 1 87 ? -7.867 17.375 7.062 1 61 87 GLY B O 1
ATOM 2848 N N . GLY B 1 88 ? -7.531 15.234 6.398 1 64.62 88 GLY B N 1
ATOM 2849 C CA . GLY B 1 88 ? -6.652 14.969 7.523 1 64.62 88 GLY B CA 1
ATOM 2850 C C . GLY B 1 88 ? -5.406 15.836 7.527 1 64.62 88 GLY B C 1
ATOM 2851 O O . GLY B 1 88 ? -4.992 16.328 8.57 1 64.62 88 GLY B O 1
ATOM 2852 N N . GLY B 1 89 ? -4.91 16 6.367 1 65 89 GLY B N 1
ATOM 2853 C CA . GLY B 1 89 ? -3.74 16.859 6.246 1 65 89 GLY B CA 1
ATOM 2854 C C . GLY B 1 89 ? -3.992 18.281 6.699 1 65 89 GLY B C 1
ATOM 2855 O O . GLY B 1 89 ? -3.158 18.875 7.387 1 65 89 GLY B O 1
ATOM 2856 N N . ILE B 1 90 ? -5.137 18.719 6.41 1 59.19 90 ILE B N 1
ATOM 2857 C CA . ILE B 1 90 ? -5.523 20.078 6.781 1 59.19 90 ILE B CA 1
ATOM 2858 C C . ILE B 1 90 ? -5.66 20.172 8.297 1 59.19 90 ILE B C 1
ATOM 2860 O O . ILE B 1 90 ? -5.133 21.109 8.914 1 59.19 90 ILE B O 1
ATOM 2864 N N . SER B 1 91 ? -6.387 19.25 8.805 1 65.75 91 SER B N 1
ATOM 2865 C CA . SER B 1 91 ? -6.625 19.25 10.242 1 65.75 91 SER B CA 1
ATOM 2866 C C . SER B 1 91 ? -5.32 19.141 11.023 1 65.75 91 SER B C 1
ATOM 2868 O O . SER B 1 91 ? -5.133 19.812 12.031 1 65.75 91 SER B O 1
ATOM 2870 N N . LEU B 1 92 ? -4.441 18.438 10.414 1 68.94 92 LEU B N 1
ATOM 2871 C CA . LEU B 1 92 ? -3.199 18.156 11.125 1 68.94 92 LEU B CA 1
ATOM 2872 C C . LEU B 1 92 ? -2.227 19.328 11.008 1 68.94 92 LEU B C 1
ATOM 2874 O O . LEU B 1 92 ? -1.358 19.5 11.859 1 68.94 92 LEU B O 1
ATOM 2878 N N . TYR B 1 93 ? -2.455 20.078 9.984 1 65.44 93 TYR B N 1
ATOM 2879 C CA . TYR B 1 93 ? -1.657 21.297 9.859 1 65.44 93 TYR B CA 1
ATOM 2880 C C . TYR B 1 93 ? -2.08 22.328 10.891 1 65.44 93 TYR B C 1
ATOM 2882 O O . TYR B 1 93 ? -1.24 23.047 11.438 1 65.44 93 TYR B O 1
ATOM 2890 N N . ALA B 1 94 ? -3.357 22.297 11.141 1 67 94 ALA B N 1
ATOM 2891 C CA . ALA B 1 94 ? -3.881 23.234 12.133 1 67 94 ALA B CA 1
ATOM 2892 C C . ALA B 1 94 ? -3.523 22.797 13.547 1 67 94 ALA B C 1
ATOM 2894 O O . ALA B 1 94 ? -3.205 23.625 14.398 1 67 94 ALA B O 1
ATOM 2895 N N . ASP B 1 95 ? -3.602 21.578 13.75 1 78.31 95 ASP B N 1
ATOM 2896 C CA . ASP B 1 95 ? -3.273 20.984 15.039 1 78.31 95 ASP B CA 1
ATOM 2897 C C . ASP B 1 95 ? -2.512 19.672 14.859 1 78.31 95 ASP B C 1
ATOM 2899 O O . ASP B 1 95 ? -3.117 18.625 14.633 1 78.31 95 ASP B O 1
ATOM 2903 N N . PRO B 1 96 ? -1.2 19.781 15.078 1 88 96 PRO B N 1
ATOM 2904 C CA . PRO B 1 96 ? -0.368 18.609 14.805 1 88 96 PRO B CA 1
ATOM 2905 C C . PRO B 1 96 ? -0.389 17.594 15.945 1 88 96 PRO B C 1
ATOM 2907 O O . PRO B 1 96 ? 0.28 16.562 15.867 1 88 96 PRO B O 1
ATOM 2910 N N . VAL B 1 97 ? -1.137 17.891 17.047 1 91.38 97 VAL B N 1
ATOM 2911 C CA . VAL B 1 97 ? -1.145 17.016 18.203 1 91.38 97 VAL B CA 1
ATOM 2912 C C . VAL B 1 97 ? -2.426 16.188 18.234 1 91.38 97 VAL B C 1
ATOM 2914 O O . VAL B 1 97 ? -3.529 16.734 18.234 1 91.38 97 VAL B O 1
ATOM 2917 N N . VAL B 1 98 ? -2.283 14.922 18.188 1 91.44 98 VAL B N 1
ATOM 2918 C CA . VAL B 1 98 ? -3.398 13.992 18.297 1 91.44 98 VAL B CA 1
ATOM 2919 C C . VAL B 1 98 ? -3.373 13.32 19.672 1 91.44 98 VAL B C 1
ATOM 2921 O O . VAL B 1 98 ? -2.416 12.617 20.016 1 91.44 98 VAL B O 1
ATOM 2924 N N . HIS B 1 99 ? -4.383 13.547 20.469 1 91.75 99 HIS B N 1
ATOM 2925 C CA . HIS B 1 99 ? -4.484 12.922 21.781 1 91.75 99 HIS B CA 1
ATOM 2926 C C . HIS B 1 99 ? -5.031 11.508 21.688 1 91.75 99 HIS B C 1
ATOM 2928 O O . HIS B 1 99 ? -6.246 11.297 21.734 1 91.75 99 HIS B O 1
ATOM 2934 N N . ALA B 1 100 ? -4.176 10.57 21.641 1 93.62 100 ALA B N 1
ATOM 2935 C CA . ALA B 1 100 ? -4.551 9.18 21.406 1 93.62 100 ALA B CA 1
ATOM 2936 C C . ALA B 1 100 ? -4.871 8.477 22.719 1 93.62 100 ALA B C 1
ATOM 2938 O O . ALA B 1 100 ? -4.387 8.875 23.781 1 93.62 100 ALA B O 1
ATOM 2939 N N . THR B 1 101 ? -5.738 7.48 22.672 1 93.38 101 THR B N 1
ATOM 2940 C CA . THR B 1 101 ? -5.906 6.562 23.797 1 93.38 101 THR B CA 1
ATOM 2941 C C . THR B 1 101 ? -4.652 5.719 24 1 93.38 101 THR B C 1
ATOM 2943 O O . THR B 1 101 ? -3.764 5.707 23.141 1 93.38 101 THR B O 1
ATOM 2946 N N . THR B 1 102 ? -4.586 5.023 25.109 1 94.75 102 THR B N 1
ATOM 2947 C CA . THR B 1 102 ? -3.445 4.156 25.391 1 94.75 102 THR B CA 1
ATOM 2948 C C . THR B 1 102 ? -3.279 3.109 24.297 1 94.75 102 THR B C 1
ATOM 2950 O O . THR B 1 102 ? -2.166 2.869 23.812 1 94.75 102 THR B O 1
ATOM 2953 N N . HIS B 1 103 ? -4.391 2.547 23.906 1 94.44 103 HIS B N 1
ATOM 2954 C CA . HIS B 1 103 ? -4.363 1.523 22.859 1 94.44 103 HIS B CA 1
ATOM 2955 C C . HIS B 1 103 ? -3.889 2.1 21.531 1 94.44 103 HIS B C 1
ATOM 2957 O O . HIS B 1 103 ? -3.055 1.496 20.859 1 94.44 103 HIS B O 1
ATOM 2963 N N . GLU B 1 104 ? -4.363 3.244 21.219 1 94.88 104 GLU B N 1
ATOM 2964 C CA . GLU B 1 104 ? -3.992 3.908 19.969 1 94.88 104 GLU B CA 1
ATOM 2965 C C . GLU B 1 104 ? -2.512 4.277 19.953 1 94.88 104 GLU B C 1
ATOM 2967 O O . GLU B 1 104 ? -1.826 4.105 18.953 1 94.88 104 GLU B O 1
ATOM 2972 N N . ALA B 1 105 ? -2.061 4.711 21.062 1 96.88 105 ALA B N 1
ATOM 2973 C CA . ALA B 1 105 ? -0.648 5.055 21.203 1 96.88 105 ALA B CA 1
ATOM 2974 C C . ALA B 1 105 ? 0.235 3.824 21.016 1 96.88 105 ALA B C 1
ATOM 2976 O O . ALA B 1 105 ? 1.298 3.898 20.391 1 96.88 105 ALA B O 1
ATOM 2977 N N . GLN B 1 106 ? -0.193 2.738 21.547 1 96.75 106 GLN B N 1
ATOM 2978 C CA . GLN B 1 106 ? 0.562 1.496 21.422 1 96.75 106 GLN B CA 1
ATOM 2979 C C . GLN B 1 106 ? 0.599 1.017 19.969 1 96.75 106 GLN B C 1
ATOM 2981 O O . GLN B 1 106 ? 1.619 0.503 19.516 1 96.75 106 GLN B O 1
ATOM 2986 N N . LEU B 1 107 ? -0.517 1.178 19.297 1 96.25 107 LEU B N 1
ATOM 2987 C CA . LEU B 1 107 ? -0.576 0.817 17.891 1 96.25 107 LEU B CA 1
ATOM 2988 C C . LEU B 1 107 ? 0.397 1.659 17.062 1 96.25 107 LEU B C 1
ATOM 2990 O O . LEU B 1 107 ? 1.129 1.131 16.234 1 96.25 107 LEU B O 1
ATOM 2994 N N . PHE B 1 108 ? 0.367 2.922 17.312 1 97.5 108 PHE B N 1
ATOM 2995 C CA . PHE B 1 108 ? 1.264 3.83 16.609 1 97.5 108 PHE B CA 1
ATOM 2996 C C . PHE B 1 108 ? 2.719 3.52 16.938 1 97.5 108 PHE B C 1
ATOM 2998 O O . PHE B 1 108 ? 3.58 3.547 16.062 1 97.5 108 PHE B O 1
ATOM 3005 N N . LEU B 1 109 ? 2.992 3.195 18.172 1 98.12 109 LEU B N 1
ATOM 3006 C CA . LEU B 1 109 ? 4.34 2.818 18.578 1 98.12 109 LEU B CA 1
ATOM 3007 C C . LEU B 1 109 ? 4.809 1.574 17.828 1 98.12 109 LEU B C 1
ATOM 3009 O O . LEU B 1 109 ? 5.957 1.504 17.391 1 98.12 109 LEU B O 1
ATOM 3013 N N . ALA B 1 110 ? 3.939 0.623 17.734 1 97.69 110 ALA B N 1
ATOM 3014 C CA . ALA B 1 110 ? 4.262 -0.601 17 1 97.69 110 ALA B CA 1
ATOM 3015 C C . ALA B 1 110 ? 4.621 -0.295 15.555 1 97.69 110 ALA B C 1
ATOM 3017 O O . ALA B 1 110 ? 5.551 -0.889 15 1 97.69 110 ALA B O 1
ATOM 3018 N N . ASP B 1 111 ? 3.908 0.638 14.93 1 97.81 111 ASP B N 1
ATOM 3019 C CA . ASP B 1 111 ? 4.203 1.043 13.555 1 97.81 111 ASP B CA 1
ATOM 3020 C C . ASP B 1 111 ? 5.598 1.659 13.453 1 97.81 111 ASP B C 1
ATOM 3022 O O . ASP B 1 111 ? 6.375 1.298 12.57 1 97.81 111 ASP B O 1
ATOM 3026 N N . ILE B 1 112 ? 5.906 2.535 14.359 1 97.94 112 ILE B N 1
ATOM 3027 C CA . ILE B 1 112 ? 7.188 3.232 14.352 1 97.94 112 ILE B CA 1
ATOM 3028 C C . ILE B 1 112 ? 8.32 2.229 14.539 1 97.94 112 ILE B C 1
ATOM 3030 O O . ILE B 1 112 ? 9.344 2.301 13.844 1 97.94 112 ILE B O 1
ATOM 3034 N N . ARG B 1 113 ? 8.141 1.394 15.359 1 97.88 113 ARG B N 1
ATOM 3035 C CA . ARG B 1 113 ? 9.203 0.444 15.664 1 97.88 113 ARG B CA 1
ATOM 3036 C C . ARG B 1 113 ? 9.359 -0.577 14.539 1 97.88 113 ARG B C 1
ATOM 3038 O O . ARG B 1 113 ? 10.477 -1.03 14.258 1 97.88 113 ARG B O 1
ATOM 3045 N N . LEU B 1 114 ? 8.242 -0.942 13.961 1 97.75 114 LEU B N 1
ATOM 3046 C CA . LEU B 1 114 ? 8.344 -1.762 12.758 1 97.75 114 LEU B CA 1
ATOM 3047 C C . LEU B 1 114 ? 9.172 -1.058 11.688 1 97.75 114 LEU B C 1
ATOM 3049 O O . LEU B 1 114 ? 10.047 -1.668 11.07 1 97.75 114 LEU B O 1
ATOM 3053 N N . LEU B 1 115 ? 8.922 0.217 11.461 1 97.81 115 LEU B N 1
ATOM 3054 C CA . LEU B 1 115 ? 9.688 1.013 10.508 1 97.81 115 LEU B CA 1
ATOM 3055 C C . LEU B 1 115 ? 11.164 1.042 10.891 1 97.81 115 LEU B C 1
ATOM 3057 O O . LEU B 1 115 ? 12.031 0.825 10.039 1 97.81 115 LEU B O 1
ATOM 3061 N N . SER B 1 116 ? 11.398 1.27 12.164 1 97.5 116 SER B N 1
ATOM 3062 C CA . SER B 1 116 ? 12.766 1.308 12.656 1 97.5 116 SER B CA 1
ATOM 3063 C C . SER B 1 116 ? 13.5 0.003 12.359 1 97.5 116 SER B C 1
ATOM 3065 O O . SER B 1 116 ? 14.633 0.018 11.875 1 97.5 116 SER B O 1
ATOM 3067 N N . ASP B 1 117 ? 12.867 -1.063 12.617 1 97 117 ASP B N 1
ATOM 3068 C CA . ASP B 1 117 ? 13.484 -2.375 12.43 1 97 117 ASP B CA 1
ATOM 3069 C C . ASP B 1 117 ? 13.734 -2.658 10.953 1 97 117 ASP B C 1
ATOM 3071 O O . ASP B 1 117 ? 14.82 -3.113 10.578 1 97 117 ASP B O 1
ATOM 3075 N N . ARG B 1 118 ? 12.781 -2.324 10.156 1 96.81 118 ARG B N 1
ATOM 3076 C CA . ARG B 1 118 ? 12.852 -2.707 8.75 1 96.81 118 ARG B CA 1
ATOM 3077 C C . ARG B 1 118 ? 13.75 -1.754 7.969 1 96.81 118 ARG B C 1
ATOM 3079 O O . ARG B 1 118 ? 14.258 -2.109 6.906 1 96.81 118 ARG B O 1
ATOM 3086 N N . MET B 1 119 ? 13.953 -0.571 8.461 1 95.31 119 MET B N 1
ATOM 3087 C CA . MET B 1 119 ? 14.852 0.379 7.812 1 95.31 119 MET B CA 1
ATOM 3088 C C . MET B 1 119 ? 16.281 -0.157 7.777 1 95.31 119 MET B C 1
ATOM 3090 O O . MET B 1 119 ? 17.078 0.247 6.934 1 95.31 119 MET B O 1
ATOM 3094 N N . LYS B 1 120 ? 16.547 -1.087 8.648 1 94.5 120 LYS B N 1
ATOM 3095 C CA . LYS B 1 120 ? 17.891 -1.674 8.711 1 94.5 120 LYS B CA 1
ATOM 3096 C C . LYS B 1 120 ? 18.156 -2.57 7.5 1 94.5 120 LYS B C 1
ATOM 3098 O O . LYS B 1 120 ? 19.297 -2.947 7.238 1 94.5 120 LYS B O 1
ATOM 3103 N N . GLU B 1 121 ? 17.141 -2.846 6.793 1 93 121 GLU B N 1
ATOM 3104 C CA . GLU B 1 121 ? 17.25 -3.736 5.641 1 93 121 GLU B CA 1
ATOM 3105 C C . GLU B 1 121 ? 17.578 -2.955 4.371 1 93 121 GLU B C 1
ATOM 3107 O O . GLU B 1 121 ? 17.531 -3.506 3.27 1 93 121 GLU B O 1
ATOM 3112 N N . ALA B 1 122 ? 17.922 -1.678 4.594 1 88.56 122 ALA B N 1
ATOM 3113 C CA . ALA B 1 122 ? 18.344 -0.867 3.457 1 88.56 122 ALA B CA 1
ATOM 3114 C C . ALA B 1 122 ? 19.547 -1.486 2.764 1 88.56 122 ALA B C 1
ATOM 3116 O O . ALA B 1 122 ? 20.531 -1.856 3.42 1 88.56 122 ALA B O 1
ATOM 3117 N N . GLY B 1 123 ? 19.5 -1.747 1.421 1 82.56 123 GLY B N 1
ATOM 3118 C CA . GLY B 1 123 ? 20.609 -2.328 0.675 1 82.56 123 GLY B CA 1
ATOM 3119 C C . GLY B 1 123 ? 20.469 -3.828 0.483 1 82.56 123 GLY B C 1
ATOM 3120 O O . GLY B 1 123 ? 21.047 -4.395 -0.445 1 82.56 123 GLY B O 1
ATOM 3121 N N . SER B 1 124 ? 19.734 -4.504 1.344 1 86.75 124 SER B N 1
ATOM 3122 C CA . SER B 1 124 ? 19.609 -5.957 1.254 1 86.75 124 SER B CA 1
ATOM 3123 C C . SER B 1 124 ? 18.25 -6.367 0.709 1 86.75 124 SER B C 1
ATOM 3125 O O . SER B 1 124 ? 18.141 -7.352 -0.025 1 86.75 124 SER B O 1
ATOM 3127 N N . HIS B 1 125 ? 17.297 -5.641 1.062 1 89.62 125 HIS B N 1
ATOM 3128 C CA . HIS B 1 125 ? 15.953 -5.938 0.564 1 89.62 125 HIS B CA 1
ATOM 3129 C C . HIS B 1 125 ? 15.758 -5.391 -0.846 1 89.62 125 HIS B C 1
ATOM 3131 O O . HIS B 1 125 ? 15.836 -4.18 -1.063 1 89.62 125 HIS B O 1
ATOM 3137 N N . LEU B 1 126 ? 15.398 -6.195 -1.767 1 83.12 126 LEU B N 1
ATOM 3138 C CA . LEU B 1 126 ? 15.367 -5.832 -3.18 1 83.12 126 LEU B CA 1
ATOM 3139 C C . LEU B 1 126 ? 14.25 -4.832 -3.459 1 83.12 126 LEU B C 1
ATOM 3141 O O . LEU B 1 126 ? 14.328 -4.07 -4.426 1 83.12 126 LEU B O 1
ATOM 3145 N N . PHE B 1 127 ? 13.234 -4.785 -2.68 1 86.25 127 PHE B N 1
ATOM 3146 C CA . PHE B 1 127 ? 12.109 -3.869 -2.811 1 86.25 127 PHE B CA 1
ATOM 3147 C C . PHE B 1 127 ? 11.984 -2.98 -1.579 1 86.25 127 PHE B C 1
ATOM 3149 O O . PHE B 1 127 ? 10.883 -2.775 -1.064 1 86.25 127 PHE B O 1
ATOM 3156 N N . PHE B 1 128 ? 13.125 -2.484 -1.154 1 90.12 128 PHE B N 1
ATOM 3157 C CA . PHE B 1 128 ? 13.211 -1.768 0.112 1 90.12 128 PHE B CA 1
ATOM 3158 C C . PHE B 1 128 ? 12.258 -0.575 0.123 1 90.12 128 PHE B C 1
ATOM 3160 O O . PHE B 1 128 ? 11.484 -0.399 1.066 1 90.12 128 PHE B O 1
ATOM 3167 N N . GLN B 1 129 ? 12.281 0.233 -0.892 1 88.12 129 GLN B N 1
ATOM 3168 C CA . GLN B 1 129 ? 11.469 1.446 -0.925 1 88.12 129 GLN B CA 1
ATOM 3169 C C . GLN B 1 129 ? 9.984 1.114 -0.907 1 88.12 129 GLN B C 1
ATOM 3171 O O . GLN B 1 129 ? 9.211 1.738 -0.175 1 88.12 129 GLN B O 1
ATOM 3176 N N . GLU B 1 130 ? 9.641 0.144 -1.679 1 87.38 130 GLU B N 1
ATOM 3177 C CA . GLU B 1 130 ? 8.234 -0.265 -1.751 1 87.38 130 GLU B CA 1
ATOM 3178 C C . GLU B 1 130 ? 7.777 -0.901 -0.442 1 87.38 130 GLU B C 1
ATOM 3180 O O . GLU B 1 130 ? 6.664 -0.646 0.022 1 87.38 130 GLU B O 1
ATOM 3185 N N . MET B 1 131 ? 8.672 -1.67 0.094 1 92.56 131 MET B N 1
ATOM 3186 C CA . MET B 1 131 ? 8.383 -2.322 1.367 1 92.56 131 MET B CA 1
ATOM 3187 C C . MET B 1 131 ? 8.195 -1.292 2.477 1 92.56 131 MET B C 1
ATOM 3189 O O . MET B 1 131 ? 7.203 -1.334 3.207 1 92.56 131 MET B O 1
ATOM 3193 N N . ILE B 1 132 ? 9.07 -0.352 2.547 1 95 132 ILE B N 1
ATOM 3194 C CA . ILE B 1 132 ? 8.953 0.715 3.537 1 95 132 ILE B CA 1
ATOM 3195 C C . ILE B 1 132 ? 7.688 1.529 3.277 1 95 132 ILE B C 1
ATOM 3197 O O . ILE B 1 132 ? 6.992 1.924 4.215 1 95 132 ILE B O 1
ATOM 3201 N N . GLY B 1 133 ? 7.414 1.761 2.041 1 93.62 133 GLY B N 1
ATOM 3202 C CA . GLY B 1 133 ? 6.188 2.451 1.674 1 93.62 133 GLY B CA 1
ATOM 3203 C C . GLY B 1 133 ? 4.938 1.761 2.188 1 93.62 133 GLY B C 1
ATOM 3204 O O . GLY B 1 133 ? 3.994 2.422 2.623 1 93.62 133 GLY B O 1
ATOM 3205 N N . SER B 1 134 ? 4.934 0.496 2.162 1 93.94 134 SER B N 1
ATOM 3206 C CA . SER B 1 134 ? 3.793 -0.267 2.656 1 93.94 134 SER B CA 1
ATOM 3207 C C . SER B 1 134 ? 3.611 -0.079 4.16 1 93.94 134 SER B C 1
ATOM 3209 O O . SER B 1 134 ? 2.482 0.013 4.645 1 93.94 134 SER B O 1
ATOM 3211 N N . ILE B 1 135 ? 4.676 -0.033 4.852 1 96.69 135 ILE B N 1
ATOM 3212 C CA . ILE B 1 135 ? 4.609 0.173 6.297 1 96.69 135 ILE B CA 1
ATOM 3213 C C . ILE B 1 135 ? 4.152 1.6 6.594 1 96.69 135 ILE B C 1
ATOM 3215 O O . ILE B 1 135 ? 3.354 1.824 7.508 1 96.69 135 ILE B O 1
ATOM 3219 N N . CYS B 1 136 ? 4.664 2.533 5.816 1 95.44 136 CYS B N 1
ATOM 3220 C CA . CYS B 1 136 ? 4.207 3.908 5.969 1 95.44 136 CYS B CA 1
ATOM 3221 C C . CYS B 1 136 ? 2.705 4.012 5.734 1 95.44 136 CYS B C 1
ATOM 3223 O O . CYS B 1 136 ? 2.004 4.711 6.469 1 95.44 136 CYS B O 1
ATOM 3225 N N . ARG B 1 137 ? 2.25 3.33 4.754 1 92.94 137 ARG B N 1
ATOM 3226 C CA . ARG B 1 137 ? 0.815 3.314 4.488 1 92.94 137 ARG B CA 1
ATOM 3227 C C . ARG B 1 137 ? 0.048 2.74 5.676 1 92.94 137 ARG B C 1
ATOM 3229 O O . ARG B 1 137 ? -1.003 3.262 6.055 1 92.94 137 ARG B O 1
ATOM 3236 N N . LEU B 1 138 ? 0.574 1.645 6.18 1 95 138 LEU B N 1
ATOM 3237 C CA . LEU B 1 138 ? -0.017 1.054 7.375 1 95 138 LEU B CA 1
ATOM 3238 C C . LEU B 1 138 ? -0.119 2.082 8.492 1 95 138 LEU B C 1
ATOM 3240 O O . LEU B 1 138 ? -1.19 2.27 9.078 1 95 138 LEU B O 1
ATOM 3244 N N . MET B 1 139 ? 0.958 2.715 8.758 1 95.19 139 MET B N 1
ATOM 3245 C CA . MET B 1 139 ? 1.015 3.74 9.797 1 95.19 139 MET B CA 1
ATOM 3246 C C . MET B 1 139 ? -0.003 4.844 9.523 1 95.19 139 MET B C 1
ATOM 3248 O O . MET B 1 139 ? -0.706 5.281 10.438 1 95.19 139 MET B O 1
ATOM 3252 N N . MET B 1 140 ? -0.119 5.305 8.312 1 91.31 140 MET B N 1
ATOM 3253 C CA . MET B 1 140 ? -1.007 6.402 7.945 1 91.31 140 MET B CA 1
ATOM 3254 C C . MET B 1 140 ? -2.469 6 8.109 1 91.31 140 MET B C 1
ATOM 3256 O O . MET B 1 140 ? -3.281 6.781 8.602 1 91.31 140 MET B O 1
ATOM 3260 N N . TYR B 1 141 ? -2.791 4.816 7.73 1 90.69 141 TYR B N 1
ATOM 3261 C CA . TYR B 1 141 ? -4.172 4.379 7.902 1 90.69 141 TYR B CA 1
ATOM 3262 C C . TYR B 1 141 ? -4.531 4.281 9.383 1 90.69 141 TYR B C 1
ATOM 3264 O O . TYR B 1 141 ? -5.672 4.559 9.766 1 90.69 141 TYR B O 1
ATOM 3272 N N . ASP B 1 142 ? -3.592 3.84 10.188 1 92.88 142 ASP B N 1
ATOM 3273 C CA . ASP B 1 142 ? -3.816 3.844 11.625 1 92.88 142 ASP B CA 1
ATOM 3274 C C . ASP B 1 142 ? -4.059 5.262 12.141 1 92.88 142 ASP B C 1
ATOM 3276 O O . ASP B 1 142 ? -5.008 5.5 12.891 1 92.88 142 ASP B O 1
ATOM 3280 N N . LEU B 1 143 ? -3.246 6.133 11.68 1 91.06 143 LEU B N 1
ATOM 3281 C CA . LEU B 1 143 ? -3.373 7.527 12.094 1 91.06 143 LEU B CA 1
ATOM 3282 C C . LEU B 1 143 ? -4.684 8.125 11.602 1 91.06 143 LEU B C 1
ATOM 3284 O O . LEU B 1 143 ? -5.336 8.883 12.32 1 91.06 143 LEU B O 1
ATOM 3288 N N . PHE B 1 144 ? -5.074 7.781 10.383 1 85 144 PHE B N 1
ATOM 3289 C CA . PHE B 1 144 ? -6.344 8.25 9.844 1 85 144 PHE B CA 1
ATOM 3290 C C . PHE B 1 144 ? -7.512 7.762 10.688 1 85 144 PHE B C 1
ATOM 3292 O O . PHE B 1 144 ? -8.445 8.516 10.969 1 85 144 PHE B O 1
ATOM 3299 N N . SER B 1 145 ? -7.41 6.543 11.016 1 87.31 145 SER B N 1
ATOM 3300 C CA . SER B 1 145 ? -8.477 5.965 11.836 1 87.31 145 SER B CA 1
ATOM 3301 C C . SER B 1 145 ? -8.578 6.676 13.188 1 87.31 145 SER B C 1
ATOM 3303 O O . SER B 1 145 ? -9.68 6.973 13.648 1 87.31 145 SER B O 1
ATOM 3305 N N . ILE B 1 146 ? -7.492 6.984 13.82 1 88 146 ILE B N 1
ATOM 3306 C CA . ILE B 1 146 ? -7.434 7.668 15.102 1 88 146 ILE B CA 1
ATOM 3307 C C . ILE B 1 146 ? -8.008 9.078 14.969 1 88 146 ILE B C 1
ATOM 3309 O O . ILE B 1 146 ? -8.828 9.5 15.781 1 88 146 ILE B O 1
ATOM 3313 N N . HIS B 1 147 ? -7.574 9.711 13.945 1 82.69 147 HIS B N 1
ATOM 3314 C CA . HIS B 1 147 ? -7.98 11.094 13.711 1 82.69 147 HIS B CA 1
ATOM 3315 C C . HIS B 1 147 ? -9.461 11.188 13.375 1 82.69 147 HIS B C 1
ATOM 3317 O O . HIS B 1 147 ? -10.164 12.07 13.859 1 82.69 147 HIS B O 1
ATOM 3323 N N . ALA B 1 148 ? -9.883 10.344 12.523 1 74.62 148 ALA B N 1
ATOM 3324 C CA . ALA B 1 148 ? -11.273 10.344 12.086 1 74.62 148 ALA B CA 1
ATOM 3325 C C . ALA B 1 148 ? -12.219 10.125 13.266 1 74.62 148 ALA B C 1
ATOM 3327 O O . ALA B 1 148 ? -13.297 10.719 13.328 1 74.62 148 ALA B O 1
ATOM 3328 N N . ARG B 1 149 ? -11.898 9.344 14.07 1 75.94 149 ARG B N 1
ATOM 3329 C CA . ARG B 1 149 ? -12.727 9.062 15.234 1 75.94 149 ARG B CA 1
ATOM 3330 C C . ARG B 1 149 ? -12.867 10.297 16.125 1 75.94 149 ARG B C 1
ATOM 3332 O O . ARG B 1 149 ? -13.938 10.547 16.688 1 75.94 149 ARG B O 1
ATOM 3339 N N . ARG B 1 150 ? -11.898 11.023 16.141 1 73.25 150 ARG B N 1
ATOM 3340 C CA . ARG B 1 150 ? -11.883 12.219 16.969 1 73.25 150 ARG B CA 1
ATOM 3341 C C . ARG B 1 150 ? -12.617 13.367 16.297 1 73.25 150 ARG B C 1
ATOM 3343 O O . ARG B 1 150 ? -13.32 14.141 16.953 1 73.25 150 ARG B O 1
ATOM 3350 N N . ASN B 1 151 ? -12.305 13.57 15.016 1 65.06 151 ASN B N 1
ATOM 3351 C CA . ASN B 1 151 ? -12.922 14.672 14.297 1 65.06 151 ASN B CA 1
ATOM 3352 C C . ASN B 1 151 ? -14.391 14.398 13.992 1 65.06 151 ASN B C 1
ATOM 3354 O O . ASN B 1 151 ? -15.172 15.328 13.805 1 65.06 151 ASN B O 1
ATOM 3358 N N . GLN B 1 152 ? -14.672 13.25 13.555 1 55.12 152 GLN B N 1
ATOM 3359 C CA . GLN B 1 152 ? -16.109 12.977 13.531 1 55.12 152 GLN B CA 1
ATOM 3360 C C . GLN B 1 152 ? -16.766 13.422 14.836 1 55.12 152 GLN B C 1
ATOM 3362 O O . GLN B 1 152 ? -17.906 13.906 14.82 1 55.12 152 GLN B O 1
ATOM 3367 N N . ALA B 1 153 ? -15.906 13.422 15.719 1 48.66 153 ALA B N 1
ATOM 3368 C CA . ALA B 1 153 ? -16.422 13.867 17.016 1 48.66 153 ALA B CA 1
ATOM 3369 C C . ALA B 1 153 ? -16.406 15.391 17.109 1 48.66 153 ALA B C 1
ATOM 3371 O O . ALA B 1 153 ? -17.234 15.977 17.828 1 48.66 153 ALA B O 1
ATOM 3372 N N . GLN B 1 154 ? -15.344 16.031 16.281 1 49.56 154 GLN B N 1
ATOM 3373 C CA . GLN B 1 154 ? -15.211 17.484 16.391 1 49.56 154 GLN B CA 1
ATOM 3374 C C . GLN B 1 154 ? -15.773 18.172 15.156 1 49.56 154 GLN B C 1
ATOM 3376 O O . GLN B 1 154 ? -15.094 18.266 14.125 1 49.56 154 GLN B O 1
ATOM 3381 N N . HIS B 1 155 ? -16.75 18.031 14.422 1 45.41 155 HIS B N 1
ATOM 3382 C CA . HIS B 1 155 ? -17.344 18.781 13.328 1 45.41 155 HIS B CA 1
ATOM 3383 C C . HIS B 1 155 ? -16.953 20.266 13.398 1 45.41 155 HIS B C 1
ATOM 3385 O O . HIS B 1 155 ? -17.781 21.109 13.742 1 45.41 155 HIS B O 1
ATOM 3391 N N . SER B 1 156 ? -15.773 20.688 13.688 1 40.53 156 SER B N 1
ATOM 3392 C CA . SER B 1 156 ? -15.68 22.141 13.828 1 40.53 156 SER B CA 1
ATOM 3393 C C . SER B 1 156 ? -15.562 22.828 12.477 1 40.53 156 SER B C 1
ATOM 3395 O O . SER B 1 156 ? -14.766 22.406 11.633 1 40.53 156 SER B O 1
ATOM 3397 N N . THR B 1 157 ? -16.516 23.594 11.891 1 42.09 157 THR B N 1
ATOM 3398 C CA . THR B 1 157 ? -17 24.5 10.859 1 42.09 157 THR B CA 1
ATOM 3399 C C . THR B 1 157 ? -16.062 25.703 10.711 1 42.09 157 THR B C 1
ATOM 3401 O O . THR B 1 157 ? -16.484 26.766 10.258 1 42.09 157 THR B O 1
ATOM 3404 N N . ASP B 1 158 ? -14.812 25.703 10.961 1 48.03 158 ASP B N 1
ATOM 3405 C CA . ASP B 1 158 ? -14.203 27.016 10.773 1 48.03 158 ASP B CA 1
ATOM 3406 C C . ASP B 1 158 ? -14.086 27.359 9.297 1 48.03 158 ASP B C 1
ATOM 3408 O O . ASP B 1 158 ? -13.984 26.484 8.445 1 48.03 158 ASP B O 1
ATOM 3412 N N . ARG B 1 159 ? -14.383 28.594 8.93 1 51.81 159 ARG B N 1
ATOM 3413 C CA . ARG B 1 159 ? -14.461 29.203 7.609 1 51.81 159 ARG B CA 1
ATOM 3414 C C . ARG B 1 159 ? -13.258 28.797 6.758 1 51.81 159 ARG B C 1
ATOM 3416 O O . ARG B 1 159 ? -13.406 28.5 5.57 1 51.81 159 ARG B O 1
ATOM 3423 N N . ARG B 1 160 ? -12 28.906 7.242 1 54.41 160 ARG B N 1
ATOM 3424 C CA . ARG B 1 160 ? -10.773 28.594 6.516 1 54.41 160 ARG B CA 1
ATOM 3425 C C . ARG B 1 160 ? -10.758 27.141 6.086 1 54.41 160 ARG B C 1
ATOM 3427 O O . ARG B 1 160 ? -10.367 26.812 4.957 1 54.41 160 ARG B O 1
ATOM 3434 N N . SER B 1 161 ? -11.297 26.453 6.883 1 61.56 161 SER B N 1
ATOM 3435 C CA . SER B 1 161 ? -11.414 25.031 6.605 1 61.56 161 SER B CA 1
ATOM 3436 C C . SER B 1 161 ? -12.422 24.766 5.492 1 61.56 161 SER B C 1
ATOM 3438 O O . SER B 1 161 ? -12.227 23.859 4.68 1 61.56 161 SER B O 1
ATOM 3440 N N . HIS B 1 162 ? -13.148 25.906 5.344 1 70.94 162 HIS B N 1
ATOM 3441 C CA . HIS B 1 162 ? -14.188 25.734 4.336 1 70.94 162 HIS B CA 1
ATOM 3442 C C . HIS B 1 162 ? -13.617 25.906 2.93 1 70.94 162 HIS B C 1
ATOM 3444 O O . HIS B 1 162 ? -13.93 25.125 2.031 1 70.94 162 HIS B O 1
ATOM 3450 N N . VAL B 1 163 ? -12.742 26.969 2.797 1 79.69 163 VAL B N 1
ATOM 3451 C CA . VAL B 1 163 ? -12.156 27.25 1.486 1 79.69 163 VAL B CA 1
ATOM 3452 C C . VAL B 1 163 ? -11.328 26.047 1.026 1 79.69 163 VAL B C 1
ATOM 3454 O O . VAL B 1 163 ? -11.438 25.609 -0.12 1 79.69 163 VAL B O 1
ATOM 3457 N N . VAL B 1 164 ? -10.531 25.578 1.875 1 78.44 164 VAL B N 1
ATOM 3458 C CA . VAL B 1 164 ? -9.656 24.469 1.528 1 78.44 164 VAL B CA 1
ATOM 3459 C C . VAL B 1 164 ? -10.492 23.219 1.266 1 78.44 164 VAL B C 1
ATOM 3461 O O . VAL B 1 164 ? -10.219 22.453 0.328 1 78.44 164 VAL B O 1
ATOM 3464 N N . LYS B 1 165 ? -11.492 23.078 2.076 1 72.19 165 LYS B N 1
ATOM 3465 C CA . LYS B 1 165 ? -12.398 21.953 1.86 1 72.19 165 LYS B CA 1
ATOM 3466 C C . LYS B 1 165 ? -13.062 22.031 0.49 1 72.19 165 LYS B C 1
ATOM 3468 O O . LYS B 1 165 ? -13.195 21.031 -0.209 1 72.19 165 LYS B O 1
ATOM 3473 N N . GLU B 1 166 ? -13.422 23.188 0.192 1 79.69 166 GLU B N 1
ATOM 3474 C CA . GLU B 1 166 ? -14.055 23.406 -1.104 1 79.69 166 GLU B CA 1
ATOM 3475 C C . GLU B 1 166 ? -13.062 23.203 -2.246 1 79.69 166 GLU B C 1
ATOM 3477 O O . GLU B 1 166 ? -13.422 22.656 -3.295 1 79.69 166 GLU B O 1
ATOM 3482 N N . LEU B 1 167 ? -11.875 23.688 -2.021 1 85.12 167 LEU B N 1
ATOM 3483 C CA . LEU B 1 167 ? -10.836 23.453 -3.014 1 85.12 167 LEU B CA 1
ATOM 3484 C C . LEU B 1 167 ? -10.656 21.953 -3.266 1 85.12 167 LEU B C 1
ATOM 3486 O O . LEU B 1 167 ? -10.648 21.516 -4.418 1 85.12 167 LEU B O 1
ATOM 3490 N N . ILE B 1 168 ? -10.594 21.281 -2.248 1 77.38 168 ILE B N 1
ATOM 3491 C CA . ILE B 1 168 ? -10.406 19.844 -2.332 1 77.38 168 ILE B CA 1
ATOM 3492 C C . ILE B 1 168 ? -11.578 19.203 -3.072 1 77.38 168 ILE B C 1
ATOM 3494 O O . ILE B 1 168 ? -11.391 18.328 -3.91 1 77.38 168 ILE B O 1
ATOM 3498 N N . SER B 1 169 ? -12.68 19.688 -2.725 1 74.62 169 SER B N 1
ATOM 3499 C CA . SER B 1 169 ? -13.875 19.172 -3.402 1 74.62 169 SER B CA 1
ATOM 3500 C C . SER B 1 169 ? -13.797 19.422 -4.906 1 74.62 169 SER B C 1
ATOM 3502 O O . SER B 1 169 ? -14.133 18.531 -5.699 1 74.62 169 SER B O 1
ATOM 3504 N N . LEU B 1 170 ? -13.352 20.531 -5.27 1 81.38 170 LEU B N 1
ATOM 3505 C CA . LEU B 1 170 ? -13.211 20.875 -6.68 1 81.38 170 LEU B CA 1
ATOM 3506 C C . LEU B 1 170 ? -12.172 20 -7.355 1 81.38 170 LEU B C 1
ATOM 3508 O O . LEU B 1 170 ? -12.383 19.531 -8.477 1 81.38 170 LEU B O 1
ATOM 3512 N N . LEU B 1 171 ? -11.109 19.766 -6.703 1 82.38 171 LEU B N 1
ATOM 3513 C CA . LEU B 1 171 ? -10.031 18.953 -7.254 1 82.38 171 LEU B CA 1
ATOM 3514 C C . LEU B 1 171 ? -10.453 17.5 -7.359 1 82.38 171 LEU B C 1
ATOM 3516 O O . LEU B 1 171 ? -10.195 16.844 -8.375 1 82.38 171 LEU B O 1
ATOM 3520 N N . ALA B 1 172 ? -11.102 17.094 -6.379 1 72.38 172 ALA B N 1
ATOM 3521 C CA . ALA B 1 172 ? -11.57 15.719 -6.355 1 72.38 172 ALA B CA 1
ATOM 3522 C C . ALA B 1 172 ? -12.578 15.461 -7.469 1 72.38 172 ALA B C 1
ATOM 3524 O O . ALA B 1 172 ? -12.695 14.336 -7.965 1 72.38 172 ALA B O 1
ATOM 3525 N N . ALA B 1 173 ? -13.188 16.516 -7.859 1 72.06 173 ALA B N 1
ATOM 3526 C CA . ALA B 1 173 ? -14.18 16.422 -8.93 1 72.06 173 ALA B CA 1
ATOM 3527 C C . ALA B 1 173 ? -13.5 16.312 -10.297 1 72.06 173 ALA B C 1
ATOM 3529 O O . ALA B 1 173 ? -14.164 16.078 -11.312 1 72.06 173 ALA B O 1
ATOM 3530 N N . GLY B 1 174 ? -12.156 16.5 -10.367 1 77.81 174 GLY B N 1
ATOM 3531 C CA . GLY B 1 174 ? -11.391 16.266 -11.578 1 77.81 174 GLY B CA 1
ATOM 3532 C C . GLY B 1 174 ? -11.211 17.531 -12.414 1 77.81 174 GLY B C 1
ATOM 3533 O O . GLY B 1 174 ? -10.789 17.453 -13.57 1 77.81 174 GLY B O 1
ATOM 3534 N N . ARG B 1 175 ? -11.547 18.641 -11.867 1 80.81 175 ARG B N 1
ATOM 3535 C CA . ARG B 1 175 ? -11.422 19.906 -12.602 1 80.81 175 ARG B CA 1
ATOM 3536 C C . ARG B 1 175 ? -9.977 20.156 -13.008 1 80.81 175 ARG B C 1
ATOM 3538 O O . ARG B 1 175 ? -9.719 20.797 -14.023 1 80.81 175 ARG B O 1
ATOM 3545 N N . CYS B 1 176 ? -9.109 19.5 -12.336 1 87.44 176 CYS B N 1
ATOM 3546 C CA . CYS B 1 176 ? -7.684 19.75 -12.539 1 87.44 176 CYS B CA 1
ATOM 3547 C C . CYS B 1 176 ? -7.188 19.062 -13.805 1 87.44 176 CYS B C 1
ATOM 3549 O O . CYS B 1 176 ? -6.062 19.297 -14.242 1 87.44 176 CYS B O 1
ATOM 3551 N N . ARG B 1 177 ? -7.957 18.312 -14.406 1 87.56 177 ARG B N 1
ATOM 3552 C CA . ARG B 1 177 ? -7.617 17.734 -15.703 1 87.56 177 ARG B CA 1
ATOM 3553 C C . ARG B 1 177 ? -7.324 18.812 -16.734 1 87.56 177 ARG B C 1
ATOM 3555 O O . ARG B 1 177 ? -6.387 18.688 -17.531 1 87.56 177 ARG B O 1
ATOM 3562 N N . THR B 1 178 ? -8.148 19.797 -16.641 1 90.75 178 THR B N 1
ATOM 3563 C CA . THR B 1 178 ? -8.008 20.859 -17.625 1 90.75 178 THR B CA 1
ATOM 3564 C C . THR B 1 178 ? -7.645 22.188 -16.969 1 90.75 178 THR B C 1
ATOM 3566 O O . THR B 1 178 ? -7.141 23.094 -17.641 1 90.75 178 THR B O 1
ATOM 3569 N N . GLU B 1 179 ? -8.031 22.359 -15.82 1 92.69 179 GLU B N 1
ATOM 3570 C CA . GLU B 1 179 ? -7.773 23.609 -15.102 1 92.69 179 GLU B CA 1
ATOM 3571 C C . GLU B 1 179 ? -6.715 23.406 -14.023 1 92.69 179 GLU B C 1
ATOM 3573 O O . GLU B 1 179 ? -6.984 22.812 -12.977 1 92.69 179 GLU B O 1
ATOM 3578 N N . ARG B 1 180 ? -5.559 24 -14.273 1 91.94 180 ARG B N 1
ATOM 3579 C CA . ARG B 1 180 ? -4.457 23.672 -13.375 1 91.94 180 ARG B CA 1
ATOM 3580 C C . ARG B 1 180 ? -3.816 24.922 -12.805 1 91.94 180 ARG B C 1
ATOM 3582 O O . ARG B 1 180 ? -2.676 24.891 -12.344 1 91.94 180 ARG B O 1
ATOM 3589 N N . THR B 1 181 ? -4.574 26.047 -12.891 1 91.62 181 THR B N 1
ATOM 3590 C CA . THR B 1 181 ? -4.02 27.281 -12.375 1 91.62 181 THR B CA 1
ATOM 3591 C C . THR B 1 181 ? -4.684 27.672 -11.055 1 91.62 181 THR B C 1
ATOM 3593 O O . THR B 1 181 ? -5.859 27.375 -10.836 1 91.62 181 THR B O 1
ATOM 3596 N N . VAL B 1 182 ? -3.947 28.344 -10.273 1 93.56 182 VAL B N 1
ATOM 3597 C CA . VAL B 1 182 ? -4.461 28.844 -9 1 93.56 182 VAL B CA 1
ATOM 3598 C C . VAL B 1 182 ? -5.598 29.828 -9.258 1 93.56 182 VAL B C 1
ATOM 3600 O O . VAL B 1 182 ? -6.582 29.859 -8.516 1 93.56 182 VAL B O 1
ATOM 3603 N N . GLU B 1 183 ? -5.457 30.594 -10.344 1 94 183 GLU B N 1
ATOM 3604 C CA . GLU B 1 183 ? -6.434 31.625 -10.688 1 94 183 GLU B CA 1
ATOM 3605 C C . GLU B 1 183 ? -7.816 31.016 -10.922 1 94 183 GLU B C 1
ATOM 3607 O O . GLU B 1 183 ? -8.828 31.562 -10.484 1 94 183 GLU B O 1
ATOM 3612 N N . TYR B 1 184 ? -7.863 29.922 -11.539 1 94.56 184 TYR B N 1
ATOM 3613 C CA . TYR B 1 184 ? -9.133 29.266 -11.812 1 94.56 184 TYR B CA 1
ATOM 3614 C C . TYR B 1 184 ? -9.844 28.891 -10.523 1 94.56 184 TYR B C 1
ATOM 3616 O O . TYR B 1 184 ? -11.031 29.188 -10.344 1 94.56 184 TYR B O 1
ATOM 3624 N N . TYR B 1 185 ? -9.125 28.266 -9.617 1 94.06 185 TYR B N 1
ATOM 3625 C CA . TYR B 1 185 ? -9.742 27.766 -8.391 1 94.06 185 TYR B CA 1
ATOM 3626 C C . TYR B 1 185 ? -10.102 28.922 -7.453 1 94.06 185 TYR B C 1
ATOM 3628 O O . TYR B 1 185 ? -11.102 28.859 -6.742 1 94.06 185 TYR B O 1
ATOM 3636 N N . ALA B 1 186 ? -9.305 29.922 -7.504 1 93.44 186 ALA B N 1
ATOM 3637 C CA . ALA B 1 186 ? -9.633 31.109 -6.727 1 93.44 186 ALA B CA 1
ATOM 3638 C C . ALA B 1 186 ? -10.953 31.719 -7.184 1 93.44 186 ALA B C 1
ATOM 3640 O O . ALA B 1 186 ? -11.789 32.094 -6.359 1 93.44 186 ALA B O 1
ATOM 3641 N N . ARG B 1 187 ? -11.133 31.781 -8.453 1 92.81 187 ARG B N 1
ATOM 3642 C CA . ARG B 1 187 ? -12.375 32.312 -9.016 1 92.81 187 ARG B CA 1
ATOM 3643 C C . ARG B 1 187 ? -13.562 31.438 -8.625 1 92.81 187 ARG B C 1
ATOM 3645 O O . ARG B 1 187 ? -14.602 31.953 -8.203 1 92.81 187 ARG B O 1
ATOM 3652 N N . GLU B 1 188 ? -13.406 30.188 -8.695 1 92.19 188 GLU B N 1
ATOM 3653 C CA . GLU B 1 188 ? -14.484 29.25 -8.352 1 92.19 188 GLU B CA 1
ATOM 3654 C C . GLU B 1 188 ? -14.867 29.375 -6.879 1 92.19 188 GLU B C 1
ATOM 3656 O O . GLU B 1 188 ? -16.016 29.172 -6.512 1 92.19 188 GLU B O 1
ATOM 3661 N N . LEU B 1 189 ? -13.891 29.703 -6.098 1 89.81 189 LEU B N 1
ATOM 3662 C CA . LEU B 1 189 ? -14.102 29.766 -4.656 1 89.81 189 LEU B CA 1
ATOM 3663 C C . LEU B 1 189 ? -14.422 31.188 -4.219 1 89.81 189 LEU B C 1
ATOM 3665 O O . LEU B 1 189 ? -14.602 31.453 -3.027 1 89.81 189 LEU B O 1
ATOM 3669 N N . ASN B 1 190 ? -14.461 32.094 -5.203 1 92.19 190 ASN B N 1
ATOM 3670 C CA . ASN B 1 190 ? -14.781 33.5 -4.988 1 92.19 190 ASN B CA 1
ATOM 3671 C C . ASN B 1 190 ? -13.805 34.156 -4.016 1 92.19 190 ASN B C 1
ATOM 3673 O O . ASN B 1 190 ? -14.219 34.844 -3.07 1 92.19 190 ASN B O 1
ATOM 3677 N N . VAL B 1 191 ? -12.508 33.875 -4.246 1 92.44 191 VAL B N 1
ATOM 3678 C CA . VAL B 1 191 ? -11.422 34.5 -3.486 1 92.44 191 VAL B CA 1
ATOM 3679 C C . VAL B 1 191 ? -10.305 34.906 -4.43 1 92.44 191 VAL B C 1
ATOM 3681 O O . VAL B 1 191 ? -10.32 34.562 -5.617 1 92.44 191 VAL B O 1
ATOM 3684 N N . SER B 1 192 ? -9.406 35.75 -3.955 1 92.31 192 SER B N 1
ATOM 3685 C CA . SER B 1 192 ? -8.25 36.094 -4.773 1 92.31 192 SER B CA 1
ATOM 3686 C C . SER B 1 192 ? -7.219 34.969 -4.812 1 92.31 192 SER B C 1
ATOM 3688 O O . SER B 1 192 ? -7.125 34.188 -3.879 1 92.31 192 SER B O 1
ATOM 3690 N N . PRO B 1 193 ? -6.449 34.844 -5.922 1 94 193 PRO B N 1
ATOM 3691 C CA . PRO B 1 193 ? -5.379 33.844 -5.98 1 94 193 PRO B CA 1
ATOM 3692 C C . PRO B 1 193 ? -4.387 33.969 -4.828 1 94 193 PRO B C 1
ATOM 3694 O O . PRO B 1 193 ? -3.918 32.969 -4.297 1 94 193 PRO B O 1
ATOM 3697 N N . LYS B 1 194 ? -4.125 35.25 -4.512 1 92.25 194 LYS B N 1
ATOM 3698 C CA . LYS B 1 194 ? -3.219 35.469 -3.393 1 92.25 194 LYS B CA 1
ATOM 3699 C C . LYS B 1 194 ? -3.791 34.938 -2.092 1 92.25 194 LYS B C 1
ATOM 3701 O O . LYS B 1 194 ? -3.078 34.281 -1.317 1 92.25 194 LYS B O 1
ATOM 3706 N N . TYR B 1 195 ? -5.035 35.188 -1.858 1 90 195 TYR B N 1
ATOM 3707 C CA . TYR B 1 195 ? -5.699 34.688 -0.66 1 90 195 TYR B CA 1
ATOM 3708 C C . TYR B 1 195 ? -5.746 33.156 -0.652 1 90 195 TYR B C 1
ATOM 3710 O O . TYR B 1 195 ? -5.457 32.531 0.367 1 90 195 TYR B O 1
ATOM 3718 N N . LEU B 1 196 ? -6.109 32.562 -1.734 1 91.19 196 LEU B N 1
ATOM 3719 C CA . LEU B 1 196 ? -6.164 31.125 -1.828 1 91.19 196 LEU B CA 1
ATOM 3720 C C . LEU B 1 196 ? -4.809 30.5 -1.507 1 91.19 196 LEU B C 1
ATOM 3722 O O . LEU B 1 196 ? -4.723 29.562 -0.718 1 91.19 196 LEU B O 1
ATOM 3726 N N . SER B 1 197 ? -3.799 31.031 -2.139 1 89.88 197 SER B N 1
ATOM 3727 C CA . SER B 1 197 ? -2.447 30.547 -1.906 1 89.88 197 SER B CA 1
ATOM 3728 C C . SER B 1 197 ? -2.059 30.656 -0.437 1 89.88 197 SER B C 1
ATOM 3730 O O . SER B 1 197 ? -1.493 29.734 0.14 1 89.88 197 SER B O 1
ATOM 3732 N N . LYS B 1 198 ? -2.41 31.828 0.117 1 85.06 198 LYS B N 1
ATOM 3733 C CA . LYS B 1 198 ? -2.088 32.094 1.518 1 85.06 198 LYS B CA 1
ATOM 3734 C C . LYS B 1 198 ? -2.838 31.125 2.439 1 85.06 198 LYS B C 1
ATOM 3736 O O . LYS B 1 198 ? -2.248 30.547 3.35 1 85.06 198 LYS B O 1
ATOM 3741 N N . VAL B 1 199 ? -4.105 30.969 2.191 1 80.88 199 VAL B N 1
ATOM 3742 C CA . VAL B 1 199 ? -4.961 30.156 3.049 1 80.88 199 VAL B CA 1
ATOM 3743 C C . VAL B 1 199 ? -4.535 28.703 2.957 1 80.88 199 VAL B C 1
ATOM 3745 O O . VAL B 1 199 ? -4.488 28 3.971 1 80.88 199 VAL B O 1
ATOM 3748 N N . VAL B 1 200 ? -4.285 28.234 1.742 1 81.62 200 VAL B N 1
ATOM 3749 C CA . VAL B 1 200 ? -3.859 26.844 1.552 1 81.62 200 VAL B CA 1
ATOM 3750 C C . VAL B 1 200 ? -2.531 26.609 2.266 1 81.62 200 VAL B C 1
ATOM 3752 O O . VAL B 1 200 ? -2.383 25.641 3.01 1 81.62 200 VAL B O 1
ATOM 3755 N N . LYS B 1 201 ? -1.624 27.547 2.061 1 76.19 201 LYS B N 1
ATOM 3756 C CA . LYS B 1 201 ? -0.314 27.406 2.691 1 76.19 201 LYS B CA 1
ATOM 3757 C C . LYS B 1 201 ? -0.432 27.438 4.215 1 76.19 201 LYS B C 1
ATOM 3759 O O . LYS B 1 201 ? 0.207 26.641 4.902 1 76.19 201 LYS B O 1
ATOM 3764 N N . ARG B 1 202 ? -1.192 28.344 4.688 1 68.19 202 ARG B N 1
ATOM 3765 C CA . ARG B 1 202 ? -1.368 28.5 6.125 1 68.19 202 ARG B CA 1
ATOM 3766 C C . ARG B 1 202 ? -2.062 27.297 6.734 1 68.19 202 ARG B C 1
ATOM 3768 O O . ARG B 1 202 ? -1.73 26.875 7.844 1 68.19 202 ARG B O 1
ATOM 3775 N N . THR B 1 203 ? -3.059 26.781 5.973 1 66.25 203 THR B N 1
ATOM 3776 C CA . THR B 1 203 ? -3.918 25.719 6.492 1 66.25 203 THR B CA 1
ATOM 3777 C C . THR B 1 203 ? -3.27 24.344 6.297 1 66.25 203 THR B C 1
ATOM 3779 O O . THR B 1 203 ? -3.486 23.438 7.098 1 66.25 203 THR B O 1
ATOM 3782 N N . THR B 1 204 ? -2.482 24.25 5.227 1 67.38 204 THR B N 1
ATOM 3783 C CA . THR B 1 204 ? -2.033 22.906 4.871 1 67.38 204 THR B CA 1
ATOM 3784 C C . THR B 1 204 ? -0.511 22.812 4.914 1 67.38 204 THR B C 1
ATOM 3786 O O . THR B 1 204 ? 0.051 21.719 4.902 1 67.38 204 THR B O 1
ATOM 3789 N N . GLY B 1 205 ? 0.214 23.953 4.918 1 64.5 205 GLY B N 1
ATOM 3790 C CA . GLY B 1 205 ? 1.668 24 4.906 1 64.5 205 GLY B CA 1
ATOM 3791 C C . GLY B 1 205 ? 2.258 23.828 3.52 1 64.5 205 GLY B C 1
ATOM 3792 O O . GLY B 1 205 ? 3.479 23.875 3.348 1 64.5 205 GLY B O 1
ATOM 3793 N N . THR B 1 206 ? 1.462 23.594 2.623 1 71.5 206 THR B N 1
ATOM 3794 C CA . THR B 1 206 ? 1.967 23.391 1.27 1 71.5 206 THR B CA 1
ATOM 3795 C C . THR B 1 206 ? 1.287 24.328 0.29 1 71.5 206 THR B C 1
ATOM 3797 O O . THR B 1 206 ? 0.318 25.016 0.643 1 71.5 206 THR B O 1
ATOM 3800 N N . ASN B 1 207 ? 1.882 24.391 -0.802 1 80.06 207 ASN B N 1
ATOM 3801 C CA . ASN B 1 207 ? 1.354 25.328 -1.78 1 80.06 207 ASN B CA 1
ATOM 3802 C C . ASN B 1 207 ? 0.184 24.734 -2.559 1 80.06 207 ASN B C 1
ATOM 3804 O O . ASN B 1 207 ? 0.054 23.516 -2.656 1 80.06 207 ASN B O 1
ATOM 3808 N N . VAL B 1 208 ? -0.694 25.625 -2.965 1 85.81 208 VAL B N 1
ATOM 3809 C CA . VAL B 1 208 ? -1.91 25.266 -3.689 1 85.81 208 VAL B CA 1
ATOM 3810 C C . VAL B 1 208 ? -1.553 24.453 -4.934 1 85.81 208 VAL B C 1
ATOM 3812 O O . VAL B 1 208 ? -2.277 23.531 -5.312 1 85.81 208 VAL B O 1
ATOM 3815 N N . PHE B 1 209 ? -0.412 24.594 -5.457 1 84.81 209 PHE B N 1
ATOM 3816 C CA . PHE B 1 209 ? 0.013 23.875 -6.652 1 84.81 209 PHE B CA 1
ATOM 3817 C C . PHE B 1 209 ? 0.211 22.391 -6.352 1 84.81 209 PHE B C 1
ATOM 3819 O O . PHE B 1 209 ? -0.127 21.531 -7.176 1 84.81 209 PHE B O 1
ATOM 3826 N N . SER B 1 210 ? 0.73 22.219 -5.25 1 79.12 210 SER B N 1
ATOM 3827 C CA . SER B 1 210 ? 0.962 20.828 -4.859 1 79.12 210 SER B CA 1
ATOM 3828 C C . SER B 1 210 ? -0.344 20.047 -4.809 1 79.12 210 SER B C 1
ATOM 3830 O O . SER B 1 210 ? -0.389 18.891 -5.215 1 79.12 210 SER B O 1
ATOM 3832 N N . PHE B 1 211 ? -1.352 20.703 -4.309 1 78.62 211 PHE B N 1
ATOM 3833 C CA . PHE B 1 211 ? -2.662 20.062 -4.27 1 78.62 211 PHE B CA 1
ATOM 3834 C C . PHE B 1 211 ? -3.184 19.812 -5.68 1 78.62 211 PHE B C 1
ATOM 3836 O O . PHE B 1 211 ? -3.682 18.719 -5.977 1 78.62 211 PHE B O 1
ATOM 3843 N N . ILE B 1 212 ? -3.031 20.781 -6.461 1 85.94 212 ILE B N 1
ATOM 3844 C CA . ILE B 1 212 ? -3.492 20.641 -7.84 1 85.94 212 ILE B CA 1
ATOM 3845 C C . ILE B 1 212 ? -2.748 19.484 -8.523 1 85.94 212 ILE B C 1
ATOM 3847 O O . ILE B 1 212 ? -3.367 18.625 -9.156 1 85.94 212 ILE B O 1
ATOM 3851 N N . ASP B 1 213 ? -1.495 19.375 -8.242 1 80.94 213 ASP B N 1
ATOM 3852 C CA . ASP B 1 213 ? -0.668 18.328 -8.844 1 80.94 213 ASP B CA 1
ATOM 3853 C C . ASP B 1 213 ? -1.062 16.953 -8.336 1 80.94 213 ASP B C 1
ATOM 3855 O O . ASP B 1 213 ? -1.116 15.992 -9.109 1 80.94 213 ASP B O 1
ATOM 3859 N N . ARG B 1 214 ? -1.264 16.953 -7.141 1 75.44 214 ARG B N 1
ATOM 3860 C CA . ARG B 1 214 ? -1.577 15.672 -6.5 1 75.44 214 ARG B CA 1
ATOM 3861 C C . ARG B 1 214 ? -2.822 15.047 -7.117 1 75.44 214 ARG B C 1
ATOM 3863 O O . ARG B 1 214 ? -2.916 13.82 -7.219 1 75.44 214 ARG B O 1
ATOM 3870 N N . TYR B 1 215 ? -3.697 15.898 -7.438 1 77.06 215 TYR B N 1
ATOM 3871 C CA . TYR B 1 215 ? -4.922 15.383 -8.039 1 77.06 215 TYR B CA 1
ATOM 3872 C C . TYR B 1 215 ? -4.762 15.219 -9.547 1 77.06 215 TYR B C 1
ATOM 3874 O O . TYR B 1 215 ? -5.41 14.359 -10.156 1 77.06 215 TYR B O 1
ATOM 3882 N N . THR B 1 216 ? -3.801 15.945 -10.148 1 84.19 216 THR B N 1
ATOM 3883 C CA . THR B 1 216 ? -3.643 15.945 -11.602 1 84.19 216 THR B CA 1
ATOM 3884 C C . THR B 1 216 ? -2.787 14.766 -12.055 1 84.19 216 THR B C 1
ATOM 3886 O O . THR B 1 216 ? -3.066 14.148 -13.078 1 84.19 216 THR B O 1
ATOM 3889 N N . VAL B 1 217 ? -1.787 14.445 -11.328 1 80.06 217 VAL B N 1
ATOM 3890 C CA . VAL B 1 217 ? -0.769 13.492 -11.758 1 80.06 217 VAL B CA 1
ATOM 3891 C C . VAL B 1 217 ? -1.4 12.117 -11.945 1 80.06 217 VAL B C 1
ATOM 3893 O O . VAL B 1 217 ? -1.157 11.445 -12.953 1 80.06 217 VAL B O 1
ATOM 3896 N N . PRO B 1 218 ? -2.16 11.742 -11.008 1 72.12 218 PRO B N 1
ATOM 3897 C CA . PRO B 1 218 ? -2.82 10.461 -11.266 1 72.12 218 PRO B CA 1
ATOM 3898 C C . PRO B 1 218 ? -3.641 10.469 -12.555 1 72.12 218 PRO B C 1
ATOM 3900 O O . PRO B 1 218 ? -3.662 9.469 -13.281 1 72.12 218 PRO B O 1
ATOM 3903 N N . ILE B 1 219 ? -4.195 11.578 -12.844 1 77.12 219 ILE B N 1
ATOM 3904 C CA . ILE B 1 219 ? -4.961 11.727 -14.078 1 77.12 219 ILE B CA 1
ATOM 3905 C C . ILE B 1 219 ? -4.023 11.648 -15.281 1 77.12 219 ILE B C 1
ATOM 3907 O O . ILE B 1 219 ? -4.316 10.953 -16.266 1 77.12 219 ILE B O 1
ATOM 3911 N N . LEU B 1 220 ? -2.936 12.312 -15.148 1 82.88 220 LEU B N 1
ATOM 3912 C CA . LEU B 1 220 ? -1.898 12.305 -16.172 1 82.88 220 LEU B CA 1
ATOM 3913 C C . LEU B 1 220 ? -1.412 10.891 -16.453 1 82.88 220 LEU B C 1
ATOM 3915 O O . LEU B 1 220 ? -1.325 10.469 -17.609 1 82.88 220 LEU B O 1
ATOM 3919 N N . LYS B 1 221 ? -1.078 10.258 -15.422 1 76.88 221 LYS B N 1
ATOM 3920 C CA . LYS B 1 221 ? -0.584 8.891 -15.555 1 76.88 221 LYS B CA 1
ATOM 3921 C C . LYS B 1 221 ? -1.632 7.992 -16.203 1 76.88 221 LYS B C 1
ATOM 3923 O O . LYS B 1 221 ? -1.3 7.145 -17.031 1 76.88 221 LYS B O 1
ATOM 3928 N N . ASP B 1 222 ? -2.744 8.336 -15.844 1 70.81 222 ASP B N 1
ATOM 3929 C CA . ASP B 1 222 ? -3.844 7.57 -16.438 1 70.81 222 ASP B CA 1
ATOM 3930 C C . ASP B 1 222 ? -3.896 7.758 -17.953 1 70.81 222 ASP B C 1
ATOM 3932 O O . ASP B 1 222 ? -4.062 6.789 -18.688 1 70.81 222 ASP B O 1
ATOM 3936 N N . TYR B 1 223 ? -3.701 8.953 -18.328 1 79.5 223 TYR B N 1
ATOM 3937 C CA . TYR B 1 223 ? -3.684 9.266 -19.766 1 79.5 223 TYR B CA 1
ATOM 3938 C C . TYR B 1 223 ? -2.49 8.617 -20.453 1 79.5 223 TYR B C 1
ATOM 3940 O O . TYR B 1 223 ? -2.631 8.031 -21.531 1 79.5 223 TYR B O 1
ATOM 3948 N N . LEU B 1 224 ? -1.395 8.641 -19.844 1 78.88 224 LEU B N 1
ATOM 3949 C CA . LEU B 1 224 ? -0.166 8.125 -20.438 1 78.88 224 LEU B CA 1
ATOM 3950 C C . LEU B 1 224 ? -0.194 6.602 -20.516 1 78.88 224 LEU B C 1
ATOM 3952 O O . LEU B 1 224 ? 0.421 6.008 -21.391 1 78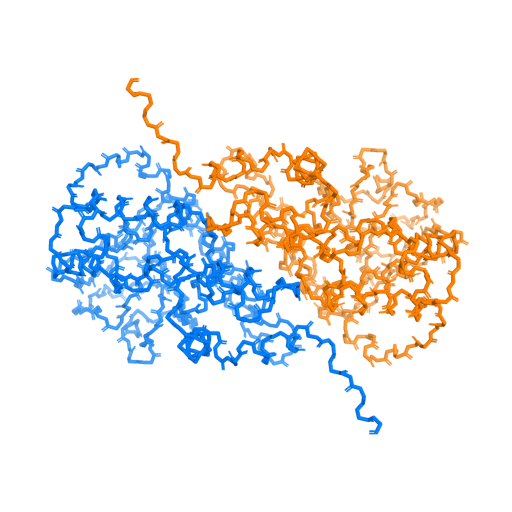.88 224 LEU B O 1
ATOM 3956 N N . ASN B 1 225 ? -0.78 6.164 -19.609 1 67.25 225 ASN B N 1
ATOM 3957 C CA . ASN B 1 225 ? -0.907 4.711 -19.578 1 67.25 225 ASN B CA 1
ATOM 3958 C C . ASN B 1 225 ? -1.825 4.207 -20.688 1 67.25 225 ASN B C 1
ATOM 3960 O O . ASN B 1 225 ? -1.818 3.02 -21.016 1 67.25 225 ASN B O 1
ATOM 3964 N N . ASP B 1 226 ? -2.523 5.219 -21.219 1 66.69 226 ASP B N 1
ATOM 3965 C CA . ASP B 1 226 ? -3.418 4.902 -22.328 1 66.69 226 ASP B CA 1
ATOM 3966 C C . ASP B 1 226 ? -2.688 4.98 -23.672 1 66.69 226 ASP B C 1
ATOM 3968 O O . ASP B 1 226 ? -2.545 6.062 -24.234 1 66.69 226 ASP B O 1
ATOM 3972 N N . SER B 1 227 ? -2.246 3.838 -24.156 1 63.59 227 SER B N 1
ATOM 3973 C CA . SER B 1 227 ? -1.396 3.799 -25.344 1 63.59 227 SER B CA 1
ATOM 3974 C C . SER B 1 227 ? -2.184 4.168 -26.594 1 63.59 227 SER B C 1
ATOM 3976 O O . SER B 1 227 ? -1.597 4.418 -27.641 1 63.59 227 SER B O 1
ATOM 3978 N N . ARG B 1 228 ? -3.375 4.254 -26.625 1 66.94 228 ARG B N 1
ATOM 3979 C CA . ARG B 1 228 ? -4.195 4.613 -27.781 1 66.94 228 ARG B CA 1
ATOM 3980 C C . ARG B 1 228 ? -4.156 6.117 -28.031 1 66.94 228 ARG B C 1
ATOM 3982 O O . ARG B 1 228 ? -4.496 6.574 -29.125 1 66.94 228 ARG B O 1
ATOM 3989 N N . LEU B 1 229 ? -4.016 6.746 -27.016 1 80.75 229 LEU B N 1
ATOM 3990 C CA . LEU B 1 229 ? -3.92 8.195 -27.156 1 80.75 229 LEU B CA 1
ATOM 3991 C C . LEU B 1 229 ? -2.498 8.609 -27.516 1 80.75 229 LEU B C 1
ATOM 3993 O O . LEU B 1 229 ? -1.536 8.172 -26.875 1 80.75 229 LEU B O 1
ATOM 3997 N N . SER B 1 230 ? -2.502 9.227 -28.594 1 85.56 230 SER B N 1
ATOM 3998 C CA . SER B 1 230 ? -1.205 9.844 -28.875 1 85.56 230 SER B CA 1
ATOM 3999 C C . SER B 1 230 ? -0.869 10.914 -27.844 1 85.56 230 SER B C 1
ATOM 4001 O O . SER B 1 230 ? -1.75 11.383 -27.125 1 85.56 230 SER B O 1
ATOM 4003 N N . LEU B 1 231 ? 0.278 11.188 -27.828 1 89.69 231 LEU B N 1
ATOM 4004 C CA . LEU B 1 231 ? 0.699 12.242 -26.906 1 89.69 231 LEU B CA 1
ATOM 4005 C C . LEU B 1 231 ? 0.003 13.555 -27.25 1 89.69 231 LEU B C 1
ATOM 4007 O O . LEU B 1 231 ? -0.324 14.336 -26.344 1 89.69 231 LEU B O 1
ATOM 4011 N N . THR B 1 232 ? -0.208 13.688 -28.562 1 89.38 232 THR B N 1
ATOM 4012 C CA . THR B 1 232 ? -0.896 14.898 -29 1 89.38 232 THR B CA 1
ATOM 4013 C C . THR B 1 232 ? -2.344 14.898 -28.516 1 89.38 232 THR B C 1
ATOM 4015 O O . THR B 1 232 ? -2.854 15.93 -28.062 1 89.38 232 THR B O 1
ATOM 4018 N N . GLN B 1 233 ? -2.998 13.82 -28.516 1 88.62 233 GLN B N 1
ATOM 4019 C CA . GLN B 1 233 ? -4.375 13.688 -28.047 1 88.62 233 GLN B CA 1
ATOM 4020 C C . GLN B 1 233 ? -4.473 13.922 -26.547 1 88.62 233 GLN B C 1
ATOM 4022 O O . GLN B 1 233 ? -5.426 14.547 -26.062 1 88.62 233 GLN B O 1
ATOM 4027 N N . ILE B 1 234 ? -3.521 13.383 -25.859 1 91.06 234 ILE B N 1
ATOM 4028 C CA . ILE B 1 234 ? -3.488 13.578 -24.406 1 91.06 234 ILE B CA 1
ATOM 4029 C C . ILE B 1 234 ? -3.309 15.062 -24.094 1 91.06 234 ILE B C 1
ATOM 4031 O O . ILE B 1 234 ? -4.012 15.609 -23.25 1 91.06 234 ILE B O 1
ATOM 4035 N N . ALA B 1 235 ? -2.436 15.602 -24.812 1 92.31 235 ALA B N 1
ATOM 4036 C CA . ALA B 1 235 ? -2.182 17.031 -24.625 1 92.31 235 ALA B CA 1
ATOM 4037 C C . ALA B 1 235 ? -3.449 17.844 -24.844 1 92.31 235 ALA B C 1
ATOM 4039 O O . ALA B 1 235 ? -3.76 18.75 -24.047 1 92.31 235 ALA B O 1
ATOM 4040 N N . ASP B 1 236 ? -4.195 17.5 -25.812 1 88.81 236 ASP B N 1
ATOM 4041 C CA . ASP B 1 236 ? -5.43 18.203 -26.141 1 88.81 236 ASP B CA 1
ATOM 4042 C C . ASP B 1 236 ? -6.508 17.938 -25.094 1 88.81 236 ASP B C 1
ATOM 4044 O O . ASP B 1 236 ? -7.188 18.875 -24.656 1 88.81 236 ASP B O 1
ATOM 4048 N N . ALA B 1 237 ? -6.652 16.734 -24.719 1 88.56 237 ALA B N 1
ATOM 4049 C CA . ALA B 1 237 ? -7.672 16.328 -23.75 1 88.56 237 ALA B CA 1
ATOM 4050 C C . ALA B 1 237 ? -7.461 17.031 -22.406 1 88.56 237 ALA B C 1
ATOM 4052 O O . ALA B 1 237 ? -8.422 17.344 -21.719 1 88.56 237 ALA B O 1
ATOM 4053 N N . MET B 1 238 ? -6.227 17.219 -22.125 1 91.81 238 MET B N 1
ATOM 4054 C CA . MET B 1 238 ? -5.902 17.859 -20.859 1 91.81 238 MET B CA 1
ATOM 4055 C C . MET B 1 238 ? -5.75 19.359 -21.016 1 91.81 238 MET B C 1
ATOM 4057 O O . MET B 1 238 ? -5.359 20.062 -20.078 1 91.81 238 MET B O 1
ATOM 4061 N N . ASN B 1 239 ? -5.992 19.828 -22.156 1 92.56 239 ASN B N 1
ATOM 4062 C CA . ASN B 1 239 ? -6.059 21.25 -22.469 1 92.56 239 ASN B CA 1
ATOM 4063 C C . ASN B 1 239 ? -4.688 21.922 -22.359 1 92.56 239 ASN B C 1
ATOM 4065 O O . ASN B 1 239 ? -4.559 23.016 -21.812 1 92.56 239 ASN B O 1
ATOM 4069 N N . PHE B 1 240 ? -3.764 21.172 -22.875 1 92.5 240 PHE B N 1
ATOM 4070 C CA . PHE B 1 240 ? -2.465 21.812 -23.031 1 92.5 240 PHE B CA 1
ATOM 4071 C C . PHE B 1 240 ? -2.406 22.594 -24.344 1 92.5 240 PHE B C 1
ATOM 4073 O O . PHE B 1 240 ? -2.965 22.156 -25.344 1 92.5 240 PHE B O 1
ATOM 4080 N N . SER B 1 241 ? -1.632 23.719 -24.328 1 88.69 241 SER B N 1
ATOM 4081 C CA . SER B 1 241 ? -1.568 24.609 -25.484 1 88.69 241 SER B CA 1
ATOM 4082 C C . SER B 1 241 ? -0.738 23.984 -26.609 1 88.69 241 SER B C 1
ATOM 4084 O O . SER B 1 241 ? -0.885 24.359 -27.766 1 88.69 241 SER B O 1
ATOM 4086 N N . SER B 1 242 ? 0.197 23.062 -26.219 1 89.69 242 SER B N 1
ATOM 4087 C CA . SER B 1 242 ? 1.053 22.422 -27.203 1 89.69 242 SER B CA 1
ATOM 4088 C C . SER B 1 242 ? 1.634 21.109 -26.656 1 89.69 242 SER B C 1
ATOM 4090 O O . SER B 1 242 ? 1.634 20.891 -25.453 1 89.69 242 SER B O 1
ATOM 4092 N N . LEU B 1 243 ? 2.133 20.297 -27.547 1 89.5 243 LEU B N 1
ATOM 4093 C CA . LEU B 1 243 ? 2.787 19.047 -27.156 1 89.5 243 LEU B CA 1
ATOM 4094 C C . LEU B 1 243 ? 4.055 19.328 -26.359 1 89.5 243 LEU B C 1
ATOM 4096 O O . LEU B 1 243 ? 4.395 18.578 -25.438 1 89.5 243 LEU B O 1
ATOM 4100 N N . SER B 1 244 ? 4.699 20.391 -26.797 1 89.94 244 SER B N 1
ATOM 4101 C CA . SER B 1 244 ? 5.914 20.781 -26.078 1 89.94 244 SER B CA 1
ATOM 4102 C C . SER B 1 244 ? 5.625 21.094 -24.625 1 89.94 244 SER B C 1
ATOM 4104 O O . SER B 1 244 ? 6.363 20.672 -23.734 1 89.94 244 SER B O 1
ATOM 4106 N N . TYR B 1 245 ? 4.562 21.859 -24.453 1 90.19 245 TYR B N 1
ATOM 4107 C CA . TYR B 1 245 ? 4.195 22.219 -23.094 1 90.19 245 TYR B CA 1
ATOM 4108 C C . TYR B 1 245 ? 3.748 21 -22.297 1 90.19 245 TYR B C 1
ATOM 4110 O O . TYR B 1 245 ? 4.055 20.875 -21.109 1 90.19 245 TYR B O 1
ATOM 4118 N N . PHE B 1 246 ? 3.027 20.156 -22.922 1 93.62 246 PHE B N 1
ATOM 4119 C CA . PHE B 1 246 ? 2.605 18.906 -22.297 1 93.62 246 PHE B CA 1
ATOM 4120 C C . PHE B 1 246 ? 3.812 18.078 -21.891 1 93.62 246 PHE B C 1
ATOM 4122 O O . PHE B 1 246 ? 3.875 17.578 -20.766 1 93.62 246 PHE B O 1
ATOM 4129 N N . SER B 1 247 ? 4.727 17.906 -22.781 1 90.5 247 SER B N 1
ATOM 4130 C CA . SER B 1 247 ? 5.918 17.109 -22.516 1 90.5 247 SER B CA 1
ATOM 4131 C C . SER B 1 247 ? 6.707 17.688 -21.344 1 90.5 247 SER B C 1
ATOM 4133 O O . SER B 1 247 ? 7.219 16.938 -20.516 1 90.5 247 SER B O 1
ATOM 4135 N N . ARG B 1 248 ? 6.824 18.969 -21.297 1 89.06 248 ARG B N 1
ATOM 4136 C CA . ARG B 1 248 ? 7.523 19.625 -20.203 1 89.06 248 ARG B CA 1
ATOM 4137 C C . ARG B 1 248 ? 6.809 19.375 -18.875 1 89.06 248 ARG B C 1
ATOM 4139 O O . ARG B 1 248 ? 7.457 19.141 -17.844 1 89.06 248 ARG B O 1
ATOM 4146 N N . TYR B 1 249 ? 5.527 19.453 -18.922 1 89.31 249 TYR B N 1
ATOM 4147 C CA . TYR B 1 249 ? 4.727 19.203 -17.734 1 89.31 249 TYR B CA 1
ATOM 4148 C C . TYR B 1 249 ? 4.922 17.781 -17.219 1 89.31 249 TYR B C 1
ATOM 4150 O O . TYR B 1 249 ? 5.113 17.578 -16.016 1 89.31 249 TYR B O 1
ATOM 4158 N N . CYS B 1 250 ? 4.891 16.891 -18.125 1 88.5 250 CYS B N 1
ATOM 4159 C CA . CYS B 1 250 ? 5.086 15.492 -17.766 1 88.5 250 CYS B CA 1
ATOM 4160 C C . CYS B 1 250 ? 6.469 15.266 -17.172 1 88.5 250 CYS B C 1
ATOM 4162 O O . CYS B 1 250 ? 6.598 14.617 -16.125 1 88.5 250 CYS B O 1
ATOM 4164 N N . THR B 1 251 ? 7.387 15.797 -17.812 1 84.81 251 THR B N 1
ATOM 4165 C CA . THR B 1 251 ? 8.758 15.625 -17.344 1 84.81 251 THR B CA 1
ATOM 4166 C C . THR B 1 251 ? 8.93 16.219 -15.945 1 84.81 251 THR B C 1
ATOM 4168 O O . THR B 1 251 ? 9.594 15.633 -15.094 1 84.81 251 THR B O 1
ATOM 4171 N N . LYS B 1 252 ? 8.359 17.266 -15.766 1 80.38 252 LYS B N 1
ATOM 4172 C CA . LYS B 1 252 ? 8.453 17.953 -14.477 1 80.38 252 LYS B CA 1
ATOM 4173 C C . LYS B 1 252 ? 7.836 17.109 -13.367 1 80.38 252 LYS B C 1
ATOM 4175 O O . LYS B 1 252 ? 8.383 17.016 -12.266 1 80.38 252 LYS B O 1
ATOM 4180 N N . HIS B 1 253 ? 6.77 16.469 -13.656 1 80.31 253 HIS B N 1
ATOM 4181 C CA . HIS B 1 253 ? 5.992 15.844 -12.586 1 80.31 253 HIS B CA 1
ATOM 4182 C C . HIS B 1 253 ? 6.297 14.352 -12.484 1 80.31 253 HIS B C 1
ATOM 4184 O O . HIS B 1 253 ? 6.195 13.766 -11.398 1 80.31 253 HIS B O 1
ATOM 4190 N N . LEU B 1 254 ? 6.727 13.812 -13.602 1 77 254 LEU B N 1
ATOM 4191 C CA . LEU B 1 254 ? 7 12.383 -13.602 1 77 254 LEU B CA 1
ATOM 4192 C C . LEU B 1 254 ? 8.5 12.109 -13.57 1 77 254 LEU B C 1
ATOM 4194 O O . LEU B 1 254 ? 8.93 10.992 -13.281 1 77 254 LEU B O 1
ATOM 4198 N N . GLY B 1 255 ? 9.266 13.117 -13.859 1 73.5 255 GLY B N 1
ATOM 4199 C CA . GLY B 1 255 ? 10.711 12.984 -13.898 1 73.5 255 GLY B CA 1
ATOM 4200 C C . GLY B 1 255 ? 11.227 12.484 -15.234 1 73.5 255 GLY B C 1
ATOM 4201 O O . GLY B 1 255 ? 12.438 12.516 -15.492 1 73.5 255 GLY B O 1
ATOM 4202 N N . ILE B 1 256 ? 10.383 11.922 -16.047 1 75.38 256 ILE B N 1
ATOM 4203 C CA . ILE B 1 256 ? 10.727 11.43 -17.375 1 75.38 256 ILE B CA 1
ATOM 4204 C C . ILE B 1 256 ? 9.711 11.953 -18.391 1 75.38 256 ILE B C 1
ATOM 4206 O O . ILE B 1 256 ? 8.602 12.344 -18.031 1 75.38 256 ILE B O 1
ATOM 4210 N N . SER B 1 257 ? 10.195 12.008 -19.656 1 83.62 257 SER B N 1
ATOM 4211 C CA . SER B 1 257 ? 9.305 12.492 -20.703 1 83.62 257 SER B CA 1
ATOM 4212 C C . SER B 1 257 ? 8.117 11.547 -20.906 1 83.62 257 SER B C 1
ATOM 4214 O O . SER B 1 257 ? 8.172 10.383 -20.516 1 83.62 257 SER B O 1
ATOM 4216 N N . PRO B 1 258 ? 7.066 12.195 -21.469 1 86.56 258 PRO B N 1
ATOM 4217 C CA . PRO B 1 258 ? 5.918 11.328 -21.719 1 86.56 258 PRO B CA 1
ATOM 4218 C C . PRO B 1 258 ? 6.27 10.117 -22.578 1 86.56 258 PRO B C 1
ATOM 4220 O O . PRO B 1 258 ? 5.766 9.016 -22.344 1 86.56 258 PRO B O 1
ATOM 4223 N N . SER B 1 259 ? 7.113 10.297 -23.5 1 82.56 259 SER B N 1
ATOM 4224 C CA . SER B 1 259 ? 7.531 9.195 -24.359 1 82.56 259 SER B CA 1
ATOM 4225 C C . SER B 1 259 ? 8.312 8.148 -23.562 1 82.56 259 SER B C 1
ATOM 4227 O O . SER B 1 259 ? 8.109 6.949 -23.734 1 82.56 259 SER B O 1
ATOM 4229 N N . GLU B 1 260 ? 9.234 8.625 -22.75 1 75.94 260 GLU B N 1
ATOM 4230 C CA . GLU B 1 260 ? 10.016 7.73 -21.906 1 75.94 260 GLU B CA 1
ATOM 4231 C C . GLU B 1 260 ? 9.117 6.98 -20.922 1 75.94 260 GLU B C 1
ATOM 4233 O O . GLU B 1 260 ? 9.32 5.793 -20.672 1 75.94 260 GLU B O 1
ATOM 4238 N N . TYR B 1 261 ? 8.242 7.793 -20.406 1 77.19 261 TYR B N 1
ATOM 4239 C CA . TYR B 1 261 ? 7.312 7.172 -19.469 1 77.19 261 TYR B CA 1
ATOM 4240 C C . TYR B 1 261 ? 6.555 6.027 -20.141 1 77.19 261 TYR B C 1
ATOM 4242 O O . TYR B 1 261 ? 6.449 4.938 -19.578 1 77.19 261 TYR B O 1
ATOM 4250 N N . ARG B 1 262 ? 6.203 6.332 -21.297 1 75.31 262 ARG B N 1
ATOM 4251 C CA . ARG B 1 262 ? 5.477 5.312 -22.047 1 75.31 262 ARG B CA 1
ATOM 4252 C C . ARG B 1 262 ? 6.375 4.129 -22.375 1 75.31 262 ARG B C 1
ATOM 4254 O O . ARG B 1 262 ? 5.945 2.975 -22.312 1 75.31 262 ARG B O 1
ATOM 4261 N N . ALA B 1 263 ? 7.574 4.492 -22.734 1 68.12 263 ALA B N 1
ATOM 4262 C CA . ALA B 1 263 ? 8.547 3.447 -23.031 1 68.12 263 ALA B CA 1
ATOM 4263 C C . ALA B 1 263 ? 8.805 2.566 -21.812 1 68.12 263 ALA B C 1
ATOM 4265 O O . ALA B 1 263 ? 9.016 1.357 -21.953 1 68.12 263 ALA B O 1
ATOM 4266 N N . SER B 1 264 ? 8.891 3.318 -20.75 1 59.5 264 SER B N 1
ATOM 4267 C CA . SER B 1 264 ? 9.188 2.602 -19.516 1 59.5 264 SER B CA 1
ATOM 4268 C C . SER B 1 264 ? 8.062 1.636 -19.156 1 59.5 264 SER B C 1
ATOM 4270 O O . SER B 1 264 ? 8.273 0.691 -18.391 1 59.5 264 SER B O 1
ATOM 4272 N N . LEU B 1 265 ? 7.148 2.254 -19.766 1 54.03 265 LEU B N 1
ATOM 4273 C CA . LEU B 1 265 ? 5.996 1.394 -19.531 1 54.03 265 LEU B CA 1
ATOM 4274 C C . LEU B 1 265 ? 6.043 0.167 -20.438 1 54.03 265 LEU B C 1
ATOM 4276 O O . LEU B 1 265 ? 5.391 -0.843 -20.156 1 54.03 265 LEU B O 1
ATOM 4280 N N . GLN B 1 266 ? 7.035 0.579 -21.672 1 50.94 266 GLN B N 1
ATOM 4281 C CA . GLN B 1 266 ? 7.195 -0.474 -22.672 1 50.94 266 GLN B CA 1
ATOM 4282 C C . GLN B 1 266 ? 8.258 -1.482 -22.234 1 50.94 266 GLN B C 1
ATOM 4284 O O . GLN B 1 266 ? 9.203 -1.13 -21.531 1 50.94 266 GLN B O 1
ATOM 4289 N N . PRO B 1 267 ? 8.242 -2.59 -22.266 1 39.78 267 PRO B N 1
ATOM 4290 C CA . PRO B 1 267 ? 9.352 -3.502 -21.969 1 39.78 267 PRO B CA 1
ATOM 4291 C C . PRO B 1 267 ? 10.594 -3.205 -22.797 1 39.78 267 PRO B C 1
ATOM 4293 O O . PRO B 1 267 ? 10.492 -2.713 -23.922 1 39.78 267 PRO B O 1
ATOM 4296 N N . GLN B 1 268 ? 11.914 -2.65 -22.328 1 36.78 268 GLN B N 1
ATOM 4297 C CA . GLN B 1 268 ? 13.188 -2.453 -23.016 1 36.78 268 GLN B CA 1
ATOM 4298 C C . GLN B 1 268 ? 13.383 -3.471 -24.125 1 36.78 268 GLN B C 1
ATOM 4300 O O . GLN B 1 268 ? 13.375 -4.68 -23.891 1 36.78 268 GLN B O 1
ATOM 4305 N N . GLY B 1 269 ? 13.078 -3.225 -25.312 1 32.94 269 GLY B N 1
ATOM 4306 C CA . GLY B 1 269 ? 13.469 -4.039 -26.453 1 32.94 269 GLY B CA 1
ATOM 4307 C C . GLY B 1 269 ? 14.969 -4.219 -26.562 1 32.94 269 GLY B C 1
ATOM 4308 O O . GLY B 1 269 ? 15.742 -3.367 -26.125 1 32.94 269 GLY B O 1
ATOM 4309 N N . ARG B 1 270 ? 15.586 -5.508 -26.859 1 33.69 270 ARG B N 1
ATOM 4310 C CA . ARG B 1 270 ? 16.922 -5.902 -27.297 1 33.69 270 ARG B CA 1
ATOM 4311 C C . ARG B 1 270 ? 17.375 -5.039 -28.469 1 33.69 270 ARG B C 1
ATOM 4313 O O . ARG B 1 270 ? 16.609 -4.789 -29.406 1 33.69 270 ARG B O 1
ATOM 4320 N N . GLN B 1 271 ? 18.344 -4.066 -28.328 1 26.39 271 GLN B N 1
ATOM 4321 C CA . GLN B 1 271 ? 19.266 -3.793 -29.422 1 26.39 271 GLN B CA 1
ATOM 4322 C C . GLN B 1 271 ? 19.594 -5.066 -30.203 1 26.39 271 GLN B C 1
ATOM 4324 O O . GLN B 1 271 ? 20.109 -6.027 -29.625 1 26.39 271 GLN B O 1
ATOM 4329 N N . SER B 1 272 ? 18.891 -5.398 -31.281 1 23.64 272 SER B N 1
ATOM 4330 C CA . SER B 1 272 ? 19.703 -5.93 -32.375 1 23.64 272 SER B CA 1
ATOM 4331 C C . SER B 1 272 ? 20.734 -4.898 -32.844 1 23.64 272 SER B C 1
ATOM 4333 O O . SER B 1 272 ? 20.438 -3.705 -32.906 1 23.64 272 SER B O 1
#

Sequence (544 aa):
MVYSTDFQSINHARLHGSCAHLLCLESEGSFVFNDKCFHFCAGDILILTLPDRLKNLGASPNMKVEYFAAPYNFLNNQLPSNSFAIGGGISLYADPVVHATTHEAQLFLADIRLLSDRMKEAGSHLFFQEMIGSICRLMMYDLFSIHARRNQAQHSTDRRSHVVKELISLLAAGRCRTERTVEYYARELNVSPKYLSKVVKRTTGTNVFSFIDRYTVPILKDYLNDSRLSLTQIADAMNFSSLSYFSRYCTKHLGISPSEYRASLQPQGRQSMVYSTDFQSINHARLHGSCAHLLCLESEGSFVFNDKCFHFCAGDILILTLPDRLKNLGASPNMKVEYFAAPYNFLNNQLPSNSFAIGGGISLYADPVVHATTHEAQLFLADIRLLSDRMKEAGSHLFFQEMIGSICRLMMYDLFSIHARRNQAQHSTDRRSHVVKELISLLAAGRCRTERTVEYYARELNVSPKYLSKVVKRTTGTNVFSFIDRYTVPILKDYLNDSRLSLTQIADAMNFSSLSYFSRYCTKHLGISPSEYRASLQPQGRQS

Radius of gyration: 25.1 Å; Cα contacts (8 Å, |Δi|>4): 860; chains: 2; bounding box: 52×72×65 Å